Protein AF-A0A4R0QMF5-F1 (afdb_monomer)

Mean predicted aligned error: 8.1 Å

Sequence (417 aa):
MNKKLYGLAGVVVLLTGISLAGVAYLQDHGVVAPPLSKEKKTEKQEETITIELTDGMAKSASPGVQIEDNLVTITQGGRYELTGQGTGVEVVVAEAVSDDVTLALNDAHLASIAFQSSGTNVLNLADNTENVISQSDVGISATNITINGQGSLTMTDIGQYGVFAEDDLVVESGILNITSSGSGLYALHESDAEHANITINGGDITISASEIEGTAAFLAGNNLIVNSGNISVESAYEAYVGKHITINGGQSNLTTLDDGIVSKDPFYEEGQVSDVDVTIKGGEMTILAQGDALDSNGELVLAGGSLLLTSVNPENGALDFEGTATLIGGTIWALGHGDPLQDFSSAKQVFLKADLYAAARDTVTISDASGNSIATLEANGEFLNLFFSSADLVQGQLYTIKTSGGQYAESYATNKR

pLDDT: mean 89.55, std 20.32, range [25.39, 98.94]

Radius of gyration: 25.42 Å; Cα contacts (8 Å, |Δi|>4): 1340; chains: 1; bounding box: 66×61×71 Å

Nearest PDB structures (foldseek):
  4phb-assembly1_A  TM=6.848E-01  e=3.309E-05  Acetivibrio thermocellus ATCC 27405
  7c7u-assembly2_B  TM=5.976E-01  e=2.312E-01  Staphylococcus aureus
  5awg-assembly2_F  TM=1.950E-01  e=5.380E+00  Escherichia coli K-12
  3c8v-assembly1_A  TM=1.335E-01  e=2.449E+00  Oleidesulfovibrio alaskensis G20

Secondary structure (DSSP, 8-state):
--------------------------------PPP----------PPEEEEEEETTEEE---TTEEEETTEEEE-SSEEEEEEEE-TT-EEEE-TT--S-EEEEEEEEEESEEEE--SS-EEEEE-TT-EEEEEEEEEEEEESSEEEEESSEEEEEEEEEEEEEESS-EEE-S-EEEEEESS-SEEE--TT-TT---EEE-S-EEEEE---STT-EEEEESSEEEE-S-EEEEEE-SEEEEESEEEE-S-EEEEEESS-SEEE--TT--TTS----EEEE-S-EEEEEESS-SSEESSEEEE-S-EEEEEE--TT--S-EESS-EEE---EEEEEESSS--PPPSEESS-EEEEEEEE-TTPEEEEE-TT--EEEEEE-SS-EEEEEEE-TT--TT-EEEEEETTS-EEEEE-B---

Foldseek 3Di:
DDDDDDDDDDDDDDDDDDDDDDDDDDDDDDDDDDDDPPPPPPPPPFDEWEWEADDQFIDGPDPQWDGDRQEIERNEADHYEYAYERQAHEYEDDLNYAAEHEYEYAQEHYAAYEANHNYAYEYEDEAPHEYEHEDEQERYEHCEYEYYYAHEYEYPNHEAEPYEYLFEYEYQEYEYHAEHAFEYHWYHNPPDQVTQEYEYNEYEYEYEHHLDPPGEPHAGLAEYEYQEYEYEYPEYQEYAEHLEYEYNEYEYEAEYAAEPYEHFNPPDDPPDPSNGEHAYQEYEYAYEYCHAPYEYQAEYEANEYEYHQEHAHQVHWSDHYDDAYEANYYWYKTFTAHDDDDDHPFYPFWKWKDQKWDAQQWKKFKAFPVRHTPDIDGHNHTGGMIMTTHPSADAQTKIWIATPVGIIDITGTHRDD

Solvent-accessible surface area (backbone atoms only — not comparable to full-atom values): 19773 Å² total; per-residue (Å²): 144,82,90,84,85,85,82,87,79,91,76,90,77,84,89,76,86,88,81,95,77,88,83,90,85,91,84,82,86,90,76,88,71,77,82,77,77,78,75,75,77,74,77,76,79,76,73,70,44,62,37,43,29,49,89,33,26,68,47,64,91,48,92,49,51,47,76,57,78,34,40,35,38,34,65,56,52,45,41,36,34,36,28,38,44,6,54,63,19,37,38,33,34,36,59,89,18,61,48,45,35,37,42,29,37,44,40,21,30,26,10,30,38,33,36,53,24,74,22,61,35,32,42,32,25,35,74,87,26,65,23,37,32,27,76,24,50,46,28,29,40,24,39,36,39,36,35,27,45,67,6,33,40,38,35,39,67,19,59,32,22,35,33,37,17,36,26,37,34,35,32,54,30,26,36,40,38,32,38,14,60,22,24,21,39,35,16,49,36,100,85,42,84,87,37,1,26,34,37,29,57,27,29,42,37,38,28,36,17,18,70,46,91,96,28,15,29,32,33,16,48,16,39,28,36,30,55,26,30,43,38,37,32,74,32,10,13,23,33,40,33,8,12,36,32,38,30,56,25,32,38,39,39,35,30,19,65,26,27,26,28,38,20,46,54,85,80,71,55,94,90,61,84,70,85,20,24,35,37,32,53,27,29,40,36,39,26,45,7,47,19,21,15,29,33,13,62,9,34,34,34,37,48,26,28,42,37,39,24,23,4,56,22,61,92,20,18,18,61,44,66,42,80,49,31,36,39,54,38,32,39,35,41,31,28,10,28,50,42,77,84,71,74,48,74,40,42,73,40,30,30,34,60,41,75,43,62,40,53,55,65,26,41,40,40,34,20,44,85,87,67,49,77,76,48,74,45,66,33,92,46,41,24,38,28,40,38,41,33,31,87,89,55,52,78,72,40,56,31,41,39,36,30,71,84,69,39,75,40,68,29,54,24,36,48,69,115

Structure (mmCIF, N/CA/C/O backbone):
data_AF-A0A4R0QMF5-F1
#
_entry.id   AF-A0A4R0QMF5-F1
#
loop_
_atom_site.group_PDB
_atom_site.id
_atom_site.type_symbol
_atom_site.label_atom_id
_atom_site.label_alt_id
_atom_site.label_comp_id
_atom_site.label_asym_id
_atom_site.label_entity_id
_atom_site.label_seq_id
_atom_site.pdbx_PDB_ins_code
_atom_site.Cartn_x
_atom_site.Cartn_y
_atom_site.Cartn_z
_atom_site.occupancy
_atom_site.B_iso_or_equiv
_atom_site.auth_seq_id
_atom_site.auth_comp_id
_atom_site.auth_asym_id
_atom_site.auth_atom_id
_atom_site.pdbx_PDB_model_num
ATOM 1 N N . MET A 1 1 ? -2.621 -41.991 8.230 1.00 37.06 1 MET A N 1
ATOM 2 C CA . MET A 1 1 ? -2.898 -42.140 6.786 1.00 37.06 1 MET A CA 1
ATOM 3 C C . MET A 1 1 ? -4.369 -41.831 6.541 1.00 37.06 1 MET A C 1
ATOM 5 O O . MET A 1 1 ? -5.198 -42.689 6.798 1.00 37.06 1 MET A O 1
ATOM 9 N N . ASN A 1 2 ? -4.685 -40.584 6.183 1.00 29.62 2 ASN A N 1
ATOM 10 C CA . ASN A 1 2 ? -5.735 -40.196 5.233 1.00 29.62 2 ASN A CA 1
ATOM 11 C C . ASN A 1 2 ? -5.832 -38.669 5.205 1.00 29.62 2 ASN A C 1
ATOM 13 O O . ASN A 1 2 ? -6.191 -38.034 6.190 1.00 29.62 2 ASN A O 1
ATOM 17 N N . LYS A 1 3 ? -5.452 -38.128 4.048 1.00 37.69 3 LYS A N 1
ATOM 18 C CA . LYS A 1 3 ? -5.533 -36.727 3.648 1.00 37.69 3 LYS A CA 1
ATOM 19 C C . LYS A 1 3 ? -7.002 -36.336 3.470 1.00 37.69 3 LYS A C 1
ATOM 21 O O . LYS A 1 3 ? -7.752 -37.113 2.875 1.00 37.69 3 LYS A O 1
ATOM 26 N N . LYS A 1 4 ? -7.380 -35.121 3.864 1.00 32.28 4 LYS A N 1
ATOM 27 C CA . LYS A 1 4 ? -8.461 -34.394 3.194 1.00 32.28 4 LYS A CA 1
ATOM 28 C C . LYS A 1 4 ? -8.001 -32.973 2.900 1.00 32.28 4 LYS A C 1
ATOM 30 O O . LYS A 1 4 ? -7.589 -32.241 3.783 1.00 32.28 4 LYS A O 1
ATOM 35 N N . LEU A 1 5 ? -8.012 -32.721 1.602 1.00 27.77 5 LEU A N 1
ATOM 36 C CA . LEU A 1 5 ? -7.642 -31.537 0.856 1.00 27.77 5 LEU A CA 1
ATOM 37 C C . LEU A 1 5 ? -8.877 -30.624 0.830 1.00 27.77 5 LEU A C 1
ATOM 39 O O . LEU A 1 5 ? -9.937 -31.092 0.407 1.00 27.77 5 LEU A O 1
ATOM 43 N N . TYR A 1 6 ? -8.759 -29.372 1.264 1.00 31.03 6 TYR A N 1
ATOM 44 C CA . TYR A 1 6 ? -9.760 -28.344 0.982 1.00 31.03 6 TYR A CA 1
ATOM 45 C C . TYR A 1 6 ? -9.203 -27.457 -0.128 1.00 31.03 6 TYR A C 1
ATOM 47 O O . TYR A 1 6 ? -8.201 -26.778 0.052 1.00 31.03 6 TYR A O 1
ATOM 55 N N . GLY A 1 7 ? -9.807 -27.557 -1.312 1.00 26.75 7 GLY A N 1
ATOM 56 C CA . GLY A 1 7 ? -9.549 -26.655 -2.426 1.00 26.75 7 GLY A CA 1
ATOM 57 C C . GLY A 1 7 ? -10.519 -25.485 -2.346 1.00 26.75 7 GLY A C 1
ATOM 58 O O . GLY A 1 7 ? -11.731 -25.689 -2.429 1.00 26.75 7 GLY A O 1
ATOM 59 N N . LEU A 1 8 ? -9.969 -24.288 -2.175 1.00 27.86 8 LEU A N 1
ATOM 60 C CA . LEU A 1 8 ? -10.663 -23.014 -2.269 1.00 27.86 8 LEU A CA 1
ATOM 61 C C . LEU A 1 8 ? -10.851 -22.689 -3.761 1.00 27.86 8 LEU A C 1
ATOM 63 O O . LEU A 1 8 ? -9.879 -22.593 -4.507 1.00 27.86 8 LEU A O 1
ATOM 67 N N . ALA A 1 9 ? -12.095 -22.568 -4.215 1.00 30.86 9 ALA A N 1
ATOM 68 C CA . ALA A 1 9 ? -12.415 -22.028 -5.531 1.00 30.86 9 ALA A CA 1
ATOM 69 C C . ALA A 1 9 ? -13.206 -20.740 -5.318 1.00 30.86 9 ALA A C 1
ATOM 71 O O . ALA A 1 9 ? -14.371 -20.778 -4.923 1.00 30.86 9 ALA A O 1
ATOM 72 N N . GLY A 1 10 ? -12.533 -19.613 -5.550 1.00 25.39 10 GLY A N 1
ATOM 73 C CA . GLY A 1 10 ? -13.129 -18.288 -5.537 1.00 25.39 10 GLY A CA 1
ATOM 74 C C . GLY A 1 10 ? -14.207 -18.163 -6.609 1.00 25.39 10 GLY A C 1
ATOM 75 O O . GLY A 1 10 ? -14.004 -18.516 -7.772 1.00 25.39 10 GLY A O 1
ATOM 76 N N . VAL A 1 11 ? -15.360 -17.641 -6.206 1.00 26.33 11 VAL A N 1
ATOM 77 C CA . VAL A 1 11 ? -16.371 -17.115 -7.119 1.00 26.33 11 VAL A CA 1
ATOM 78 C C . VAL A 1 11 ? -16.652 -15.690 -6.676 1.00 26.33 11 VAL A C 1
ATOM 80 O O . VAL A 1 11 ? -17.323 -15.453 -5.678 1.00 26.33 11 VAL A O 1
ATOM 83 N N . VAL A 1 12 ? -16.103 -14.755 -7.445 1.00 27.12 12 VAL A N 1
ATOM 84 C CA . VAL A 1 12 ? -16.443 -13.334 -7.419 1.00 27.12 12 VAL A CA 1
ATOM 85 C C . VAL A 1 12 ? -17.916 -13.203 -7.803 1.00 27.12 12 VAL A C 1
ATOM 87 O O . VAL A 1 12 ? -18.305 -13.551 -8.920 1.00 27.12 12 VAL A O 1
ATOM 90 N N . VAL A 1 13 ? -18.748 -12.715 -6.883 1.00 28.12 13 VAL A N 1
ATOM 91 C CA . VAL A 1 13 ? -20.133 -12.329 -7.171 1.00 28.12 13 VAL A CA 1
ATOM 92 C C . VAL A 1 13 ? -20.185 -10.808 -7.254 1.00 28.12 13 VAL A C 1
ATOM 94 O O . VAL A 1 13 ? -20.240 -10.117 -6.245 1.00 28.12 13 VAL A O 1
ATOM 97 N N . LEU A 1 14 ? -20.188 -10.296 -8.486 1.00 28.69 14 LEU A N 1
ATOM 98 C CA . LEU A 1 14 ? -20.591 -8.925 -8.787 1.00 28.69 14 LEU A CA 1
ATOM 99 C C . LEU A 1 14 ? -22.089 -8.767 -8.482 1.00 28.69 14 LEU A C 1
ATOM 101 O O . LEU A 1 14 ? -22.944 -9.338 -9.163 1.00 28.69 14 LEU A O 1
ATOM 105 N N . LEU A 1 15 ? -22.406 -7.972 -7.463 1.00 29.98 15 LEU A N 1
ATOM 106 C CA . LEU A 1 15 ? -23.756 -7.503 -7.168 1.00 29.98 15 LEU A CA 1
ATOM 107 C C . LEU A 1 15 ? -24.066 -6.272 -8.030 1.00 29.98 15 LEU A C 1
ATOM 109 O O . LEU A 1 15 ? -23.698 -5.153 -7.696 1.00 29.98 15 LEU A O 1
ATOM 113 N N . THR A 1 16 ? -24.811 -6.464 -9.118 1.00 30.50 16 THR A N 1
ATOM 114 C CA . THR A 1 16 ? -25.599 -5.385 -9.736 1.00 30.50 16 THR A CA 1
ATOM 115 C C . THR A 1 16 ? -27.068 -5.776 -9.715 1.00 30.50 16 THR A C 1
ATOM 117 O O . THR A 1 16 ? -27.466 -6.791 -10.291 1.00 30.50 16 THR A O 1
ATOM 120 N N . GLY A 1 17 ? -27.878 -4.982 -9.020 1.00 28.14 17 GLY A N 1
ATOM 121 C CA . GLY A 1 17 ? -29.313 -5.193 -8.900 1.00 28.14 17 GLY A CA 1
ATOM 122 C C . GLY A 1 17 ? -30.113 -4.814 -10.155 1.00 28.14 17 GLY A C 1
ATOM 123 O O . GLY A 1 17 ? -29.774 -3.884 -10.877 1.00 28.14 17 GLY A O 1
ATOM 124 N N . ILE A 1 18 ? -31.265 -5.491 -10.274 1.00 30.14 18 ILE A N 1
ATOM 125 C CA . ILE A 1 18 ? -32.506 -5.115 -10.986 1.00 30.14 18 ILE A CA 1
ATOM 126 C C . ILE A 1 18 ? -32.590 -5.462 -12.493 1.00 30.14 18 ILE A C 1
ATOM 128 O O . ILE A 1 18 ? -32.327 -4.657 -13.375 1.00 30.14 18 ILE A O 1
ATOM 132 N N . SER A 1 19 ? -33.134 -6.636 -12.834 1.00 26.73 19 SER A N 1
ATOM 133 C CA . SER A 1 19 ? -34.584 -6.871 -13.046 1.00 26.73 19 SER A CA 1
ATOM 134 C C . SER A 1 19 ? -34.835 -8.187 -13.798 1.00 26.73 19 SER A C 1
ATOM 136 O O . SER A 1 19 ? -34.199 -8.498 -14.801 1.00 26.73 19 SER A O 1
ATOM 138 N N . LEU A 1 20 ? -35.802 -8.972 -13.310 1.00 28.44 20 LEU A N 1
ATOM 139 C CA . LEU A 1 20 ? -36.340 -10.133 -14.016 1.00 28.44 20 LEU A CA 1
ATOM 140 C C . LEU A 1 20 ? -37.215 -9.682 -15.196 1.00 28.44 20 LEU A C 1
ATOM 142 O O . LEU A 1 20 ? -38.294 -9.131 -14.986 1.00 28.44 20 LEU A O 1
ATOM 146 N N . ALA A 1 21 ? -36.829 -10.055 -16.413 1.00 27.81 21 ALA A N 1
ATOM 147 C CA . ALA A 1 21 ? -37.758 -10.376 -17.494 1.00 27.81 21 ALA A CA 1
ATOM 148 C C . ALA A 1 21 ? -37.095 -11.422 -18.400 1.00 27.81 21 ALA A C 1
ATOM 150 O O . ALA A 1 21 ? -35.956 -11.264 -18.827 1.00 27.81 21 ALA A O 1
ATOM 151 N N . GLY A 1 22 ? -37.780 -12.550 -18.579 1.00 27.80 22 GLY A N 1
ATOM 152 C CA . GLY A 1 22 ? -37.173 -13.803 -19.002 1.00 27.80 22 GLY A CA 1
ATOM 153 C C . GLY A 1 22 ? -36.736 -13.893 -20.458 1.00 27.80 22 GLY A C 1
ATOM 154 O O . GLY A 1 22 ? -37.238 -13.199 -21.333 1.00 27.80 22 GLY A O 1
ATOM 155 N N . VAL A 1 23 ? -35.890 -14.889 -20.710 1.00 28.42 23 VAL A N 1
ATOM 156 C CA . VAL A 1 23 ? -35.837 -15.595 -21.989 1.00 28.42 23 VAL A CA 1
ATOM 157 C C . VAL A 1 23 ? -35.669 -17.078 -21.677 1.00 28.42 23 VAL A C 1
ATOM 159 O O . VAL A 1 23 ? -34.664 -17.510 -21.121 1.00 28.42 23 VAL A O 1
ATOM 162 N N . ALA A 1 24 ? -36.703 -17.852 -21.994 1.00 27.45 24 ALA A N 1
ATOM 163 C CA . ALA A 1 24 ? -36.634 -19.300 -22.050 1.00 27.45 24 ALA A CA 1
ATOM 164 C C . ALA A 1 24 ? -35.916 -19.707 -23.343 1.00 27.45 24 ALA A C 1
ATOM 166 O O . ALA A 1 24 ? -36.255 -19.203 -24.415 1.00 27.45 24 ALA A O 1
ATOM 167 N N . TYR A 1 25 ? -34.989 -20.660 -23.257 1.00 26.03 25 TYR A N 1
ATOM 168 C CA . TYR A 1 25 ? -34.602 -21.475 -24.403 1.00 26.03 25 TYR A CA 1
ATOM 169 C C . TYR A 1 25 ? -34.720 -22.950 -24.014 1.00 26.03 25 TYR A C 1
ATOM 171 O O . TYR A 1 25 ? -34.174 -23.396 -23.008 1.00 26.03 25 TYR A O 1
ATOM 179 N N . LEU A 1 26 ? -35.541 -23.661 -24.783 1.00 28.27 26 LEU A N 1
ATOM 180 C CA . LEU A 1 26 ? -35.941 -25.054 -24.616 1.00 28.27 26 LEU A CA 1
ATOM 181 C C . LEU A 1 26 ? -35.075 -25.952 -25.498 1.00 28.27 26 LEU A C 1
ATOM 183 O O . LEU A 1 26 ? -34.980 -25.690 -26.692 1.00 28.27 26 LEU A O 1
ATOM 187 N N . GLN A 1 27 ? -34.555 -27.027 -24.902 1.00 29.77 27 GLN A N 1
ATOM 188 C CA . GLN A 1 27 ? -34.291 -28.382 -25.427 1.00 29.77 27 GLN A CA 1
ATOM 189 C C . GLN A 1 27 ? -33.422 -29.046 -24.334 1.00 29.77 27 GLN A C 1
ATOM 191 O O . GLN A 1 27 ? -32.427 -28.468 -23.931 1.00 29.77 27 GLN A O 1
ATOM 196 N N . ASP A 1 28 ? -33.732 -30.185 -23.716 1.00 30.44 28 ASP A N 1
ATOM 197 C CA . ASP A 1 28 ? -34.240 -31.426 -24.282 1.00 30.44 28 ASP A CA 1
ATOM 198 C C . ASP A 1 28 ? -34.436 -32.478 -23.147 1.00 30.44 28 ASP A C 1
ATOM 200 O O . ASP A 1 28 ? -33.761 -32.404 -22.123 1.00 30.44 28 ASP A O 1
ATOM 204 N N . HIS A 1 29 ? -35.327 -33.456 -23.357 1.00 36.31 29 HIS A N 1
ATOM 205 C CA . HIS A 1 29 ? -35.625 -34.679 -22.567 1.00 36.31 29 HIS A CA 1
ATOM 206 C C . HIS A 1 29 ? -36.084 -34.585 -21.090 1.00 36.31 29 HIS A C 1
ATOM 208 O O . HIS A 1 29 ? -35.362 -34.231 -20.164 1.00 36.31 29 HIS A O 1
ATOM 214 N N . GLY A 1 30 ? -37.332 -35.018 -20.869 1.00 38.12 30 GLY A N 1
ATOM 215 C CA . GLY A 1 30 ? -38.050 -34.925 -19.604 1.00 38.12 30 GLY A CA 1
ATOM 216 C C . GLY A 1 30 ? -37.668 -35.927 -18.513 1.00 38.12 30 GLY A C 1
ATOM 217 O O . GLY A 1 30 ? -37.620 -37.132 -18.736 1.00 38.12 30 GLY A O 1
ATOM 218 N N . VAL A 1 31 ? -37.581 -35.392 -17.294 1.00 35.22 31 VAL A N 1
ATOM 219 C CA . VAL A 1 31 ? -38.102 -35.970 -16.048 1.00 35.22 31 VAL A CA 1
ATOM 220 C C . VAL A 1 31 ? -38.627 -34.783 -15.230 1.00 35.22 31 VAL A C 1
ATOM 222 O O . VAL A 1 31 ? -37.860 -33.898 -14.863 1.00 35.22 31 VAL A O 1
ATOM 225 N N . VAL A 1 32 ? -39.939 -34.708 -14.986 1.00 37.94 32 VAL A N 1
ATOM 226 C CA . VAL A 1 32 ? -40.524 -33.641 -14.155 1.00 37.94 32 VAL A CA 1
ATOM 227 C C . VAL A 1 32 ? -40.221 -33.967 -12.694 1.00 37.94 32 VAL A C 1
ATOM 229 O O . VAL A 1 32 ? -40.891 -34.803 -12.090 1.00 37.94 32 VAL A O 1
ATOM 232 N N . ALA A 1 33 ? -39.197 -33.331 -12.128 1.00 35.97 33 ALA A N 1
ATOM 233 C CA . ALA A 1 33 ? -39.030 -33.280 -10.681 1.00 35.97 33 ALA A CA 1
ATOM 234 C C . ALA A 1 33 ? -40.194 -32.463 -10.078 1.00 35.97 33 ALA A C 1
ATOM 236 O O . ALA A 1 33 ? -40.559 -31.429 -10.648 1.00 35.97 33 ALA A O 1
ATOM 237 N N . PRO A 1 34 ? -40.807 -32.893 -8.959 1.00 37.78 34 PRO A N 1
ATOM 238 C CA . PRO A 1 34 ? -41.802 -32.073 -8.280 1.00 37.78 34 PRO A CA 1
ATOM 239 C C . PRO A 1 34 ? -41.160 -30.741 -7.854 1.00 37.78 34 PRO A C 1
ATOM 241 O O . PRO A 1 34 ? -39.974 -30.722 -7.513 1.00 37.78 34 PRO A O 1
ATOM 244 N N . PRO A 1 35 ? -41.902 -29.620 -7.881 1.00 35.59 35 PRO A N 1
ATOM 245 C CA . PRO A 1 35 ? -41.345 -28.333 -7.502 1.00 35.59 35 PRO A CA 1
ATOM 246 C C . PRO A 1 35 ? -40.872 -28.394 -6.048 1.00 35.59 35 PRO A C 1
ATOM 248 O O . PRO A 1 35 ? -41.663 -28.649 -5.140 1.00 35.59 35 PRO A O 1
ATOM 251 N N . LEU A 1 36 ? -39.577 -28.147 -5.840 1.00 36.56 36 LEU A N 1
ATOM 252 C CA . LEU A 1 36 ? -39.025 -27.830 -4.529 1.00 36.56 36 LEU A CA 1
ATOM 253 C C . LEU A 1 36 ? -39.802 -26.624 -3.994 1.00 36.56 36 LEU A C 1
ATOM 255 O O . LEU A 1 36 ? -39.768 -25.539 -4.580 1.00 36.56 36 LEU A O 1
ATOM 259 N N . SER A 1 37 ? -40.539 -26.824 -2.903 1.00 39.00 37 SER A N 1
ATOM 260 C CA . SER A 1 37 ? -41.125 -25.728 -2.145 1.00 39.00 37 SER A CA 1
ATOM 261 C C . SER A 1 37 ? -39.992 -24.791 -1.745 1.00 39.00 37 SER A C 1
ATOM 263 O O . SER A 1 37 ? -39.105 -25.176 -0.984 1.00 39.00 37 SER A O 1
ATOM 265 N N . LYS A 1 38 ? -40.001 -23.567 -2.277 1.00 40.28 38 LYS A N 1
ATOM 266 C CA . LYS A 1 38 ? -39.157 -22.489 -1.770 1.00 40.28 38 LYS A CA 1
ATOM 267 C C . LYS A 1 38 ? -39.634 -22.180 -0.356 1.00 40.28 38 LYS A C 1
ATOM 269 O O . LYS A 1 38 ? -40.555 -21.386 -0.174 1.00 40.28 38 LYS A O 1
ATOM 274 N N . GLU A 1 39 ? -39.037 -22.827 0.639 1.00 38.53 39 GLU A N 1
ATOM 275 C CA . GLU A 1 39 ? -39.043 -22.280 1.985 1.00 38.53 39 GLU A CA 1
ATOM 276 C C . GLU A 1 39 ? -38.340 -20.931 1.901 1.00 38.53 39 GLU A C 1
ATOM 278 O O . GLU A 1 39 ? -37.144 -20.821 1.632 1.00 38.53 39 GLU A O 1
ATOM 283 N N . LYS A 1 40 ? -39.136 -19.876 2.037 1.00 33.56 40 LYS A N 1
ATOM 284 C CA . LYS A 1 40 ? -38.658 -18.512 2.164 1.00 33.56 40 LYS A CA 1
ATOM 285 C C . LYS A 1 40 ? -37.960 -18.452 3.524 1.00 33.56 40 LYS A C 1
ATOM 287 O O . LYS A 1 40 ? -38.625 -18.236 4.536 1.00 33.56 40 LYS A O 1
ATOM 292 N N . LYS A 1 41 ? -36.646 -18.718 3.565 1.00 36.69 41 LYS A N 1
ATOM 293 C CA . LYS A 1 41 ? -35.817 -18.386 4.730 1.00 36.69 41 LYS A CA 1
ATOM 294 C C . LYS A 1 41 ? -36.056 -16.904 4.984 1.00 36.69 41 LYS A C 1
ATOM 296 O O . LYS A 1 41 ? -35.726 -16.059 4.160 1.00 36.69 41 LYS A O 1
ATOM 301 N N . THR A 1 42 ? -36.774 -16.620 6.057 1.00 38.12 42 THR A N 1
ATOM 302 C CA . THR A 1 42 ? -36.983 -15.255 6.511 1.00 38.12 42 THR A CA 1
ATOM 303 C C . THR A 1 42 ? -35.664 -14.894 7.169 1.00 38.12 42 THR A C 1
ATOM 305 O O . THR A 1 42 ? -35.393 -15.377 8.265 1.00 38.12 42 THR A O 1
ATOM 308 N N . GLU A 1 43 ? -34.793 -14.181 6.452 1.00 46.03 43 GLU A N 1
ATOM 309 C CA . GLU A 1 43 ? -33.623 -13.555 7.066 1.00 46.03 43 GLU A CA 1
ATOM 310 C C . GLU A 1 43 ? -34.147 -12.679 8.196 1.00 46.03 43 GLU A C 1
ATOM 312 O O . GLU A 1 43 ? -34.951 -11.766 7.993 1.00 46.03 43 GLU A O 1
ATOM 317 N N . LYS A 1 44 ? -33.788 -13.056 9.419 1.00 46.47 44 LYS A N 1
ATOM 318 C CA . LYS A 1 44 ? -34.085 -12.261 10.594 1.00 46.47 44 LYS A CA 1
ATOM 319 C C . LYS A 1 44 ? -33.178 -11.043 10.461 1.00 46.47 44 LYS A C 1
ATOM 321 O O . LYS A 1 44 ? -31.971 -11.186 10.581 1.00 46.47 44 LYS A O 1
ATOM 326 N N . GLN A 1 45 ? -33.751 -9.898 10.103 1.00 53.09 45 GLN A N 1
ATOM 327 C CA . GLN A 1 45 ? -33.016 -8.641 10.052 1.00 53.09 45 GLN A CA 1
ATOM 328 C C . GLN A 1 45 ? -32.477 -8.396 11.463 1.00 53.09 45 GLN A C 1
ATOM 330 O O . GLN A 1 45 ? -33.266 -8.233 12.396 1.00 53.09 45 GLN A O 1
ATOM 335 N N . GLU A 1 46 ? -31.164 -8.513 11.636 1.00 70.62 46 GLU A N 1
ATOM 336 C CA . GLU A 1 46 ? -30.536 -8.242 12.923 1.00 70.62 46 GLU A CA 1
ATOM 337 C C . GLU A 1 46 ? -30.739 -6.769 13.263 1.00 70.62 46 GLU A C 1
ATOM 339 O O . GLU A 1 46 ? -30.579 -5.889 12.415 1.00 70.62 46 GLU A O 1
ATOM 344 N N . GLU A 1 47 ? -31.181 -6.520 14.490 1.00 88.69 47 GLU A N 1
ATOM 345 C CA . GLU A 1 47 ? -31.396 -5.177 15.007 1.00 88.69 47 GLU A CA 1
ATOM 346 C C . GLU A 1 47 ? -30.034 -4.495 15.183 1.00 88.69 47 GLU A C 1
ATOM 348 O O . GLU A 1 47 ? -29.138 -5.064 15.805 1.00 88.69 47 GLU A O 1
ATOM 353 N N . THR A 1 48 ? -29.868 -3.296 14.621 1.00 95.38 48 THR A N 1
ATOM 354 C CA . THR A 1 48 ? -28.659 -2.490 14.830 1.00 95.38 48 THR A CA 1
ATOM 355 C C . THR A 1 48 ? -28.752 -1.777 16.175 1.00 95.38 48 THR A C 1
ATOM 357 O O . THR A 1 48 ? -29.717 -1.057 16.434 1.00 95.38 48 THR A O 1
ATOM 360 N N . ILE A 1 49 ? -27.738 -1.950 17.020 1.00 97.88 49 ILE A N 1
ATOM 361 C CA . ILE A 1 49 ? -27.614 -1.283 18.317 1.00 97.88 49 ILE A CA 1
ATOM 362 C C . ILE A 1 49 ? -26.873 0.046 18.140 1.00 97.88 4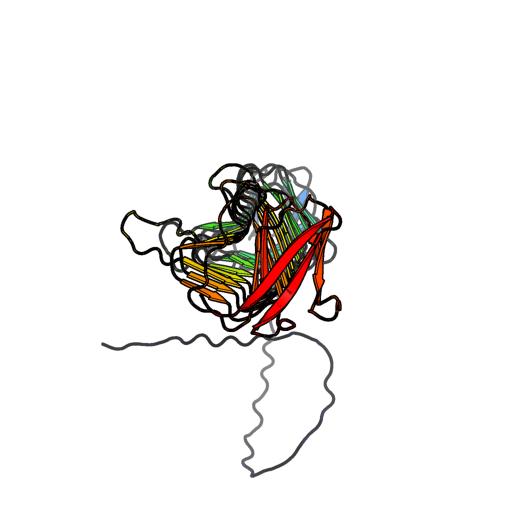9 ILE A C 1
ATOM 364 O O . ILE A 1 49 ? -25.707 0.061 17.759 1.00 97.88 49 ILE A O 1
ATOM 368 N N . THR A 1 50 ? -27.514 1.162 18.478 1.00 97.94 50 THR A N 1
ATOM 369 C CA . THR A 1 50 ? -26.865 2.481 18.444 1.00 97.94 50 THR A CA 1
ATOM 370 C C . THR A 1 50 ? -26.062 2.756 19.721 1.00 97.94 50 THR A C 1
ATOM 372 O O . THR A 1 50 ? -26.500 2.457 20.843 1.00 97.94 50 THR A O 1
ATOM 375 N N . ILE A 1 51 ? -24.889 3.357 19.539 1.00 98.44 51 ILE A N 1
ATOM 376 C CA . ILE A 1 51 ? -24.013 3.906 20.570 1.00 98.44 51 ILE A CA 1
ATOM 377 C C . ILE A 1 51 ? -23.773 5.381 20.210 1.00 98.44 51 ILE A C 1
ATOM 379 O O . ILE A 1 51 ? -23.111 5.700 19.224 1.00 98.44 51 ILE A O 1
ATOM 383 N N . GLU A 1 52 ? -24.341 6.287 21.002 1.00 98.00 52 GLU A N 1
ATOM 384 C CA . GLU A 1 52 ? -24.222 7.734 20.792 1.00 98.00 52 GLU A CA 1
ATOM 385 C C . GLU A 1 52 ? -23.006 8.281 21.546 1.00 98.00 52 GLU A C 1
ATOM 387 O O . GLU A 1 52 ? -22.885 8.084 22.758 1.00 98.00 52 GLU A O 1
ATOM 392 N N . LEU A 1 53 ? -22.133 9.005 20.849 1.00 97.69 53 LEU A N 1
ATOM 393 C CA . LEU A 1 53 ? -20.954 9.674 21.392 1.00 97.69 53 LEU A CA 1
ATOM 394 C C . LEU A 1 53 ? -21.280 11.144 21.700 1.00 97.69 53 LEU A C 1
ATOM 396 O O . LEU A 1 53 ? -21.775 11.878 20.839 1.00 97.69 53 LEU A O 1
ATOM 400 N N . THR A 1 54 ? -21.014 11.586 22.933 1.00 92.12 54 THR A N 1
ATOM 401 C CA . THR A 1 54 ? -21.273 12.969 23.376 1.00 92.12 54 THR A CA 1
ATOM 402 C C . THR A 1 54 ? -20.222 13.457 24.371 1.00 92.12 54 THR A C 1
ATOM 404 O O . THR A 1 54 ? -20.099 12.867 25.442 1.00 92.12 54 THR A O 1
ATOM 407 N N . ASP A 1 55 ? -19.540 14.569 24.078 1.00 83.75 55 ASP A N 1
ATOM 408 C CA . ASP A 1 55 ? -18.640 15.301 24.992 1.00 83.75 55 ASP A CA 1
ATOM 409 C C . ASP A 1 55 ? -17.591 14.413 25.703 1.00 83.75 55 ASP A C 1
ATOM 411 O O . ASP A 1 55 ? -17.340 14.556 26.899 1.00 83.75 55 ASP A O 1
ATOM 415 N N . GLY A 1 56 ? -16.989 13.467 24.971 1.00 79.12 56 GLY A N 1
ATOM 416 C CA . GLY A 1 56 ? -15.986 12.528 25.506 1.00 79.12 56 GLY A CA 1
ATOM 417 C C . GLY A 1 56 ? -16.563 11.341 26.290 1.00 79.12 56 GLY A C 1
ATOM 418 O O . GLY A 1 56 ? -15.811 10.585 26.892 1.00 79.12 56 GLY A O 1
ATOM 419 N N . MET A 1 57 ? -17.885 11.173 26.267 1.00 88.69 57 MET A N 1
ATOM 420 C CA . MET A 1 57 ? -18.626 10.056 26.857 1.00 88.69 57 MET A CA 1
ATOM 421 C C . MET A 1 57 ? -19.410 9.308 25.772 1.00 88.69 57 MET A C 1
ATOM 423 O O . MET A 1 57 ? -19.541 9.781 24.640 1.00 88.69 57 MET A O 1
ATOM 427 N N . ALA A 1 58 ? -20.026 8.187 26.147 1.00 95.62 58 ALA A N 1
ATOM 428 C CA . ALA A 1 58 ? -20.930 7.432 25.286 1.00 95.62 58 ALA A CA 1
ATOM 429 C C . ALA A 1 58 ? -22.244 7.064 25.989 1.00 95.62 58 ALA A C 1
ATOM 431 O O . ALA A 1 58 ? -22.340 7.054 27.221 1.00 95.62 58 ALA A O 1
ATOM 432 N N . LYS A 1 59 ? -23.275 6.743 25.201 1.00 94.88 59 LYS A N 1
ATOM 433 C CA . LYS A 1 59 ? -24.573 6.251 25.680 1.00 94.88 59 LYS A CA 1
ATOM 434 C C . LYS A 1 59 ? -25.082 5.118 24.800 1.00 94.88 59 LYS A C 1
ATOM 436 O O . LYS A 1 59 ? -25.086 5.217 23.579 1.00 94.88 59 LYS A O 1
ATOM 441 N N . SER A 1 60 ? -25.601 4.073 25.435 1.00 95.62 60 SER A N 1
ATOM 442 C CA . SER A 1 60 ? -26.402 3.042 24.777 1.00 95.62 60 SER A CA 1
ATOM 443 C C . SER A 1 60 ? -27.424 2.474 25.758 1.00 95.62 60 SER A C 1
ATOM 445 O O . SER A 1 60 ? -27.182 2.425 26.964 1.00 95.62 60 SER A O 1
ATOM 447 N N . ALA A 1 61 ? -28.583 2.060 25.245 1.00 91.81 61 ALA A N 1
ATOM 448 C CA . ALA A 1 61 ? -29.618 1.386 26.033 1.00 91.81 61 ALA A CA 1
ATOM 449 C C . ALA A 1 61 ? -29.509 -0.150 25.968 1.00 91.81 61 ALA A C 1
ATOM 451 O O . ALA A 1 61 ? -30.299 -0.849 26.607 1.00 91.81 61 ALA A O 1
ATOM 452 N N . SER A 1 62 ? -28.571 -0.678 25.175 1.00 94.00 62 SER A N 1
ATOM 453 C CA . SER A 1 62 ? -28.443 -2.114 24.945 1.00 94.00 62 SER A CA 1
ATOM 454 C C . SER A 1 62 ? -27.755 -2.821 26.115 1.00 94.00 62 SER A C 1
ATOM 456 O O . SER A 1 62 ? -26.706 -2.365 26.564 1.00 94.00 62 SER A O 1
ATOM 458 N N . PRO A 1 63 ? -28.265 -3.982 26.567 1.00 91.81 63 PRO A N 1
ATOM 459 C CA . PRO A 1 63 ? -27.569 -4.807 27.553 1.00 91.81 63 PRO A CA 1
ATOM 460 C C . PRO A 1 63 ? -26.267 -5.423 27.015 1.00 91.81 63 PRO A C 1
ATOM 462 O O . PRO A 1 63 ? -25.472 -5.920 27.807 1.00 91.81 63 PRO A O 1
ATOM 465 N N . GLY A 1 64 ? -26.054 -5.410 25.692 1.00 94.12 64 GLY A N 1
ATOM 466 C CA . GLY A 1 64 ? -24.821 -5.870 25.049 1.00 94.12 64 GLY A CA 1
ATOM 467 C C . GLY A 1 64 ? -23.692 -4.833 25.049 1.00 94.12 64 GLY A C 1
ATOM 468 O O . GLY A 1 64 ? -22.613 -5.137 24.544 1.00 94.12 64 GLY A O 1
ATOM 469 N N . VAL A 1 65 ? -23.921 -3.634 25.599 1.00 98.25 65 VAL A N 1
ATOM 470 C CA . VAL A 1 65 ? -22.942 -2.540 25.673 1.00 98.25 65 VAL A CA 1
ATOM 471 C C . VAL A 1 65 ? -22.758 -2.124 27.132 1.00 98.25 65 VAL A C 1
ATOM 473 O O . VAL A 1 65 ? -23.721 -1.783 27.818 1.00 98.25 65 VAL A O 1
ATOM 476 N N . GLN A 1 66 ? -21.517 -2.146 27.607 1.00 97.94 66 GLN A N 1
ATOM 477 C CA . GLN A 1 66 ? -21.118 -1.638 28.920 1.00 97.94 66 GLN A CA 1
ATOM 478 C C . GLN A 1 66 ? -20.356 -0.327 28.728 1.00 97.94 66 GLN A C 1
ATOM 480 O O . GLN A 1 66 ? -19.582 -0.207 27.786 1.00 97.94 66 GLN A O 1
ATOM 485 N N . ILE A 1 67 ? -20.604 0.664 29.584 1.00 97.25 67 ILE A N 1
ATOM 486 C CA . ILE A 1 67 ? -19.971 1.985 29.484 1.00 97.25 67 ILE A CA 1
ATOM 487 C C . ILE A 1 67 ? -19.437 2.364 30.862 1.00 97.25 67 ILE A C 1
ATOM 489 O O . ILE A 1 67 ? -20.215 2.490 31.812 1.00 97.25 67 ILE A O 1
ATOM 493 N N . GLU A 1 68 ? -18.122 2.542 30.952 1.00 95.25 68 GLU A N 1
ATOM 494 C CA . GLU A 1 68 ? -17.402 2.969 32.152 1.00 95.25 68 GLU A CA 1
ATOM 495 C C . GLU A 1 68 ? -16.542 4.186 31.789 1.00 95.25 68 GLU A C 1
ATOM 497 O O . GLU A 1 68 ? -15.561 4.068 31.063 1.00 95.25 68 GLU A O 1
ATOM 502 N N . ASP A 1 69 ? -16.938 5.373 32.257 1.00 92.25 69 ASP A N 1
ATOM 503 C CA . ASP A 1 69 ? -16.334 6.656 31.872 1.00 92.25 69 ASP A CA 1
ATOM 504 C C . ASP A 1 69 ? -16.269 6.847 30.340 1.00 92.25 69 ASP A C 1
ATOM 506 O O . ASP A 1 69 ? -17.312 6.989 29.693 1.00 92.25 69 ASP A O 1
ATOM 510 N N . ASN A 1 70 ? -15.066 6.866 29.764 1.00 95.06 70 ASN A N 1
ATOM 511 C CA . ASN A 1 70 ? -14.816 7.001 28.329 1.00 95.06 70 ASN A CA 1
ATOM 512 C C . ASN A 1 70 ? -14.646 5.650 27.608 1.00 95.06 70 ASN A C 1
ATOM 514 O O . ASN A 1 70 ? -14.439 5.642 26.398 1.00 95.06 70 ASN A O 1
ATOM 518 N N . LEU A 1 71 ? -14.740 4.521 28.312 1.00 97.62 71 LEU A N 1
ATOM 519 C CA . LEU A 1 71 ? -14.605 3.187 27.735 1.00 97.62 71 LEU A CA 1
ATOM 520 C C . LEU A 1 71 ? -15.979 2.591 27.408 1.00 97.62 71 LEU A C 1
ATOM 522 O O . LEU A 1 71 ? -16.845 2.456 28.278 1.00 97.62 71 LEU A O 1
ATOM 526 N N . VAL A 1 72 ? -16.161 2.188 26.152 1.00 98.62 72 VAL A N 1
ATOM 527 C CA . VAL A 1 72 ? -17.328 1.452 25.657 1.00 98.62 72 VAL A CA 1
ATOM 528 C C . VAL A 1 72 ? -16.924 0.015 25.364 1.00 98.62 72 VAL A C 1
ATOM 530 O O . VAL A 1 72 ? -16.125 -0.224 24.468 1.00 98.62 72 VAL A O 1
ATOM 533 N N . THR A 1 73 ? -17.533 -0.950 26.044 1.00 98.75 73 THR A N 1
ATOM 534 C CA . THR A 1 73 ? -17.273 -2.379 25.835 1.00 98.75 73 THR A CA 1
ATOM 535 C C . THR A 1 73 ? -18.489 -3.065 25.217 1.00 98.75 73 THR A C 1
ATOM 537 O O . THR A 1 73 ? -19.539 -3.206 25.851 1.00 98.75 73 THR A O 1
ATOM 540 N N . ILE A 1 74 ? -18.347 -3.536 23.980 1.00 98.81 74 ILE A N 1
ATOM 541 C CA . ILE A 1 74 ? -19.296 -4.413 23.293 1.00 98.81 74 ILE A CA 1
ATOM 542 C C . ILE A 1 74 ? -19.044 -5.853 23.756 1.00 98.81 74 ILE A C 1
ATOM 544 O O . ILE A 1 74 ? -17.939 -6.379 23.647 1.00 98.81 74 ILE A O 1
ATOM 548 N N . THR A 1 75 ? -20.083 -6.491 24.296 1.00 98.31 75 THR A N 1
ATOM 549 C CA . THR A 1 75 ? -19.992 -7.799 24.981 1.00 98.31 75 THR A CA 1
ATOM 550 C C . THR A 1 75 ? -20.742 -8.923 24.269 1.00 98.31 75 THR A C 1
ATOM 552 O O . THR A 1 75 ? -20.826 -10.037 24.790 1.00 98.31 75 THR A O 1
ATOM 555 N N . GLN A 1 76 ? -21.320 -8.645 23.099 1.00 97.69 76 GLN A N 1
ATOM 556 C CA . GLN A 1 76 ? -22.093 -9.598 22.304 1.00 97.69 76 GLN A CA 1
ATOM 557 C C . GLN A 1 76 ? -21.798 -9.406 20.812 1.00 97.69 76 GLN A C 1
ATOM 559 O O . GLN A 1 76 ? -21.424 -8.313 20.394 1.00 97.69 76 GLN A O 1
ATOM 564 N N . GLY A 1 77 ? -21.972 -10.470 20.025 1.00 97.62 77 GLY A N 1
ATOM 565 C CA . GLY A 1 77 ? -21.959 -10.377 18.566 1.00 97.62 77 GLY A CA 1
ATOM 566 C C . GLY A 1 77 ? -23.149 -9.581 18.036 1.00 97.62 77 GLY A C 1
ATOM 567 O O . GLY A 1 77 ? -24.179 -9.456 18.709 1.00 97.62 77 GLY A O 1
ATOM 568 N N . GLY A 1 78 ? -23.026 -9.078 16.810 1.00 97.38 78 GLY A N 1
ATOM 569 C CA . GLY A 1 78 ? -24.104 -8.392 16.104 1.00 97.38 78 GLY A CA 1
ATOM 570 C C . GLY A 1 78 ? -23.687 -7.068 15.474 1.00 97.38 78 GLY A C 1
ATOM 571 O O . GLY A 1 78 ? -22.514 -6.798 15.213 1.00 97.38 78 GLY A O 1
ATOM 572 N N . ARG A 1 79 ? -24.690 -6.236 15.184 1.00 98.12 79 ARG A N 1
ATOM 573 C CA . ARG A 1 79 ? -24.523 -4.979 14.449 1.00 98.12 79 ARG A CA 1
ATOM 574 C C . ARG A 1 79 ? -24.635 -3.787 15.385 1.00 98.12 79 ARG A C 1
ATOM 576 O O . ARG A 1 79 ? -25.638 -3.634 16.081 1.00 98.12 79 ARG A O 1
ATOM 583 N N . TYR A 1 80 ? -23.643 -2.914 15.329 1.00 98.62 80 TYR A N 1
ATOM 584 C CA . TYR A 1 80 ? -23.544 -1.705 16.130 1.00 98.62 80 TYR A CA 1
ATOM 585 C C . TYR A 1 80 ? -23.357 -0.495 15.219 1.00 98.62 80 TYR A C 1
ATOM 587 O O . TYR A 1 80 ? -22.729 -0.603 14.169 1.00 98.62 80 TYR A O 1
ATOM 595 N N . GLU A 1 81 ? -23.895 0.651 15.614 1.00 98.62 81 GLU A N 1
ATOM 596 C CA . GLU A 1 81 ? -23.673 1.934 14.947 1.00 98.62 81 GLU A CA 1
ATOM 597 C C . GLU A 1 81 ? -23.148 2.944 15.964 1.00 98.62 81 GLU A C 1
ATOM 599 O O . GLU A 1 81 ? -23.799 3.197 16.979 1.00 98.62 81 GLU A O 1
ATOM 604 N N . LEU A 1 82 ? -21.979 3.516 15.683 1.00 98.62 82 LEU A N 1
ATOM 605 C CA . LEU A 1 82 ? -21.417 4.649 16.404 1.00 98.62 82 LEU A CA 1
ATOM 606 C C . LEU A 1 82 ? -21.776 5.932 15.671 1.00 98.62 82 LEU A C 1
ATOM 608 O O . LEU A 1 82 ? -21.574 6.037 14.462 1.00 98.62 82 LEU A O 1
ATOM 612 N N . THR A 1 83 ? -22.260 6.921 16.414 1.00 98.44 83 THR A N 1
ATOM 613 C CA . THR A 1 83 ? -22.588 8.238 15.863 1.00 98.44 83 THR A CA 1
ATOM 614 C C . THR A 1 83 ? -22.331 9.341 16.879 1.00 98.44 83 THR A C 1
ATOM 616 O O . THR A 1 83 ? -22.475 9.123 18.083 1.00 98.44 83 THR A O 1
ATOM 619 N N . GLY A 1 84 ? -21.963 10.536 16.417 1.00 98.06 84 GLY A N 1
ATOM 620 C CA . GLY A 1 84 ? -21.715 11.692 17.275 1.00 98.06 84 GLY A CA 1
ATOM 621 C C . GLY A 1 84 ? -20.242 11.893 17.630 1.00 98.06 84 GLY A C 1
ATOM 622 O O . GLY A 1 84 ? -19.341 11.373 16.983 1.00 98.06 84 GLY A O 1
ATOM 623 N N . GLN A 1 85 ? -19.985 12.694 18.662 1.00 96.31 85 GLN A N 1
ATOM 624 C CA . GLN A 1 85 ? -18.661 13.254 18.938 1.00 96.31 85 GLN A CA 1
ATOM 625 C C . GLN A 1 85 ? -18.210 12.922 20.365 1.00 96.31 85 GLN A C 1
ATOM 627 O O . GLN A 1 85 ? -18.801 13.379 21.346 1.00 96.31 85 GLN A O 1
ATOM 632 N N . GLY A 1 86 ? -17.135 12.151 20.483 1.00 94.62 86 GLY A N 1
ATOM 633 C CA . GLY A 1 86 ? -16.548 11.706 21.741 1.00 94.62 86 GLY A CA 1
ATOM 634 C C . GLY A 1 86 ? -15.059 11.431 21.584 1.00 94.62 86 GLY A C 1
ATOM 635 O O . GLY A 1 86 ? -14.639 10.297 21.722 1.00 94.62 86 GLY A O 1
ATOM 636 N N . THR A 1 87 ? -14.253 12.463 21.327 1.00 90.88 87 THR A N 1
ATOM 637 C CA . THR A 1 87 ? -12.828 12.347 20.942 1.00 90.88 87 THR A CA 1
ATOM 638 C C . THR A 1 87 ? -11.940 11.557 21.906 1.00 90.88 87 THR A C 1
ATOM 640 O O . THR A 1 87 ? -10.886 11.102 21.496 1.00 90.88 87 THR A O 1
ATOM 643 N N . GLY A 1 88 ? -12.338 11.417 23.175 1.00 94.62 88 GLY A N 1
ATOM 644 C CA . GLY A 1 88 ? -11.638 10.612 24.182 1.00 94.62 88 GLY A CA 1
ATOM 645 C C . GLY A 1 88 ? -12.227 9.215 24.399 1.00 94.62 88 GLY A C 1
ATOM 646 O O . GLY A 1 88 ? -11.782 8.523 25.306 1.00 94.62 88 GLY A O 1
ATOM 647 N N . VAL A 1 89 ? -13.256 8.826 23.641 1.00 98.31 89 VAL A N 1
ATOM 648 C CA . VAL A 1 89 ? -13.958 7.549 23.807 1.00 98.31 89 VAL A CA 1
ATOM 649 C C . VAL A 1 89 ? -13.176 6.422 23.150 1.00 98.31 89 VAL A C 1
ATOM 651 O O . VAL A 1 89 ? -12.873 6.484 21.961 1.00 98.31 89 VAL A O 1
ATOM 654 N N . GLU A 1 90 ? -12.923 5.369 23.914 1.00 98.38 90 GLU A N 1
ATOM 655 C CA . GLU A 1 90 ? -12.326 4.123 23.442 1.00 98.38 90 GLU A CA 1
ATOM 656 C C . GLU A 1 90 ? -13.430 3.075 23.291 1.00 98.38 90 GLU A C 1
ATOM 658 O O . GLU A 1 90 ? -14.256 2.898 24.192 1.00 98.38 90 GLU A O 1
ATOM 663 N N . VAL A 1 91 ? -13.470 2.380 22.155 1.00 98.81 91 VAL A N 1
ATOM 664 C CA . VAL A 1 91 ? -14.460 1.326 21.899 1.00 98.81 91 VAL A CA 1
ATOM 665 C C . VAL A 1 91 ? -13.758 -0.020 21.825 1.00 98.81 91 VAL A C 1
ATOM 667 O O . VAL A 1 91 ? -12.893 -0.224 20.985 1.00 98.81 91 VAL A O 1
ATOM 670 N N . VAL A 1 92 ? -14.162 -0.967 22.664 1.00 98.88 92 VAL A N 1
ATOM 671 C CA . VAL A 1 92 ? -13.610 -2.322 22.719 1.00 98.88 92 VAL A CA 1
ATOM 672 C C . VAL A 1 92 ? -14.703 -3.333 22.401 1.00 98.88 92 VAL A C 1
ATOM 674 O O . VAL A 1 92 ? -15.750 -3.350 23.046 1.00 98.88 92 VAL A O 1
ATOM 677 N N . VAL A 1 93 ? -14.459 -4.223 21.446 1.00 98.88 93 VAL A N 1
ATOM 678 C CA . VAL A 1 93 ? -15.219 -5.468 21.296 1.00 98.88 93 VAL A CA 1
ATOM 679 C C . VAL A 1 93 ? -14.481 -6.543 22.076 1.00 98.88 93 VAL A C 1
ATOM 681 O O . VAL A 1 93 ? -13.339 -6.861 21.759 1.00 98.88 93 VAL A O 1
ATOM 684 N N . ALA A 1 94 ? -15.104 -7.044 23.141 1.00 98.75 94 ALA A N 1
ATOM 685 C CA . ALA A 1 94 ? -14.423 -7.857 24.143 1.00 98.75 94 ALA A CA 1
ATOM 686 C C . ALA A 1 94 ? -13.958 -9.220 23.603 1.00 98.75 94 ALA A C 1
ATOM 688 O O . ALA A 1 94 ? -14.672 -9.864 22.839 1.00 98.75 94 ALA A O 1
ATOM 689 N N . GLU A 1 95 ? -12.832 -9.721 24.121 1.00 98.56 95 GLU A N 1
ATOM 690 C CA . GLU A 1 95 ? -12.243 -11.032 23.777 1.00 98.56 95 GLU A CA 1
ATOM 691 C C . GLU A 1 95 ? -13.235 -12.205 23.879 1.00 98.56 95 GLU A C 1
ATOM 693 O O . GLU A 1 95 ? -13.230 -13.133 23.073 1.00 98.56 95 GLU A O 1
ATOM 698 N N . ALA A 1 96 ? -14.148 -12.152 24.855 1.00 98.12 96 ALA A N 1
ATOM 699 C CA . ALA A 1 96 ? -15.160 -13.188 25.054 1.00 98.12 96 ALA A CA 1
ATOM 700 C C . ALA A 1 96 ? -16.206 -13.266 23.919 1.00 98.12 96 ALA A C 1
ATOM 702 O O . ALA A 1 96 ? -16.979 -14.230 23.869 1.00 98.12 96 ALA A O 1
ATOM 703 N N . VAL A 1 97 ? -16.264 -12.269 23.029 1.00 98.50 97 VAL A N 1
ATOM 704 C CA . VAL A 1 97 ? -17.146 -12.261 21.860 1.00 98.50 97 VAL A CA 1
ATOM 705 C C . VAL A 1 97 ? -16.520 -13.116 20.757 1.00 98.50 97 VAL A C 1
ATOM 707 O O . VAL A 1 97 ? -15.464 -12.807 20.211 1.00 98.50 97 VAL A O 1
ATOM 710 N N . SER A 1 98 ? -17.192 -14.223 20.443 1.00 97.94 98 SER A N 1
ATOM 711 C CA . SER A 1 98 ? -16.793 -15.178 19.394 1.00 97.94 98 SER A CA 1
ATOM 712 C C . SER A 1 98 ? -17.722 -15.171 18.180 1.00 97.94 98 SER A C 1
ATOM 714 O O . SER A 1 98 ? -17.398 -15.765 17.157 1.00 97.94 98 SER A O 1
ATOM 716 N N . ASP A 1 99 ? -18.869 -14.503 18.291 1.00 98.25 99 ASP A N 1
ATOM 717 C CA . ASP A 1 99 ? -19.773 -14.248 17.174 1.00 98.25 99 ASP A CA 1
ATOM 718 C C . ASP A 1 99 ? -19.288 -13.026 16.374 1.00 98.25 99 ASP A C 1
ATOM 720 O O . ASP A 1 99 ? -18.569 -12.174 16.901 1.00 98.25 99 ASP A O 1
ATOM 724 N N . ASP A 1 100 ? -19.711 -12.920 15.115 1.00 98.25 100 ASP A N 1
ATOM 725 C CA . ASP A 1 100 ? -19.334 -11.813 14.233 1.00 98.25 100 ASP A CA 1
ATOM 726 C C . ASP A 1 100 ? -19.831 -10.455 14.760 1.00 98.25 100 ASP A C 1
ATOM 728 O O . ASP A 1 100 ? -20.936 -10.335 15.305 1.00 98.25 100 ASP A O 1
ATOM 732 N N . VAL A 1 101 ? -19.036 -9.406 14.539 1.00 98.75 101 VAL A N 1
ATOM 733 C CA . VAL A 1 101 ? -19.377 -8.024 14.886 1.00 98.75 101 VAL A CA 1
A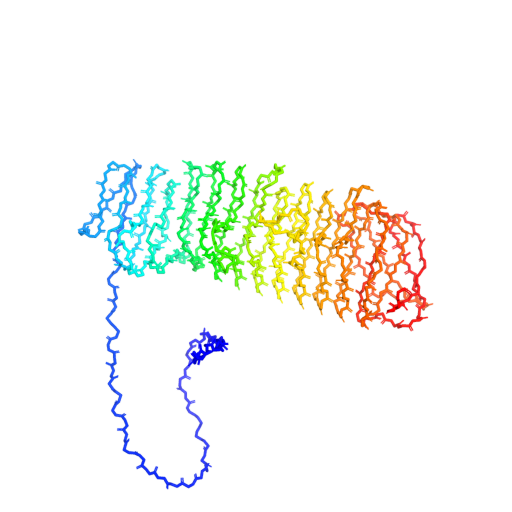TOM 734 C C . VAL A 1 101 ? -19.221 -7.121 13.671 1.00 98.75 101 VAL A C 1
ATOM 736 O O . VAL A 1 101 ? -18.179 -7.078 13.024 1.00 98.75 101 VAL A O 1
ATOM 739 N N . THR A 1 102 ? -20.265 -6.349 13.372 1.00 98.75 102 THR A N 1
ATOM 740 C CA . THR A 1 102 ? -20.179 -5.209 12.452 1.00 98.75 102 THR A CA 1
ATOM 741 C C . THR A 1 102 ? -20.342 -3.920 13.237 1.00 98.75 102 THR A C 1
ATOM 743 O O . THR A 1 102 ? -21.393 -3.701 13.837 1.00 98.75 102 THR A O 1
ATOM 746 N N . LEU A 1 103 ? -19.342 -3.048 13.180 1.00 98.81 103 LEU A N 1
ATOM 747 C CA . LEU A 1 103 ? -19.369 -1.708 13.746 1.00 98.81 103 LEU A CA 1
ATOM 748 C C . LEU A 1 103 ? -19.445 -0.687 12.609 1.00 98.81 103 LEU A C 1
ATOM 750 O O . LEU A 1 103 ? -18.490 -0.508 11.856 1.00 98.81 103 LEU A O 1
ATOM 754 N N . ALA A 1 104 ? -20.596 -0.041 12.458 1.00 98.81 104 ALA A N 1
ATOM 755 C CA . ALA A 1 104 ? -20.783 1.044 11.509 1.00 98.81 104 ALA A CA 1
ATOM 756 C C . ALA A 1 104 ? -20.370 2.379 12.140 1.00 98.81 104 ALA A C 1
ATOM 758 O O . ALA A 1 104 ? -20.832 2.708 13.233 1.00 98.81 104 ALA A O 1
ATOM 759 N N . LEU A 1 105 ? -19.527 3.150 11.455 1.00 98.88 105 LEU A N 1
ATOM 760 C CA . LEU A 1 105 ? -19.226 4.535 11.805 1.00 98.88 105 LEU A CA 1
ATOM 761 C C . LEU A 1 105 ? -20.124 5.460 10.979 1.00 98.88 105 LEU A C 1
ATOM 763 O O . LEU A 1 105 ? -20.134 5.374 9.748 1.00 98.88 105 LEU A O 1
ATOM 767 N N . ASN A 1 106 ? -20.895 6.302 11.666 1.00 98.69 106 ASN A N 1
ATOM 768 C CA . ASN A 1 106 ? -21.877 7.206 11.078 1.00 98.69 106 ASN A CA 1
ATOM 769 C C . ASN A 1 106 ? -21.743 8.612 11.690 1.00 98.69 106 ASN A C 1
ATOM 771 O O . ASN A 1 106 ? -22.393 8.937 12.688 1.00 98.69 106 ASN A O 1
ATOM 775 N N . ASP A 1 107 ? -20.850 9.417 11.108 1.00 98.69 107 ASP A N 1
ATOM 776 C CA . ASP A 1 107 ? -20.411 10.724 11.621 1.00 98.69 107 ASP A CA 1
ATOM 777 C C . ASP A 1 107 ? -19.858 10.624 13.055 1.00 98.69 107 ASP A C 1
ATOM 779 O O . ASP A 1 107 ? -20.185 11.417 13.948 1.00 98.69 107 ASP A O 1
ATOM 783 N N . ALA A 1 108 ? -19.051 9.584 13.287 1.00 98.56 108 ALA A N 1
ATOM 784 C CA . ALA A 1 108 ? -18.455 9.267 14.577 1.00 98.56 108 ALA A CA 1
ATOM 785 C C . ALA A 1 108 ? -17.061 9.894 14.733 1.00 98.56 108 ALA A C 1
ATOM 787 O O . ALA A 1 108 ? -16.192 9.695 13.886 1.00 98.56 108 ALA A O 1
ATOM 788 N N . HIS A 1 109 ? -16.816 10.578 15.853 1.00 98.19 109 HIS A N 1
ATOM 789 C CA . HIS A 1 109 ? -15.476 11.002 16.284 1.00 98.19 109 HIS A CA 1
ATOM 790 C C . HIS A 1 109 ? -15.127 10.359 17.625 1.00 98.19 109 HIS A C 1
ATOM 792 O O . HIS A 1 109 ? -15.819 10.602 18.612 1.00 98.19 109 HIS A O 1
ATOM 798 N N . LEU A 1 110 ? -14.063 9.559 17.667 1.00 98.38 110 LEU A N 1
ATOM 799 C CA . LEU A 1 110 ? -13.624 8.800 18.838 1.00 98.38 110 LEU A CA 1
ATOM 800 C C . LEU A 1 110 ? -12.094 8.715 18.961 1.00 98.38 110 LEU A C 1
ATOM 802 O O . LEU A 1 110 ? -11.377 9.209 18.091 1.00 98.38 110 LEU A O 1
ATOM 806 N N . ALA A 1 111 ? -11.606 8.118 20.052 1.00 98.06 111 ALA A N 1
ATOM 807 C CA . ALA A 1 111 ? -10.177 7.967 20.316 1.00 98.06 111 ALA A CA 1
ATOM 808 C C . ALA A 1 111 ? -9.573 6.747 19.615 1.00 98.06 111 ALA A C 1
ATOM 810 O O . ALA A 1 111 ? -8.557 6.856 18.927 1.00 98.06 111 ALA A O 1
ATOM 811 N N . SER A 1 112 ? -10.194 5.579 19.792 1.00 98.75 112 SER A N 1
ATOM 812 C CA . SER A 1 112 ? -9.699 4.307 19.258 1.00 98.75 112 SER A CA 1
ATOM 813 C C . SER A 1 112 ? -10.788 3.235 19.200 1.00 98.75 112 SER A C 1
ATOM 815 O O . SER A 1 112 ? -11.835 3.339 19.852 1.00 98.75 112 SER A O 1
ATOM 817 N N . ILE A 1 113 ? -10.525 2.187 18.416 1.00 98.94 113 ILE A N 1
ATOM 818 C CA . ILE A 1 113 ? -11.336 0.967 18.356 1.00 98.94 113 ILE A CA 1
ATOM 819 C C . ILE A 1 113 ? -10.424 -0.246 18.559 1.00 98.94 113 ILE A C 1
ATOM 821 O O . ILE A 1 113 ? -9.406 -0.362 17.889 1.00 98.94 113 ILE A O 1
ATOM 825 N N . ALA A 1 114 ? -10.801 -1.173 19.435 1.00 98.94 114 ALA A N 1
ATOM 826 C CA . ALA A 1 114 ? -10.101 -2.436 19.639 1.00 98.94 114 ALA A CA 1
ATOM 827 C C . ALA A 1 114 ? -11.054 -3.624 19.453 1.00 98.94 114 ALA A C 1
ATOM 829 O O . ALA A 1 114 ? -11.940 -3.856 20.277 1.00 98.94 114 ALA A O 1
ATOM 830 N N . PHE A 1 115 ? -10.867 -4.408 18.395 1.00 98.88 115 PHE A N 1
ATOM 831 C CA . PHE A 1 115 ? -11.570 -5.671 18.180 1.00 98.88 115 PHE A CA 1
ATOM 832 C C . PHE A 1 115 ? -10.771 -6.836 18.773 1.00 98.88 115 PHE A C 1
ATOM 834 O O . PHE A 1 115 ? -9.985 -7.478 18.083 1.00 98.88 115 PHE A O 1
ATOM 841 N N . GLN A 1 116 ? -10.972 -7.120 20.060 1.00 98.69 116 GLN A N 1
ATOM 842 C CA . GLN A 1 116 ? -10.340 -8.268 20.731 1.00 98.69 116 GLN A CA 1
ATOM 843 C C . GLN A 1 116 ? -11.089 -9.582 20.458 1.00 98.69 116 GLN A C 1
ATOM 845 O O . GLN A 1 116 ? -10.614 -10.662 20.796 1.00 98.69 116 GLN A O 1
ATOM 850 N N . SER A 1 117 ? -12.291 -9.489 19.891 1.00 98.50 117 SER A N 1
ATOM 851 C CA . SER A 1 117 ? -13.154 -10.607 19.520 1.00 98.50 117 SER A CA 1
ATOM 852 C C . SER A 1 117 ? -12.498 -11.554 18.523 1.00 98.50 117 SER A C 1
ATOM 854 O O . SER A 1 117 ? -11.766 -11.135 17.634 1.00 98.50 117 SER A O 1
ATOM 856 N N . SER A 1 118 ? -12.833 -12.839 18.627 1.00 97.25 118 SER A N 1
ATOM 857 C CA . SER A 1 118 ? -12.344 -13.892 17.718 1.00 97.25 118 SER A CA 1
ATOM 858 C C . SER A 1 118 ? -13.267 -14.160 16.525 1.00 97.25 118 SER A C 1
ATOM 860 O O . SER A 1 118 ? -12.899 -14.905 15.618 1.00 97.25 118 SER A O 1
ATOM 862 N N . GLY A 1 119 ? -14.471 -13.582 16.529 1.00 97.00 119 GLY A N 1
ATOM 863 C CA . GLY A 1 119 ? -15.373 -13.607 15.379 1.00 97.00 119 GLY A CA 1
ATOM 864 C C . GLY A 1 119 ? -14.863 -12.741 14.225 1.00 97.00 119 GLY A C 1
ATOM 865 O O . GLY A 1 119 ? -13.823 -12.083 14.320 1.00 97.00 119 GLY A O 1
ATOM 866 N N . THR A 1 120 ? -15.624 -12.707 13.131 1.00 98.12 120 THR A N 1
ATOM 867 C CA . THR A 1 120 ? -15.346 -11.770 12.037 1.00 98.12 120 THR A CA 1
ATOM 868 C C . THR A 1 120 ? -15.601 -10.351 12.523 1.00 98.12 120 THR A C 1
ATOM 870 O O . THR A 1 120 ? -16.713 -10.043 12.965 1.00 98.12 120 THR A O 1
ATOM 873 N N . ASN A 1 121 ? -14.612 -9.469 12.387 1.00 98.88 121 ASN A N 1
ATOM 874 C CA . ASN A 1 121 ? -14.779 -8.058 12.717 1.00 98.88 121 ASN A CA 1
ATOM 875 C C . ASN A 1 121 ? -14.887 -7.219 11.447 1.00 98.88 121 ASN A C 1
ATOM 877 O O . ASN A 1 121 ? -14.016 -7.245 10.576 1.00 98.88 121 ASN A O 1
ATOM 881 N N . VAL A 1 122 ? -15.963 -6.444 11.348 1.00 98.94 122 VAL A N 1
ATOM 882 C CA . VAL A 1 122 ? -16.222 -5.568 10.207 1.00 98.94 122 VAL A CA 1
ATOM 883 C C . VAL A 1 122 ? -16.363 -4.133 10.687 1.00 98.94 122 VAL A C 1
ATOM 885 O O . VAL A 1 122 ? -17.248 -3.831 11.488 1.00 98.94 122 VAL A O 1
ATOM 888 N N . LEU A 1 123 ? -15.548 -3.236 10.139 1.00 98.94 123 LEU A N 1
ATOM 889 C CA . LEU A 1 123 ? -15.746 -1.797 10.238 1.00 98.94 123 LEU A CA 1
ATOM 890 C C . LEU A 1 123 ? -16.436 -1.303 8.966 1.00 98.94 123 LEU A C 1
ATOM 892 O O . LEU A 1 123 ? -15.875 -1.373 7.873 1.00 98.94 123 LEU A O 1
ATOM 896 N N . ASN A 1 124 ? -17.658 -0.798 9.104 1.00 98.88 124 ASN A N 1
ATOM 897 C CA . ASN A 1 124 ? -18.415 -0.243 7.989 1.00 98.88 124 ASN A CA 1
ATOM 898 C C . ASN A 1 124 ? -18.426 1.288 8.059 1.00 98.88 124 ASN A C 1
ATOM 900 O O . ASN A 1 124 ? -18.876 1.866 9.041 1.00 98.88 124 ASN A O 1
ATOM 904 N N . LEU A 1 125 ? -17.963 1.954 7.008 1.00 98.88 125 LEU A N 1
ATOM 905 C CA . LEU A 1 125 ? -18.027 3.404 6.860 1.00 98.88 125 LEU A CA 1
ATOM 906 C C . LEU A 1 125 ? -19.353 3.766 6.193 1.00 98.88 125 LEU A C 1
ATOM 908 O O . LEU A 1 125 ? -19.522 3.551 4.986 1.00 98.88 125 LEU A O 1
ATOM 912 N N . ALA A 1 126 ? -20.304 4.282 6.973 1.00 98.75 126 ALA A N 1
ATOM 913 C CA . ALA A 1 126 ? -21.642 4.571 6.474 1.00 98.75 126 ALA A CA 1
ATOM 914 C C . ALA A 1 126 ? -21.607 5.608 5.338 1.00 98.75 126 ALA A C 1
ATOM 916 O O . ALA A 1 126 ? -20.806 6.544 5.338 1.00 98.75 126 ALA A O 1
ATOM 917 N N . ASP A 1 127 ? -22.479 5.437 4.347 1.00 98.44 127 ASP A N 1
ATOM 918 C CA . ASP A 1 127 ? -22.482 6.259 3.137 1.00 98.44 127 ASP A CA 1
ATOM 919 C C . ASP A 1 127 ? -22.629 7.757 3.443 1.00 98.44 127 ASP A C 1
ATOM 921 O O . ASP A 1 127 ? -23.548 8.169 4.148 1.00 98.44 127 ASP A O 1
ATOM 925 N N . ASN A 1 128 ? -21.796 8.582 2.801 1.00 98.00 128 ASN A N 1
ATOM 926 C CA . ASN A 1 128 ? -21.785 10.045 2.947 1.00 98.00 128 ASN A CA 1
ATOM 927 C C . ASN A 1 128 ? -21.516 10.538 4.381 1.00 98.00 128 ASN A C 1
ATOM 929 O O . ASN A 1 128 ? -22.039 11.583 4.761 1.00 98.00 128 ASN A O 1
ATOM 933 N N . THR A 1 129 ? -20.712 9.800 5.150 1.00 98.75 129 THR A N 1
ATOM 934 C CA . THR A 1 129 ? -20.311 10.194 6.509 1.00 98.75 129 THR A CA 1
ATOM 935 C C . THR A 1 129 ? -18.827 10.518 6.607 1.00 98.75 129 THR 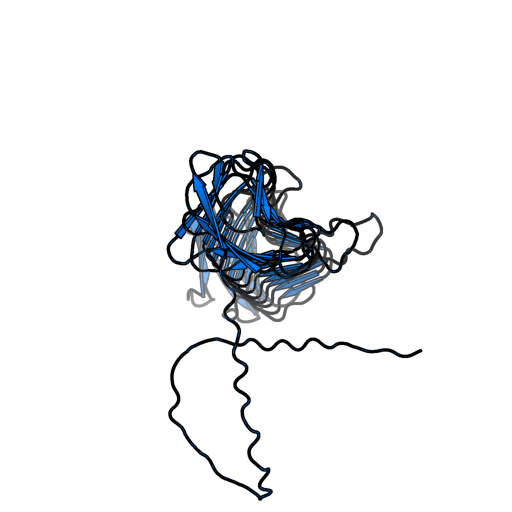A C 1
ATOM 937 O O . THR A 1 129 ? -17.998 10.001 5.840 1.00 98.75 129 THR A O 1
ATOM 940 N N . GLU A 1 130 ? -18.495 11.376 7.567 1.00 98.75 130 GLU A N 1
ATOM 941 C CA . GLU A 1 130 ? -17.125 11.757 7.906 1.00 98.75 130 GLU A CA 1
ATOM 942 C C . GLU A 1 130 ? -16.803 11.292 9.322 1.00 98.75 130 GLU A C 1
ATOM 944 O O . GLU A 1 130 ? -17.286 11.840 10.313 1.00 98.75 130 GLU A O 1
ATOM 949 N N . ASN A 1 131 ? -15.984 10.247 9.413 1.00 98.88 131 ASN A N 1
ATOM 950 C CA . ASN A 1 131 ? -15.606 9.642 10.681 1.00 98.88 131 ASN A CA 1
ATOM 951 C C . ASN A 1 131 ? -14.167 10.014 11.028 1.00 98.88 131 ASN A C 1
ATOM 953 O O . ASN A 1 131 ? -13.317 10.138 10.143 1.00 98.88 131 ASN A O 1
ATOM 957 N N . VAL A 1 132 ? -13.889 10.180 12.316 1.00 98.81 132 VAL A N 1
ATOM 958 C CA . VAL A 1 132 ? -12.580 10.611 12.808 1.00 98.81 132 VAL A CA 1
ATOM 959 C C . VAL A 1 132 ? -12.134 9.733 13.969 1.00 98.81 132 VAL A C 1
ATOM 961 O O . VAL A 1 132 ? -12.853 9.582 14.954 1.00 98.81 132 VAL A O 1
ATOM 964 N N . ILE A 1 133 ? -10.922 9.196 13.879 1.00 98.88 133 ILE A N 1
ATOM 965 C CA . ILE A 1 133 ? -10.215 8.566 14.998 1.00 98.88 133 ILE A CA 1
ATOM 966 C C . ILE A 1 133 ? -8.977 9.411 15.292 1.00 98.88 133 ILE A C 1
ATOM 968 O O . ILE A 1 133 ? -8.241 9.778 14.375 1.00 98.88 133 ILE A O 1
ATOM 972 N N . SER A 1 134 ? -8.761 9.779 16.551 1.00 98.19 134 SER A N 1
ATOM 973 C CA . SER A 1 134 ? -7.633 10.643 16.909 1.00 98.19 134 SER A CA 1
ATOM 974 C C . SER A 1 134 ? -7.216 10.533 18.364 1.00 98.19 134 SER A C 1
ATOM 976 O O . SER A 1 134 ? -8.052 10.182 19.180 1.00 98.19 134 SER A O 1
ATOM 978 N N . GLN A 1 135 ? -6.009 10.985 18.713 1.00 96.25 135 GLN A N 1
ATOM 979 C CA . GLN A 1 135 ? -5.528 11.066 20.106 1.00 96.25 135 GLN A CA 1
ATOM 980 C C . GLN A 1 135 ? -5.304 9.690 20.749 1.00 96.25 135 GLN A C 1
ATOM 982 O O . GLN A 1 135 ? -5.618 9.476 21.921 1.00 96.25 135 GLN A O 1
ATOM 987 N N . SER A 1 136 ? -4.753 8.753 19.983 1.00 97.75 136 SER A N 1
ATOM 988 C CA . SER A 1 136 ? -4.438 7.401 20.443 1.00 97.75 136 SER A CA 1
ATOM 989 C C . SER A 1 136 ? -3.093 6.932 19.898 1.00 97.75 136 SER A C 1
ATOM 991 O O . SER A 1 136 ? -2.608 7.416 18.879 1.00 97.75 136 SER A O 1
ATOM 993 N N . ASP A 1 137 ? -2.462 5.971 20.570 1.00 98.19 137 ASP A N 1
ATOM 994 C CA . ASP A 1 137 ? -1.252 5.344 20.027 1.00 98.19 137 ASP A CA 1
ATOM 995 C C . ASP A 1 137 ? -1.590 4.450 18.828 1.00 98.19 137 ASP A C 1
ATOM 997 O O . ASP A 1 137 ? -0.868 4.434 17.835 1.00 98.19 137 ASP A O 1
ATOM 1001 N N . VAL A 1 138 ? -2.709 3.732 18.896 1.00 98.75 138 VAL A N 1
ATOM 1002 C CA . VAL A 1 138 ? -3.216 2.900 17.805 1.00 98.75 138 VAL A CA 1
ATOM 1003 C C . VAL A 1 138 ? -4.655 3.302 17.522 1.00 98.75 138 VAL A C 1
ATOM 1005 O O . VAL A 1 138 ? -5.491 3.257 18.427 1.00 98.75 138 VAL A O 1
ATOM 1008 N N . GLY A 1 139 ? -4.940 3.685 16.276 1.00 98.75 139 GLY A N 1
ATOM 1009 C CA . GLY A 1 139 ? -6.281 4.101 15.872 1.00 98.75 139 GLY A CA 1
ATOM 1010 C C . GLY A 1 139 ? -7.266 2.935 15.930 1.00 98.75 139 GLY A C 1
ATOM 1011 O O . GLY A 1 139 ? -8.303 3.014 16.593 1.00 98.75 139 GLY A O 1
ATOM 1012 N N . ILE A 1 140 ? -6.915 1.833 15.267 1.00 98.94 140 ILE A N 1
ATOM 1013 C CA . ILE A 1 140 ? -7.667 0.578 15.313 1.00 98.94 140 ILE A CA 1
ATOM 1014 C C . ILE A 1 140 ? -6.721 -0.582 15.600 1.00 98.94 140 ILE A C 1
ATOM 1016 O O . ILE A 1 140 ? -5.771 -0.788 14.852 1.00 98.94 140 ILE A O 1
ATOM 1020 N N . SER A 1 141 ? -6.999 -1.365 16.639 1.00 98.88 141 SER A N 1
ATOM 1021 C CA . SER A 1 141 ? -6.385 -2.678 16.852 1.00 98.88 141 SER A CA 1
ATOM 1022 C C . SER A 1 141 ? -7.417 -3.783 16.649 1.00 98.88 141 SER A C 1
ATOM 1024 O O . SER A 1 141 ? -8.594 -3.610 16.971 1.00 98.88 141 SER A O 1
ATOM 1026 N N . ALA A 1 142 ? -7.016 -4.918 16.088 1.00 98.75 142 ALA A N 1
ATOM 1027 C CA . ALA A 1 142 ? -7.928 -6.026 15.846 1.00 98.75 142 ALA A CA 1
ATOM 1028 C C . ALA A 1 142 ? -7.206 -7.374 15.816 1.00 98.75 142 ALA A C 1
ATOM 1030 O O . ALA A 1 142 ? -6.054 -7.446 15.401 1.00 98.75 142 ALA A O 1
ATOM 1031 N N . THR A 1 143 ? -7.909 -8.447 16.173 1.00 98.19 143 THR A N 1
ATOM 1032 C CA . THR A 1 143 ? -7.475 -9.810 15.828 1.00 98.19 143 THR A CA 1
ATOM 1033 C C . THR A 1 143 ? -7.473 -9.967 14.306 1.00 98.19 143 THR A C 1
ATOM 1035 O O . THR A 1 143 ? -6.433 -10.112 13.698 1.00 98.19 143 THR A O 1
ATOM 1038 N N . ASN A 1 144 ? -8.620 -9.786 13.659 1.00 98.44 144 ASN A N 1
ATOM 1039 C CA . ASN A 1 144 ? -8.799 -9.655 12.212 1.00 98.44 144 ASN A CA 1
ATOM 1040 C C . ASN A 1 144 ? -9.701 -8.452 11.939 1.00 98.44 144 ASN A C 1
ATOM 1042 O O . ASN A 1 144 ? -10.497 -8.093 12.809 1.00 9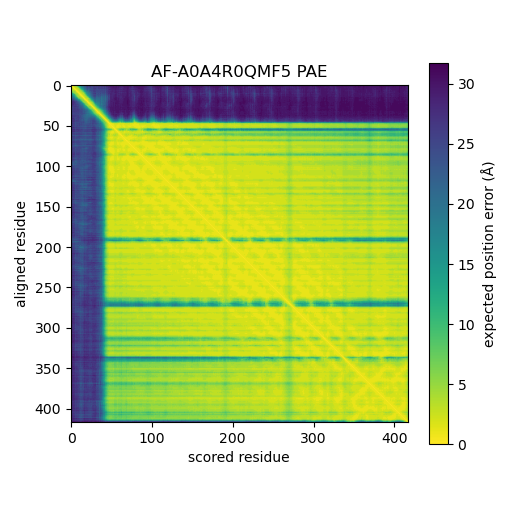8.44 144 ASN A O 1
ATOM 1046 N N . ILE A 1 145 ? -9.637 -7.847 10.751 1.00 98.88 145 ILE A N 1
ATOM 1047 C CA . ILE A 1 145 ? -10.569 -6.774 10.386 1.00 98.88 145 ILE A CA 1
ATOM 1048 C C . ILE A 1 145 ? -10.845 -6.703 8.885 1.00 98.88 145 ILE A C 1
ATOM 1050 O O . ILE A 1 145 ? -9.946 -6.775 8.052 1.00 98.88 145 ILE A O 1
ATOM 1054 N N . THR A 1 146 ? -12.113 -6.481 8.538 1.00 98.94 146 THR A N 1
ATOM 1055 C CA . THR A 1 146 ? -12.530 -6.027 7.206 1.00 98.94 146 THR A CA 1
ATOM 1056 C C . THR A 1 146 ? -13.084 -4.607 7.280 1.00 98.94 146 THR A C 1
ATOM 1058 O O . THR A 1 146 ? -14.049 -4.354 7.999 1.00 98.94 146 THR A O 1
ATOM 1061 N N . ILE A 1 147 ? -12.518 -3.687 6.501 1.00 98.94 147 ILE A N 1
ATOM 1062 C CA . ILE A 1 147 ? -12.992 -2.309 6.345 1.00 98.94 147 ILE A CA 1
ATOM 1063 C C . ILE A 1 147 ? -13.762 -2.195 5.026 1.00 98.94 147 ILE A C 1
ATOM 1065 O O . ILE A 1 147 ? -13.273 -2.607 3.973 1.00 98.94 147 ILE A O 1
ATOM 1069 N N . ASN A 1 148 ? -14.982 -1.659 5.070 1.00 98.88 148 ASN A N 1
ATOM 1070 C CA . ASN A 1 148 ? -15.825 -1.473 3.887 1.00 98.88 148 ASN A CA 1
ATOM 1071 C C . ASN A 1 148 ? -16.760 -0.262 4.021 1.00 98.88 148 ASN A C 1
ATOM 1073 O O . ASN A 1 148 ? -16.769 0.424 5.038 1.00 98.88 148 ASN A O 1
ATOM 1077 N N . GLY A 1 149 ? -17.591 -0.028 3.005 1.00 98.56 149 GLY A N 1
ATOM 1078 C CA . GLY A 1 149 ? -18.538 1.089 2.952 1.00 98.56 149 GLY A CA 1
ATOM 1079 C C . GLY A 1 149 ? -18.051 2.234 2.065 1.00 98.56 149 GLY A C 1
ATOM 1080 O O . GLY A 1 149 ? -16.967 2.159 1.491 1.00 98.56 149 GLY A O 1
ATOM 1081 N N . GLN A 1 150 ? -18.884 3.264 1.902 1.00 97.62 150 GLN A N 1
ATOM 1082 C CA . GLN A 1 150 ? -18.611 4.404 1.013 1.00 97.62 150 GLN A CA 1
ATOM 1083 C C . GLN A 1 150 ? -18.357 5.710 1.776 1.00 97.62 150 GLN A C 1
ATOM 1085 O O . GLN A 1 150 ? -18.135 6.747 1.151 1.00 97.62 150 GLN A O 1
ATOM 1090 N N . GLY A 1 151 ? -18.435 5.683 3.108 1.00 98.81 151 GLY A N 1
ATOM 1091 C CA . GLY A 1 151 ? -18.042 6.801 3.957 1.00 98.81 151 GLY A CA 1
ATOM 1092 C C . GLY A 1 151 ? -16.532 7.004 4.010 1.00 98.81 151 GLY A C 1
ATOM 1093 O O . GLY A 1 151 ? -15.746 6.239 3.440 1.00 98.81 151 GLY A O 1
ATOM 1094 N N . SER A 1 152 ? -16.138 8.041 4.742 1.00 98.94 152 SER A N 1
ATOM 1095 C CA . SER A 1 152 ? -14.737 8.366 4.992 1.00 98.94 152 SER A CA 1
ATOM 1096 C C . SER A 1 152 ? -14.339 8.135 6.444 1.00 98.94 152 SER A C 1
ATOM 1098 O O . SER A 1 152 ? -15.152 8.283 7.361 1.00 98.94 152 SER A O 1
ATOM 1100 N N . LEU A 1 153 ? -13.073 7.783 6.641 1.00 98.94 153 LEU A N 1
ATOM 1101 C CA . LEU A 1 153 ? -12.417 7.682 7.933 1.00 98.94 153 LEU A CA 1
ATOM 1102 C C . LEU A 1 153 ? -11.092 8.438 7.880 1.00 98.94 153 LEU A C 1
ATOM 1104 O O . LEU A 1 153 ? -10.198 8.093 7.108 1.00 98.94 153 LEU A O 1
ATOM 1108 N N . THR A 1 154 ? -10.976 9.462 8.717 1.00 98.94 154 THR A N 1
ATOM 1109 C CA . THR A 1 154 ? -9.738 10.209 8.930 1.00 98.94 154 THR A CA 1
ATOM 1110 C C . THR A 1 154 ? -9.113 9.786 10.252 1.00 98.94 154 THR A C 1
ATOM 1112 O O . THR A 1 154 ? -9.751 9.879 11.299 1.00 98.94 154 THR A O 1
ATOM 1115 N N . MET A 1 155 ? -7.862 9.343 10.215 1.00 98.88 155 MET A N 1
ATOM 1116 C CA . MET A 1 155 ? -7.052 9.056 11.392 1.00 98.88 155 MET A CA 1
ATOM 1117 C C . MET A 1 155 ? -5.953 10.103 11.511 1.00 98.88 155 MET A C 1
ATOM 1119 O O . MET A 1 155 ? -5.159 10.280 10.588 1.00 98.88 155 MET A O 1
ATOM 1123 N N . THR A 1 156 ? -5.910 10.815 12.631 1.00 97.94 156 THR A N 1
ATOM 1124 C CA . THR A 1 156 ? -4.930 11.884 12.865 1.00 97.94 156 THR A CA 1
ATOM 1125 C C . THR A 1 156 ? -4.480 11.892 14.314 1.00 97.94 156 THR A C 1
ATOM 1127 O O . THR A 1 156 ? -5.220 11.444 15.179 1.00 97.94 156 THR A O 1
ATOM 1130 N N . ASP A 1 157 ? -3.289 12.419 14.598 1.00 97.81 157 ASP A N 1
ATOM 1131 C CA . ASP A 1 157 ? -2.704 12.371 15.946 1.00 97.81 157 ASP A CA 1
ATOM 1132 C C . ASP A 1 157 ? -2.618 10.923 16.469 1.00 97.81 157 ASP A C 1
ATOM 1134 O O . ASP A 1 157 ? -3.086 10.607 17.564 1.00 97.81 157 ASP A O 1
ATOM 1138 N N . ILE A 1 158 ? -2.087 10.032 15.616 1.00 98.75 158 ILE A N 1
ATOM 1139 C CA . ILE A 1 158 ? -1.881 8.612 15.911 1.00 98.75 158 ILE A CA 1
ATOM 1140 C C . ILE A 1 158 ? -0.401 8.348 16.215 1.00 98.75 158 ILE A C 1
ATOM 1142 O O . ILE A 1 158 ? 0.478 8.635 15.394 1.00 98.75 158 ILE A O 1
ATOM 1146 N N . GLY A 1 159 ? -0.119 7.807 17.401 1.00 98.50 159 GLY A N 1
ATOM 1147 C CA . GLY A 1 159 ? 1.240 7.683 17.946 1.00 98.50 159 GLY A CA 1
ATOM 1148 C C . GLY A 1 159 ? 2.090 6.546 17.367 1.00 98.50 159 GLY A C 1
ATOM 1149 O O . GLY A 1 159 ? 3.311 6.667 17.314 1.00 98.50 159 GLY A O 1
ATOM 1150 N N . GLN A 1 160 ? 1.476 5.455 16.915 1.00 98.25 160 GLN A N 1
ATOM 1151 C CA . GLN A 1 160 ? 2.166 4.268 16.399 1.00 98.25 160 GLN A CA 1
ATOM 1152 C C . GLN A 1 160 ? 1.518 3.756 15.117 1.00 98.25 160 GLN A C 1
ATOM 1154 O O . GLN A 1 160 ? 2.132 3.866 14.062 1.00 98.25 160 GLN A O 1
ATOM 1159 N N . TYR A 1 161 ? 0.294 3.227 15.173 1.00 98.75 161 TYR A N 1
ATOM 1160 C CA . TYR A 1 161 ? -0.303 2.533 14.026 1.00 98.75 161 TYR A CA 1
ATOM 1161 C C . TYR A 1 161 ? -1.685 3.071 13.691 1.00 98.75 161 TYR A C 1
ATOM 1163 O O . TYR A 1 161 ? -2.533 3.173 14.576 1.00 98.75 161 TYR A O 1
ATOM 1171 N N . GLY A 1 162 ? -1.938 3.375 12.416 1.00 98.88 162 GLY A N 1
ATOM 1172 C CA . GLY A 1 162 ? -3.295 3.689 11.962 1.00 98.88 162 GLY A CA 1
ATOM 1173 C C . GLY A 1 162 ? -4.231 2.510 12.229 1.00 98.88 162 GLY A C 1
ATOM 1174 O O . GLY A 1 162 ? -5.149 2.602 13.046 1.00 98.88 162 GLY A O 1
ATOM 1175 N N . VAL A 1 163 ? -3.932 1.375 11.596 1.00 98.94 163 VAL A N 1
ATOM 1176 C CA . VAL A 1 163 ? -4.586 0.087 11.854 1.00 98.94 163 VAL A CA 1
ATOM 1177 C C . VAL A 1 163 ? -3.529 -0.973 12.130 1.00 98.94 163 VAL A C 1
ATOM 1179 O O . VAL A 1 163 ? -2.597 -1.132 11.346 1.00 98.94 163 VAL A O 1
ATOM 1182 N N . PHE A 1 164 ? -3.708 -1.715 13.216 1.00 98.81 164 PHE A N 1
ATOM 1183 C CA . PHE A 1 164 ? -2.936 -2.899 13.561 1.00 98.81 164 PHE A CA 1
ATOM 1184 C C . PHE A 1 164 ? -3.851 -4.129 13.606 1.00 98.81 164 PHE A C 1
ATOM 1186 O O . PHE A 1 164 ? -4.838 -4.133 14.345 1.00 98.81 164 PHE A O 1
ATOM 1193 N N . ALA A 1 165 ? -3.527 -5.161 12.832 1.00 98.56 165 ALA A N 1
ATOM 1194 C CA . ALA A 1 165 ? -4.187 -6.461 12.871 1.00 98.56 165 ALA A CA 1
ATOM 1195 C C . ALA A 1 165 ? -3.192 -7.552 13.293 1.00 98.56 165 ALA A C 1
ATOM 1197 O O . ALA A 1 165 ? -2.076 -7.605 12.779 1.00 98.56 165 ALA A O 1
ATOM 1198 N N . GLU A 1 166 ? -3.591 -8.424 14.214 1.00 97.06 166 GLU A N 1
ATOM 1199 C CA . GLU A 1 166 ? -2.780 -9.591 14.582 1.00 97.06 166 GLU A CA 1
ATOM 1200 C C . GLU A 1 166 ? -2.814 -10.650 13.467 1.00 97.06 166 GLU A C 1
ATOM 1202 O O . GLU A 1 166 ? -1.788 -11.224 13.131 1.00 97.06 166 GLU A O 1
ATOM 1207 N N . ASP A 1 167 ? -3.971 -10.848 12.838 1.00 96.50 167 ASP A N 1
ATOM 1208 C CA . ASP A 1 167 ? -4.195 -11.721 11.688 1.00 96.50 167 ASP A CA 1
ATOM 1209 C C . ASP A 1 167 ? -4.322 -10.890 10.398 1.00 96.50 167 ASP A C 1
ATOM 1211 O O . ASP A 1 167 ? -3.398 -10.187 9.994 1.00 96.50 167 ASP A O 1
ATOM 1215 N N . ASP A 1 168 ? -5.467 -10.977 9.721 1.00 98.25 168 ASP A N 1
ATOM 1216 C CA . ASP A 1 168 ? -5.669 -10.408 8.399 1.00 98.25 168 ASP A CA 1
ATOM 1217 C C . ASP A 1 168 ? -6.396 -9.062 8.460 1.00 98.25 168 ASP A C 1
ATOM 1219 O O . ASP A 1 168 ? -7.396 -8.879 9.168 1.00 98.25 168 ASP A O 1
ATOM 1223 N N . LEU A 1 169 ? -5.918 -8.134 7.634 1.00 98.81 169 LEU A N 1
ATOM 1224 C CA . LEU A 1 169 ? -6.525 -6.839 7.370 1.00 98.81 169 LEU A CA 1
ATOM 1225 C C . LEU A 1 169 ? -6.995 -6.802 5.916 1.00 98.81 169 LEU A C 1
ATOM 1227 O O . LEU A 1 169 ? -6.202 -6.893 4.977 1.00 98.81 169 LEU A O 1
ATOM 1231 N N . VAL A 1 170 ? -8.297 -6.615 5.720 1.00 98.94 170 VAL A N 1
ATOM 1232 C CA . VAL A 1 170 ? -8.902 -6.480 4.392 1.00 98.94 170 VAL A CA 1
ATOM 1233 C C . VAL A 1 170 ? -9.537 -5.104 4.240 1.00 98.94 170 VAL A C 1
ATOM 1235 O O . VAL A 1 170 ? -10.357 -4.700 5.060 1.00 98.94 170 VAL A O 1
ATOM 1238 N N . VAL A 1 171 ? -9.207 -4.394 3.162 1.00 98.94 171 VAL A N 1
ATOM 1239 C CA . VAL A 1 171 ? -9.916 -3.179 2.738 1.00 98.94 171 VAL A CA 1
ATOM 1240 C C . VAL A 1 171 ? -10.710 -3.496 1.477 1.00 98.94 171 VAL A C 1
ATOM 1242 O O . VAL A 1 171 ? -10.145 -3.681 0.401 1.00 98.94 171 VAL A O 1
ATOM 1245 N N . GLU A 1 172 ? -12.033 -3.560 1.604 1.00 98.94 172 GLU A N 1
ATOM 1246 C CA . GLU A 1 172 ? -12.940 -3.768 0.470 1.00 98.94 172 GLU A CA 1
ATOM 1247 C C . GLU A 1 172 ? -13.246 -2.460 -0.262 1.00 98.94 172 GLU A C 1
ATOM 1249 O O . GLU A 1 172 ? -13.258 -2.404 -1.493 1.00 98.94 172 GLU A O 1
ATOM 1254 N N . SER A 1 173 ? -13.513 -1.398 0.499 1.00 98.81 173 SER A N 1
ATOM 1255 C CA . SER A 1 173 ? -13.873 -0.076 -0.013 1.00 98.81 173 SER A CA 1
ATOM 1256 C C . SER A 1 173 ? -13.784 0.983 1.091 1.00 98.81 173 SER A C 1
ATOM 1258 O O . SER A 1 173 ? -13.558 0.657 2.257 1.00 98.81 173 SER A O 1
ATOM 1260 N N . GLY A 1 174 ? -14.018 2.243 0.725 1.00 98.75 174 GLY A N 1
ATOM 1261 C CA . GLY A 1 174 ? -14.062 3.383 1.642 1.00 98.75 174 GLY A CA 1
ATOM 1262 C C . GLY A 1 174 ? -13.042 4.452 1.278 1.00 98.75 174 GLY A C 1
ATOM 1263 O O . GLY A 1 174 ? -12.200 4.239 0.406 1.00 98.75 174 GLY A O 1
ATOM 1264 N N . ILE A 1 175 ? -13.138 5.603 1.941 1.00 98.94 175 ILE A N 1
ATOM 1265 C CA . ILE A 1 175 ? -12.130 6.665 1.858 1.00 98.94 175 ILE A CA 1
ATOM 1266 C C . ILE A 1 175 ? -11.340 6.654 3.166 1.00 98.94 175 ILE A C 1
ATOM 1268 O O . ILE A 1 175 ? -11.894 6.978 4.216 1.00 98.94 175 ILE A O 1
ATOM 1272 N N . LEU A 1 176 ? -10.065 6.280 3.120 1.00 98.94 176 LEU A N 1
ATOM 1273 C CA . LEU A 1 176 ? -9.193 6.204 4.292 1.00 98.94 176 LEU A CA 1
ATOM 1274 C C . LEU A 1 176 ? -8.113 7.278 4.190 1.00 98.94 176 LEU A C 1
ATOM 1276 O O . LEU A 1 176 ? -7.323 7.259 3.254 1.00 98.94 176 LEU A O 1
ATOM 1280 N N . ASN A 1 177 ? -8.058 8.189 5.157 1.00 98.94 177 ASN A N 1
ATOM 1281 C CA . ASN A 1 177 ? -6.988 9.179 5.272 1.00 98.94 177 ASN A CA 1
ATOM 1282 C C . ASN A 1 177 ? -6.256 8.934 6.589 1.00 98.94 177 ASN A C 1
ATOM 1284 O O . ASN A 1 177 ? -6.820 9.189 7.650 1.00 98.94 177 ASN A O 1
ATOM 1288 N N . ILE A 1 178 ? -5.035 8.408 6.538 1.00 98.94 178 ILE A N 1
ATOM 1289 C CA . ILE A 1 178 ? -4.306 7.947 7.722 1.00 98.94 178 ILE A CA 1
ATOM 1290 C C . ILE A 1 178 ? -3.019 8.747 7.876 1.00 98.94 178 ILE A C 1
ATOM 1292 O O . ILE A 1 178 ? -2.149 8.711 7.010 1.00 98.94 178 ILE A O 1
ATOM 1296 N N . THR A 1 179 ? -2.874 9.421 9.012 1.00 98.88 179 THR A N 1
ATOM 1297 C CA . THR A 1 179 ? -1.608 10.014 9.447 1.00 98.88 179 THR A CA 1
ATOM 1298 C C . THR A 1 179 ? -1.163 9.359 10.751 1.00 98.88 179 THR A C 1
ATOM 1300 O O . THR A 1 179 ? -1.841 9.499 11.773 1.00 98.88 179 THR A O 1
ATOM 1303 N N . SER A 1 180 ? -0.019 8.673 10.732 1.00 98.62 180 SER A N 1
ATOM 1304 C CA . SER A 1 180 ? 0.533 7.938 11.879 1.00 98.62 180 SER A CA 1
ATOM 1305 C C . SER A 1 180 ? 2.016 8.236 12.092 1.00 98.62 180 SER A C 1
ATOM 1307 O O . SER A 1 180 ? 2.771 8.402 11.139 1.00 98.62 180 SER A O 1
ATOM 1309 N N . SER A 1 181 ? 2.455 8.260 13.355 1.00 98.62 181 SER A N 1
ATOM 1310 C CA . SER A 1 181 ? 3.874 8.449 13.717 1.00 98.62 181 SER A CA 1
ATOM 1311 C C . SER A 1 181 ? 4.701 7.152 13.665 1.00 98.62 181 SER A C 1
ATOM 1313 O O . SER A 1 181 ? 5.918 7.191 13.852 1.00 98.62 181 SER A O 1
ATOM 1315 N N . GLY A 1 182 ? 4.057 6.019 13.375 1.00 98.56 182 GLY A N 1
ATOM 1316 C CA . GLY A 1 182 ? 4.662 4.761 12.927 1.00 98.56 182 GLY A CA 1
ATOM 1317 C C . GLY A 1 182 ? 4.023 4.313 11.607 1.00 98.56 182 GLY A C 1
ATOM 1318 O O . GLY A 1 182 ? 3.834 5.137 10.710 1.00 98.56 182 GLY A O 1
ATOM 1319 N N . SER A 1 183 ? 3.680 3.031 11.482 1.00 98.75 183 SER A N 1
ATOM 1320 C CA . SER A 1 183 ? 3.119 2.462 10.248 1.00 98.75 183 SER A CA 1
ATOM 1321 C C . SER A 1 183 ? 1.640 2.803 10.021 1.00 98.75 183 SER A C 1
ATOM 1323 O O . SER A 1 183 ? 0.872 2.952 10.969 1.00 98.75 183 SER A O 1
ATOM 1325 N N . GLY A 1 184 ? 1.221 2.883 8.758 1.00 98.88 184 GLY A N 1
ATOM 1326 C CA . GLY A 1 184 ? -0.171 3.167 8.394 1.00 98.88 184 GLY A CA 1
ATOM 1327 C C . GLY A 1 184 ? -1.092 1.975 8.663 1.00 98.88 184 GLY A C 1
ATOM 1328 O O . GLY A 1 184 ? -1.827 1.953 9.652 1.00 98.88 184 GLY A O 1
ATOM 1329 N N . LEU A 1 185 ? -1.042 0.981 7.774 1.00 98.94 185 LEU A N 1
ATOM 1330 C CA . LEU A 1 185 ? -1.702 -0.316 7.926 1.00 98.94 185 LEU A CA 1
ATOM 1331 C C . LEU A 1 185 ? -0.649 -1.377 8.240 1.00 98.94 185 LEU A C 1
ATOM 1333 O O . LEU A 1 185 ? 0.286 -1.570 7.462 1.00 98.94 185 LEU A O 1
ATOM 1337 N N . TYR A 1 186 ? -0.804 -2.064 9.364 1.00 98.69 186 TYR A N 1
ATOM 1338 C CA . TYR A 1 186 ? 0.147 -3.053 9.848 1.00 98.69 186 TYR A CA 1
ATOM 1339 C C . TYR A 1 186 ? -0.569 -4.358 10.200 1.00 98.69 186 TYR A C 1
ATOM 1341 O O . TYR A 1 186 ? -1.524 -4.346 10.972 1.00 98.69 186 TYR A O 1
ATOM 1349 N N . ALA A 1 187 ? -0.104 -5.476 9.647 1.00 98.25 187 ALA A N 1
ATOM 1350 C CA . ALA A 1 187 ? -0.540 -6.812 10.026 1.00 98.25 187 ALA A CA 1
ATOM 1351 C C . ALA A 1 187 ? 0.666 -7.649 10.474 1.00 98.25 187 ALA A C 1
ATOM 1353 O O . ALA A 1 187 ? 1.627 -7.782 9.713 1.00 98.25 187 ALA A O 1
ATOM 1354 N N . LEU A 1 188 ? 0.632 -8.211 11.685 1.00 95.88 188 LEU A N 1
ATOM 1355 C CA . LEU A 1 188 ? 1.680 -9.103 12.196 1.00 95.88 188 LEU A CA 1
ATOM 1356 C C . LEU A 1 188 ? 1.105 -10.140 13.159 1.00 95.88 188 LEU A C 1
ATOM 1358 O O . LEU A 1 188 ? 0.628 -9.788 14.234 1.00 95.88 188 LEU A O 1
ATOM 1362 N N . HIS A 1 189 ? 1.326 -11.414 12.836 1.00 91.75 189 HIS A N 1
ATOM 1363 C CA . HIS A 1 189 ? 1.056 -12.531 13.728 1.00 91.75 189 HIS A CA 1
ATOM 1364 C C . HIS A 1 189 ? 2.378 -13.115 14.232 1.00 91.75 189 HIS A C 1
ATOM 1366 O O . HIS A 1 189 ? 3.128 -13.720 13.469 1.00 91.75 189 HIS A O 1
ATOM 1372 N N . GLU A 1 190 ? 2.676 -12.977 15.527 1.00 84.81 190 GLU A N 1
ATOM 1373 C CA . GLU A 1 190 ? 3.992 -13.337 16.093 1.00 84.81 190 GLU A CA 1
ATOM 1374 C C . GLU A 1 190 ? 4.375 -14.823 15.945 1.00 84.81 190 GLU A C 1
ATOM 1376 O O . GLU A 1 190 ? 5.533 -15.189 16.140 1.00 84.81 190 GLU A O 1
ATOM 1381 N N . SER A 1 191 ? 3.411 -15.704 15.665 1.00 80.69 191 SER A N 1
ATOM 1382 C CA . SER A 1 191 ? 3.621 -17.158 15.728 1.00 80.69 191 SER A CA 1
ATOM 1383 C C . SER A 1 191 ? 3.059 -17.962 14.558 1.00 80.69 191 SER A C 1
ATOM 1385 O O . SER A 1 191 ? 3.212 -19.185 14.548 1.00 80.69 191 SER A O 1
ATOM 1387 N N . ASP A 1 192 ? 2.431 -17.310 13.576 1.00 80.62 192 ASP A N 1
ATOM 1388 C CA . ASP A 1 192 ? 1.773 -18.000 12.461 1.00 80.62 192 ASP A CA 1
ATOM 1389 C C . ASP A 1 192 ? 2.016 -17.261 11.148 1.00 80.62 192 ASP A C 1
ATOM 1391 O O . ASP A 1 192 ? 1.449 -16.205 10.886 1.00 80.62 192 ASP A O 1
ATOM 1395 N N . ALA A 1 193 ? 2.867 -17.854 10.317 1.00 74.56 193 ALA A N 1
ATOM 1396 C CA . ALA A 1 193 ? 3.249 -17.300 9.029 1.00 74.56 193 ALA A CA 1
ATOM 1397 C C . ALA A 1 193 ? 2.156 -17.442 7.952 1.00 74.56 193 ALA A C 1
ATOM 1399 O O . ALA A 1 193 ? 2.376 -16.989 6.834 1.00 74.56 193 ALA A O 1
ATOM 1400 N N . GLU A 1 194 ? 1.014 -18.088 8.229 1.00 86.50 194 GLU A N 1
ATOM 1401 C CA . GLU A 1 194 ? -0.123 -18.135 7.291 1.00 86.50 194 GLU A CA 1
ATOM 1402 C C . GLU A 1 194 ? -1.045 -16.901 7.410 1.00 86.50 194 GLU A C 1
ATOM 1404 O O . GLU A 1 194 ? -1.761 -16.587 6.455 1.00 86.50 194 GLU A O 1
ATOM 1409 N N . HIS A 1 195 ? -0.979 -16.167 8.526 1.00 92.00 195 HIS A N 1
ATOM 1410 C CA . HIS A 1 195 ? -1.755 -14.946 8.795 1.00 92.00 195 HIS A CA 1
ATOM 1411 C C . HIS A 1 195 ? -0.936 -13.685 8.471 1.00 92.00 195 HIS A C 1
ATOM 1413 O O . HIS A 1 195 ? -0.015 -13.755 7.657 1.00 92.00 195 HIS A O 1
ATOM 1419 N N . ALA A 1 196 ? -1.263 -12.534 9.072 1.00 96.12 196 ALA A N 1
ATOM 1420 C CA . ALA A 1 196 ? -0.587 -11.252 8.854 1.00 96.12 196 ALA A CA 1
ATOM 1421 C C . ALA A 1 196 ? -0.701 -10.718 7.416 1.00 96.12 196 ALA A C 1
ATOM 1423 O O . ALA A 1 196 ? 0.223 -10.071 6.903 1.00 96.12 196 ALA A O 1
ATOM 1424 N N . ASN A 1 197 ? -1.812 -11.019 6.737 1.00 98.25 197 ASN A N 1
ATOM 1425 C CA . ASN A 1 197 ? -2.031 -10.583 5.365 1.00 98.25 197 ASN A CA 1
ATOM 1426 C C . ASN A 1 197 ? -2.706 -9.209 5.325 1.00 98.25 197 ASN A C 1
ATOM 1428 O O . ASN A 1 197 ? -3.661 -8.942 6.054 1.00 98.25 197 ASN A O 1
ATOM 1432 N N . ILE A 1 198 ? -2.274 -8.365 4.391 1.00 98.88 198 ILE A N 1
ATOM 1433 C CA . ILE A 1 198 ? -2.988 -7.145 4.009 1.00 98.88 198 ILE A CA 1
ATOM 1434 C C . ILE A 1 198 ? -3.541 -7.341 2.599 1.00 98.88 198 ILE A C 1
ATOM 1436 O O . ILE A 1 198 ? -2.789 -7.552 1.647 1.00 98.88 198 ILE A O 1
ATOM 1440 N N . THR A 1 199 ? -4.862 -7.246 2.444 1.00 98.94 199 THR A N 1
ATOM 1441 C CA . THR A 1 199 ? -5.531 -7.326 1.136 1.00 98.94 199 THR A CA 1
ATOM 1442 C C . THR A 1 199 ? -6.316 -6.056 0.842 1.00 98.94 199 THR A C 1
ATOM 1444 O O . THR A 1 199 ? -7.238 -5.703 1.573 1.00 98.94 199 THR A O 1
ATOM 1447 N N . ILE A 1 200 ? -5.999 -5.398 -0.273 1.00 98.94 200 ILE A N 1
ATOM 1448 C CA . ILE A 1 200 ? -6.698 -4.207 -0.762 1.00 98.94 200 ILE A CA 1
ATOM 1449 C C . ILE A 1 200 ? -7.508 -4.572 -2.008 1.00 98.94 200 ILE A C 1
ATOM 1451 O O . ILE A 1 200 ? -6.964 -4.778 -3.096 1.00 98.94 200 ILE A O 1
ATOM 1455 N N . ASN A 1 201 ? -8.828 -4.657 -1.857 1.00 98.88 201 ASN A N 1
ATOM 1456 C CA . ASN A 1 201 ? -9.769 -4.928 -2.945 1.00 98.88 201 ASN A CA 1
ATOM 1457 C C . ASN A 1 201 ? -10.309 -3.653 -3.603 1.00 98.88 201 ASN A C 1
ATOM 1459 O O . ASN A 1 201 ? -10.784 -3.720 -4.739 1.00 98.88 201 ASN A O 1
ATOM 1463 N N . GLY A 1 202 ? -10.201 -2.503 -2.935 1.00 98.62 202 GLY A N 1
ATOM 1464 C CA . GLY A 1 202 ? -10.676 -1.215 -3.427 1.00 98.62 202 GLY A CA 1
ATOM 1465 C C . GLY A 1 202 ? -10.495 -0.087 -2.410 1.00 98.62 202 GLY A C 1
ATOM 1466 O O . GLY A 1 202 ? -9.778 -0.236 -1.425 1.00 98.62 202 GLY A O 1
ATOM 1467 N N . GLY A 1 203 ? -11.173 1.037 -2.657 1.00 98.69 203 GLY A N 1
ATOM 1468 C CA . GLY A 1 203 ? -11.126 2.241 -1.819 1.00 98.69 203 GLY A CA 1
ATOM 1469 C C . GLY A 1 203 ? -10.196 3.338 -2.345 1.00 98.69 203 GLY A C 1
ATOM 1470 O O . GLY A 1 203 ? -9.379 3.100 -3.236 1.00 98.69 203 GLY A O 1
ATOM 1471 N N . ASP A 1 204 ? -10.359 4.537 -1.789 1.00 98.94 204 ASP A N 1
ATOM 1472 C CA . ASP A 1 204 ? -9.446 5.674 -1.933 1.00 98.94 204 ASP A CA 1
ATOM 1473 C C . ASP A 1 204 ? -8.644 5.787 -0.628 1.00 98.94 204 ASP A C 1
ATOM 1475 O O . ASP A 1 204 ? -9.204 6.100 0.423 1.00 98.94 204 ASP A O 1
ATOM 1479 N N . ILE A 1 205 ? -7.349 5.484 -0.667 1.00 98.94 205 ILE A N 1
ATOM 1480 C CA . ILE A 1 205 ? -6.503 5.359 0.525 1.00 98.94 205 ILE A CA 1
ATOM 1481 C C . ILE A 1 205 ? -5.354 6.358 0.423 1.00 98.94 205 ILE A C 1
ATOM 1483 O O . ILE A 1 205 ? -4.528 6.258 -0.478 1.00 98.94 205 ILE A O 1
ATOM 1487 N N . THR A 1 206 ? -5.273 7.287 1.369 1.00 98.94 206 THR A N 1
ATOM 1488 C CA . THR A 1 206 ? -4.157 8.225 1.519 1.00 98.94 206 THR A CA 1
ATOM 1489 C C . THR A 1 206 ? -3.454 7.963 2.844 1.00 98.94 206 THR A C 1
ATOM 1491 O O . THR A 1 206 ? -4.106 7.956 3.889 1.00 98.94 206 THR A O 1
ATOM 1494 N N . ILE A 1 207 ? -2.137 7.744 2.815 1.00 98.94 207 ILE A N 1
ATOM 1495 C CA . ILE A 1 207 ? -1.328 7.484 4.012 1.00 98.94 207 ILE A CA 1
ATOM 1496 C C . ILE A 1 207 ? -0.122 8.424 4.061 1.00 98.94 207 ILE A C 1
ATOM 1498 O O . ILE A 1 207 ? 0.644 8.519 3.101 1.00 98.94 207 ILE A O 1
ATOM 1502 N N . SER A 1 208 ? 0.074 9.051 5.218 1.00 98.94 208 SER A N 1
ATOM 1503 C CA . SER A 1 208 ? 1.342 9.650 5.637 1.00 98.94 208 SER A CA 1
ATOM 1504 C C . SER A 1 208 ? 1.807 8.903 6.891 1.00 98.94 208 SER A C 1
ATOM 1506 O O . SER A 1 208 ? 1.216 9.042 7.965 1.00 98.94 208 SER A O 1
ATOM 1508 N N . ALA A 1 209 ? 2.827 8.067 6.742 1.00 98.75 209 ALA A N 1
ATOM 1509 C CA . ALA A 1 209 ? 3.409 7.273 7.816 1.00 98.75 209 ALA A CA 1
ATOM 1510 C C . ALA A 1 209 ? 4.764 7.853 8.247 1.00 98.75 209 ALA A C 1
ATOM 1512 O O . ALA A 1 209 ? 5.273 8.817 7.666 1.00 98.75 209 ALA A O 1
ATOM 1513 N N . SER A 1 210 ? 5.344 7.255 9.282 1.00 98.56 210 SER A N 1
ATOM 1514 C CA . SER A 1 210 ? 6.682 7.593 9.755 1.00 98.56 210 SER A CA 1
ATOM 1515 C C . SER A 1 210 ? 7.745 7.363 8.684 1.00 98.56 210 SER A C 1
ATOM 1517 O O . SER A 1 210 ? 7.642 6.442 7.881 1.00 98.56 210 SER A O 1
ATOM 1519 N N . GLU A 1 211 ? 8.794 8.179 8.719 1.00 98.44 211 GLU A N 1
ATOM 1520 C CA . GLU A 1 211 ? 10.005 8.029 7.904 1.00 98.44 211 GLU A CA 1
ATOM 1521 C C . GLU A 1 211 ? 11.167 7.448 8.734 1.00 98.44 211 GLU A C 1
ATOM 1523 O O . GLU A 1 211 ? 12.338 7.735 8.497 1.00 98.44 211 GLU A O 1
ATOM 1528 N N . ILE A 1 212 ? 10.846 6.671 9.771 1.00 98.31 212 ILE A N 1
ATOM 1529 C CA . ILE A 1 212 ? 11.826 5.984 10.620 1.00 98.31 212 ILE A CA 1
ATOM 1530 C C . ILE A 1 212 ? 12.004 4.548 10.118 1.00 98.31 212 ILE A C 1
ATOM 1532 O O . ILE A 1 212 ? 11.021 3.870 9.820 1.00 98.31 212 ILE A O 1
ATOM 1536 N N . GLU A 1 213 ? 13.250 4.076 10.083 1.00 97.38 213 GLU A N 1
ATOM 1537 C CA . GLU A 1 213 ? 13.600 2.702 9.710 1.00 97.38 213 GLU A CA 1
ATOM 1538 C C . GLU A 1 213 ? 12.736 1.662 10.445 1.00 97.38 213 GLU A C 1
ATOM 1540 O O . GLU A 1 213 ? 12.515 1.749 11.658 1.00 97.38 213 GLU A O 1
ATOM 1545 N N . GLY A 1 214 ? 12.235 0.677 9.695 1.00 95.25 214 GLY A N 1
ATOM 1546 C CA . GLY A 1 214 ? 11.349 -0.375 10.204 1.00 95.25 214 GLY A CA 1
ATOM 1547 C C . GLY A 1 214 ? 9.859 -0.014 10.224 1.00 95.25 214 GLY A C 1
ATOM 1548 O O . GLY A 1 214 ? 9.056 -0.801 10.725 1.00 95.25 214 GLY A O 1
ATOM 1549 N N . THR A 1 215 ? 9.472 1.147 9.690 1.00 98.25 215 THR A N 1
ATOM 1550 C CA . THR A 1 215 ? 8.063 1.539 9.510 1.00 98.25 215 THR A CA 1
ATOM 1551 C C . THR A 1 215 ? 7.668 1.547 8.037 1.00 98.25 215 THR A C 1
ATOM 1553 O O . THR A 1 215 ? 8.523 1.654 7.163 1.00 98.25 215 THR A O 1
ATOM 1556 N N . ALA A 1 216 ? 6.367 1.446 7.751 1.00 98.81 216 ALA A N 1
ATOM 1557 C CA . ALA A 1 216 ? 5.872 1.551 6.381 1.00 98.81 216 ALA A CA 1
ATOM 1558 C C . ALA A 1 216 ? 4.433 2.064 6.297 1.00 98.81 216 ALA A C 1
ATOM 1560 O O . ALA A 1 216 ? 3.667 1.986 7.261 1.00 98.81 216 ALA A O 1
ATOM 1561 N N . ALA A 1 217 ? 4.021 2.540 5.122 1.00 98.94 217 ALA A N 1
ATOM 1562 C CA . ALA A 1 217 ? 2.609 2.837 4.883 1.00 98.94 217 ALA A CA 1
ATOM 1563 C C . ALA A 1 217 ? 1.747 1.562 4.940 1.00 98.94 217 ALA A C 1
ATOM 1565 O O . ALA A 1 217 ? 0.692 1.566 5.576 1.00 98.94 217 ALA A O 1
ATOM 1566 N N . PHE A 1 218 ? 2.225 0.474 4.332 1.00 98.88 218 PHE A N 1
ATOM 1567 C CA . PHE A 1 218 ? 1.629 -0.859 4.372 1.00 98.88 218 PHE A CA 1
ATOM 1568 C C . PHE A 1 218 ? 2.706 -1.860 4.788 1.00 98.88 218 PHE A C 1
ATOM 1570 O O . PHE A 1 218 ? 3.649 -2.100 4.037 1.00 98.88 218 PHE A O 1
ATOM 1577 N N . LEU A 1 219 ? 2.556 -2.443 5.975 1.00 98.62 219 LEU A N 1
ATOM 1578 C CA . LEU A 1 219 ? 3.473 -3.430 6.534 1.00 98.62 219 LEU A CA 1
ATOM 1579 C C . LEU A 1 219 ? 2.724 -4.749 6.735 1.00 98.62 219 LEU A C 1
ATOM 1581 O O . LEU A 1 219 ? 1.973 -4.895 7.692 1.00 98.62 219 LEU A O 1
ATOM 1585 N N . ALA A 1 220 ? 2.885 -5.700 5.822 1.00 98.06 220 ALA A N 1
ATOM 1586 C CA . ALA A 1 220 ? 2.318 -7.036 5.962 1.00 98.06 220 ALA A CA 1
ATOM 1587 C C . ALA A 1 220 ? 3.392 -8.004 6.463 1.00 98.06 220 ALA A C 1
ATOM 1589 O O . ALA A 1 220 ? 4.464 -8.111 5.870 1.00 98.06 220 ALA A O 1
ATOM 1590 N N . GLY A 1 221 ? 3.102 -8.754 7.523 1.00 95.81 221 GLY A N 1
ATOM 1591 C CA . GLY A 1 221 ? 4.001 -9.807 7.991 1.00 95.81 221 GLY A CA 1
ATOM 1592 C C . GLY A 1 221 ? 4.102 -10.988 7.018 1.00 95.81 221 GLY A C 1
ATOM 1593 O O . GLY A 1 221 ? 5.064 -11.751 7.078 1.00 95.81 221 GLY A O 1
ATOM 1594 N N . ASN A 1 222 ? 3.128 -11.127 6.111 1.00 96.38 222 ASN A N 1
ATOM 1595 C CA . ASN A 1 222 ? 3.072 -12.186 5.108 1.00 96.38 222 ASN A CA 1
ATOM 1596 C C . ASN A 1 222 ? 2.713 -11.639 3.715 1.00 96.38 222 ASN A C 1
ATOM 1598 O O . ASN A 1 222 ? 3.562 -11.030 3.062 1.00 96.38 222 ASN A O 1
ATOM 1602 N N . ASN A 1 223 ? 1.477 -11.828 3.236 1.00 98.25 223 ASN A N 1
ATOM 1603 C CA . ASN A 1 223 ? 1.085 -11.364 1.909 1.00 98.25 223 ASN A CA 1
ATOM 1604 C C . ASN A 1 223 ? 0.591 -9.916 1.948 1.00 98.25 223 ASN A C 1
ATOM 1606 O O . ASN A 1 223 ? -0.337 -9.590 2.689 1.00 98.25 223 ASN A O 1
ATOM 1610 N N . LEU A 1 224 ? 1.125 -9.082 1.058 1.00 98.81 224 LEU A N 1
ATOM 1611 C CA . LEU A 1 224 ? 0.498 -7.825 0.660 1.00 98.81 224 LEU A CA 1
ATOM 1612 C C . LEU A 1 224 ? -0.100 -7.995 -0.739 1.00 98.81 224 LEU A C 1
ATOM 1614 O O . LEU A 1 224 ? 0.618 -8.174 -1.724 1.00 98.81 224 LEU A O 1
ATOM 1618 N N . ILE A 1 225 ? -1.428 -7.941 -0.837 1.00 98.94 225 ILE A N 1
ATOM 1619 C CA . ILE A 1 225 ? -2.160 -8.157 -2.088 1.00 98.94 225 ILE A CA 1
ATOM 1620 C C . ILE A 1 225 ? -2.954 -6.903 -2.442 1.00 98.94 225 ILE A C 1
ATOM 1622 O O . ILE A 1 225 ? -3.896 -6.540 -1.743 1.00 98.94 225 ILE A O 1
ATOM 1626 N N . VAL A 1 226 ? -2.639 -6.285 -3.580 1.00 98.94 226 VAL A N 1
ATOM 1627 C CA . VAL A 1 226 ? -3.393 -5.145 -4.124 1.00 98.94 226 VAL A CA 1
ATOM 1628 C C . VAL A 1 226 ? -4.151 -5.590 -5.370 1.00 98.94 226 VAL A C 1
ATOM 1630 O O . VAL A 1 226 ? -3.574 -5.835 -6.431 1.00 98.94 226 VAL A O 1
ATOM 1633 N N . ASN A 1 227 ? -5.469 -5.728 -5.244 1.00 98.94 227 ASN A N 1
ATOM 1634 C CA . ASN A 1 227 ? -6.364 -6.102 -6.338 1.00 98.94 227 ASN A CA 1
ATOM 1635 C C . ASN A 1 227 ? -6.888 -4.882 -7.101 1.00 98.94 227 ASN A C 1
ATOM 1637 O O . ASN A 1 227 ? -7.013 -4.924 -8.329 1.00 98.94 227 ASN A O 1
ATOM 1641 N N . SER A 1 228 ? -7.213 -3.810 -6.379 1.00 98.69 228 SER A N 1
ATOM 1642 C CA . SER A 1 228 ? -7.689 -2.542 -6.932 1.00 98.69 228 SER A CA 1
ATOM 1643 C C . SER A 1 228 ? -7.522 -1.414 -5.906 1.00 98.69 228 SER A C 1
ATOM 1645 O O . SER A 1 228 ? -6.852 -1.594 -4.895 1.00 98.69 228 SER A O 1
ATOM 1647 N N . GLY A 1 229 ? -8.148 -0.266 -6.167 1.00 98.56 229 GLY A N 1
ATOM 1648 C CA . GLY A 1 229 ? -8.101 0.924 -5.320 1.00 98.56 229 GLY A CA 1
ATOM 1649 C C . GLY A 1 229 ? -7.292 2.058 -5.940 1.00 98.56 229 GLY A C 1
ATOM 1650 O O . GLY A 1 229 ? -6.657 1.895 -6.985 1.00 98.56 229 GLY A O 1
ATOM 1651 N N . ASN A 1 230 ? -7.366 3.213 -5.294 1.00 98.88 230 ASN A N 1
ATOM 1652 C CA . ASN A 1 230 ? -6.580 4.404 -5.576 1.00 98.88 230 ASN A CA 1
ATOM 1653 C C . ASN A 1 230 ? -5.789 4.733 -4.309 1.00 98.88 230 ASN A C 1
ATOM 1655 O O . ASN A 1 230 ? -6.366 5.134 -3.299 1.00 98.88 230 ASN A O 1
ATOM 1659 N N . ILE A 1 231 ? -4.486 4.474 -4.344 1.00 98.94 231 ILE A N 1
ATOM 1660 C CA . ILE A 1 231 ? -3.607 4.514 -3.181 1.00 98.94 231 ILE A CA 1
ATOM 1661 C C . ILE A 1 231 ? -2.588 5.634 -3.369 1.00 98.94 231 ILE A C 1
ATOM 1663 O O . ILE A 1 231 ? -1.845 5.653 -4.349 1.00 98.94 231 ILE A O 1
ATOM 1667 N N . SER A 1 232 ? -2.517 6.536 -2.398 1.00 98.94 232 SER A N 1
ATOM 1668 C CA . SER A 1 232 ? -1.518 7.595 -2.314 1.00 98.94 232 SER A CA 1
ATOM 1669 C C . SER A 1 232 ? -0.733 7.445 -1.015 1.00 98.94 232 SER A C 1
ATOM 1671 O O . SER A 1 232 ? -1.292 7.576 0.072 1.00 98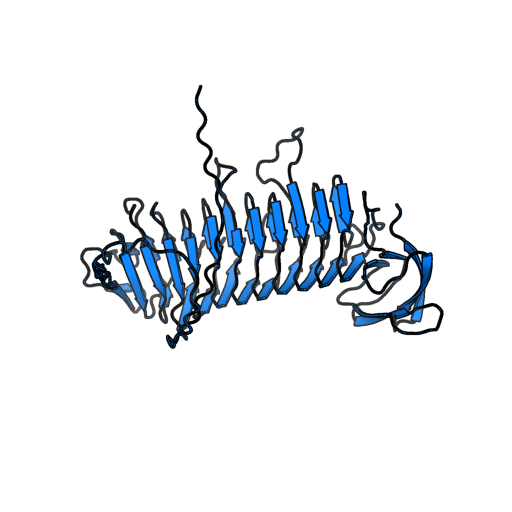.94 232 SER A O 1
ATOM 1673 N N . VAL A 1 233 ? 0.566 7.179 -1.115 1.00 98.94 233 VAL A N 1
ATOM 1674 C CA . VAL A 1 233 ? 1.493 7.284 0.018 1.00 98.94 233 VAL A CA 1
ATOM 1675 C C . VAL A 1 233 ? 2.247 8.593 -0.146 1.00 98.94 233 VAL A C 1
ATOM 1677 O O . VAL A 1 233 ? 3.067 8.733 -1.053 1.00 98.94 233 VAL A O 1
ATOM 1680 N N . GLU A 1 234 ? 1.911 9.570 0.695 1.00 98.88 234 GLU A N 1
ATOM 1681 C CA . GLU A 1 234 ? 2.471 10.924 0.619 1.00 98.88 234 GLU A CA 1
ATOM 1682 C C . GLU A 1 234 ? 3.872 11.004 1.231 1.00 98.88 234 GLU A C 1
ATOM 1684 O O . GLU A 1 234 ? 4.718 11.750 0.741 1.00 98.88 234 GLU A O 1
ATOM 1689 N N . SER A 1 235 ? 4.102 10.234 2.295 1.00 98.62 235 SER A N 1
ATOM 1690 C CA . SER A 1 235 ? 5.398 10.055 2.948 1.00 98.62 235 SER A CA 1
ATOM 1691 C C . SER A 1 235 ? 5.391 8.756 3.749 1.00 98.62 235 SER A C 1
ATOM 1693 O O . SER A 1 235 ? 4.400 8.444 4.415 1.00 98.62 235 SER A O 1
ATOM 1695 N N . ALA A 1 236 ? 6.490 8.017 3.709 1.00 98.88 236 ALA A N 1
ATOM 1696 C CA . ALA A 1 236 ? 6.769 6.875 4.573 1.00 98.88 236 ALA A CA 1
ATOM 1697 C C . ALA A 1 236 ? 8.262 6.539 4.483 1.00 98.88 236 ALA A C 1
ATOM 1699 O O . ALA A 1 236 ? 8.934 6.977 3.548 1.00 98.88 236 ALA A O 1
ATOM 1700 N N . TYR A 1 237 ? 8.778 5.740 5.417 1.00 98.81 237 TYR A N 1
ATOM 1701 C CA . TYR A 1 237 ? 10.098 5.138 5.263 1.00 98.81 237 TYR A CA 1
ATOM 1702 C C . TYR A 1 237 ? 10.077 4.191 4.058 1.00 98.81 237 TYR A C 1
ATOM 1704 O O . TYR A 1 237 ? 10.684 4.501 3.041 1.00 98.81 237 TYR A O 1
ATOM 1712 N N . GLU A 1 238 ? 9.240 3.154 4.112 1.00 98.81 238 GLU A N 1
ATOM 1713 C CA . GLU A 1 238 ? 8.895 2.297 2.971 1.00 98.81 238 GLU A CA 1
ATOM 1714 C C . GLU A 1 238 ? 7.390 2.408 2.665 1.00 98.81 238 GLU A C 1
ATOM 1716 O O . GLU A 1 238 ? 6.575 2.622 3.570 1.00 98.81 238 GLU A O 1
ATOM 1721 N N . ALA A 1 239 ? 6.960 2.254 1.410 1.00 98.88 239 ALA A N 1
ATOM 1722 C CA . ALA A 1 239 ? 5.525 2.283 1.105 1.00 98.88 239 ALA A CA 1
ATOM 1723 C C . ALA A 1 239 ? 4.893 0.896 1.257 1.00 98.88 239 ALA A C 1
ATOM 1725 O O . ALA A 1 239 ? 3.997 0.734 2.090 1.00 98.88 239 ALA A O 1
ATOM 1726 N N . TYR A 1 240 ? 5.337 -0.089 0.475 1.00 98.88 240 TYR A N 1
ATOM 1727 C CA . TYR A 1 240 ? 4.811 -1.458 0.504 1.00 98.88 240 TYR A CA 1
ATOM 1728 C C . TYR A 1 240 ? 5.857 -2.443 1.008 1.00 98.88 240 TYR A C 1
ATOM 1730 O O . TYR A 1 240 ? 6.865 -2.674 0.347 1.00 98.88 240 TYR A O 1
ATOM 1738 N N . VAL A 1 241 ? 5.554 -3.079 2.135 1.00 98.69 241 VAL A N 1
ATOM 1739 C CA . VAL A 1 241 ? 6.382 -4.117 2.742 1.00 98.69 241 VAL A CA 1
ATOM 1740 C C . VAL A 1 241 ? 5.559 -5.384 2.911 1.00 98.69 241 VAL A C 1
ATOM 1742 O O . VAL A 1 241 ? 4.446 -5.351 3.440 1.00 98.69 241 VAL A O 1
ATOM 1745 N N . GLY A 1 242 ? 6.117 -6.510 2.484 1.00 97.69 242 GLY A N 1
ATOM 1746 C CA . GLY A 1 242 ? 5.517 -7.827 2.654 1.00 97.69 242 GLY A CA 1
ATOM 1747 C C . GLY A 1 242 ? 6.519 -8.937 2.390 1.00 97.69 242 GLY A C 1
ATOM 1748 O O . GLY A 1 242 ? 7.507 -8.726 1.696 1.00 97.69 242 GLY A O 1
ATOM 1749 N N . LYS A 1 243 ? 6.252 -10.140 2.889 1.00 96.00 243 LYS A N 1
ATOM 1750 C CA . LYS A 1 243 ? 7.012 -11.331 2.494 1.00 96.00 243 LYS A CA 1
ATOM 1751 C C . LYS A 1 243 ? 6.762 -11.656 1.020 1.00 96.00 243 LYS A C 1
ATOM 1753 O O . LYS A 1 243 ? 7.694 -11.816 0.239 1.00 96.00 243 LYS A O 1
ATOM 1758 N N . HIS A 1 244 ? 5.486 -11.673 0.642 1.00 98.06 244 HIS A N 1
ATOM 1759 C CA . HIS A 1 244 ? 5.032 -11.879 -0.728 1.00 98.06 244 HIS A CA 1
ATOM 1760 C C . HIS A 1 244 ? 4.167 -10.693 -1.146 1.00 98.06 244 HIS A C 1
ATOM 1762 O O . HIS A 1 244 ? 3.110 -10.440 -0.560 1.00 98.06 244 HIS A O 1
ATOM 1768 N N . ILE A 1 245 ? 4.592 -9.953 -2.167 1.00 98.88 245 ILE A N 1
ATOM 1769 C CA . ILE A 1 245 ? 3.871 -8.772 -2.645 1.00 98.88 245 ILE A CA 1
ATOM 1770 C C . ILE A 1 245 ? 3.267 -9.080 -4.008 1.00 98.88 245 ILE A C 1
ATOM 1772 O O . ILE A 1 245 ? 3.971 -9.348 -4.977 1.00 98.88 245 ILE A O 1
ATOM 1776 N N . THR A 1 246 ? 1.940 -9.016 -4.112 1.00 98.94 246 THR A N 1
ATOM 1777 C CA . THR A 1 246 ? 1.222 -9.219 -5.374 1.00 98.94 246 THR A CA 1
ATOM 1778 C C . THR A 1 246 ? 0.375 -8.006 -5.730 1.00 98.94 246 THR A C 1
ATOM 1780 O O . THR A 1 246 ? -0.618 -7.707 -5.069 1.00 98.94 246 THR A O 1
ATOM 1783 N N . ILE A 1 247 ? 0.688 -7.378 -6.863 1.00 98.94 247 ILE A N 1
ATOM 1784 C CA . ILE A 1 247 ? -0.087 -6.266 -7.422 1.00 98.94 247 ILE A CA 1
ATOM 1785 C C . ILE A 1 247 ? -0.842 -6.761 -8.656 1.00 98.94 247 ILE A C 1
ATOM 1787 O O . ILE A 1 247 ? -0.263 -6.994 -9.719 1.00 98.94 247 ILE A O 1
ATOM 1791 N N . ASN A 1 248 ? -2.152 -6.963 -8.524 1.00 98.88 248 ASN A N 1
ATOM 1792 C CA . ASN A 1 248 ? -3.014 -7.392 -9.626 1.00 98.88 248 ASN A CA 1
ATOM 1793 C C . ASN A 1 248 ? -3.592 -6.201 -10.415 1.00 98.88 248 ASN A C 1
ATOM 1795 O O . ASN A 1 248 ? -3.875 -6.350 -11.606 1.00 98.88 248 ASN A O 1
ATOM 1799 N N . GLY A 1 249 ? -3.764 -5.037 -9.780 1.00 98.56 249 GLY A N 1
ATOM 1800 C CA . GLY A 1 249 ? -4.388 -3.857 -10.379 1.00 98.56 249 GLY A CA 1
ATOM 1801 C C . GLY A 1 249 ? -4.440 -2.654 -9.433 1.00 98.56 249 GLY A C 1
ATOM 1802 O O . GLY A 1 249 ? -3.769 -2.645 -8.410 1.00 98.56 249 GLY A O 1
ATOM 1803 N N . GLY A 1 250 ? -5.262 -1.657 -9.778 1.00 98.69 250 GLY A N 1
ATOM 1804 C CA . GLY A 1 250 ? -5.387 -0.399 -9.028 1.00 98.69 250 GLY A CA 1
ATOM 1805 C C . GLY A 1 250 ? -4.472 0.711 -9.547 1.00 98.69 250 GLY A C 1
ATOM 1806 O O . GLY A 1 250 ? -3.772 0.530 -10.548 1.00 98.69 250 GLY A O 1
ATOM 1807 N N . GLN A 1 251 ? -4.528 1.862 -8.881 1.00 98.88 251 GLN A N 1
ATOM 1808 C CA . GLN A 1 251 ? -3.620 2.987 -9.070 1.00 98.88 251 GLN A CA 1
ATOM 1809 C C . GLN A 1 251 ? -2.856 3.235 -7.766 1.00 98.88 251 GLN A C 1
ATOM 1811 O O . GLN A 1 251 ? -3.482 3.370 -6.718 1.00 98.88 251 GLN A O 1
ATOM 1816 N N . SER A 1 252 ? -1.530 3.321 -7.842 1.00 98.88 252 SER A N 1
ATOM 1817 C CA . SER A 1 252 ? -0.661 3.618 -6.700 1.00 98.88 252 SER A CA 1
ATOM 1818 C C . SER A 1 252 ? 0.275 4.779 -7.026 1.00 98.88 252 SER A C 1
ATOM 1820 O O . SER A 1 252 ? 0.960 4.759 -8.049 1.00 98.88 252 SER A O 1
ATOM 1822 N N . ASN A 1 253 ? 0.335 5.777 -6.151 1.00 98.94 253 ASN A N 1
ATOM 1823 C CA . ASN A 1 253 ? 1.324 6.849 -6.181 1.00 98.94 253 ASN A CA 1
ATOM 1824 C C . ASN A 1 253 ? 2.087 6.852 -4.854 1.00 98.94 253 ASN A C 1
ATOM 1826 O O . ASN A 1 253 ? 1.493 7.126 -3.813 1.00 98.94 253 ASN A O 1
ATOM 1830 N N . LEU A 1 254 ? 3.366 6.484 -4.883 1.00 98.88 254 LEU A N 1
ATOM 1831 C CA . LEU A 1 254 ? 4.152 6.171 -3.693 1.00 98.88 254 LEU A CA 1
ATOM 1832 C C . LEU A 1 254 ? 5.370 7.094 -3.604 1.00 98.88 254 LEU A C 1
ATOM 1834 O O . LEU A 1 254 ? 6.189 7.124 -4.523 1.00 98.88 254 LEU A O 1
ATOM 1838 N N . THR A 1 255 ? 5.484 7.841 -2.506 1.00 98.81 255 THR A N 1
ATOM 1839 C CA . THR A 1 255 ? 6.657 8.668 -2.181 1.00 98.81 255 THR A CA 1
ATOM 1840 C C . THR A 1 255 ? 7.272 8.195 -0.866 1.00 98.81 255 THR A C 1
ATOM 1842 O O . THR A 1 255 ? 6.564 8.110 0.139 1.00 98.81 255 THR A O 1
ATOM 1845 N N . THR A 1 256 ? 8.569 7.874 -0.873 1.00 98.81 256 THR A N 1
ATOM 1846 C CA . THR A 1 256 ? 9.249 7.202 0.252 1.00 98.81 256 THR A CA 1
ATOM 1847 C C . THR A 1 256 ? 10.651 7.750 0.524 1.00 98.81 256 THR A C 1
ATOM 1849 O O . THR A 1 256 ? 11.334 8.229 -0.387 1.00 98.81 256 THR A O 1
ATOM 1852 N N . LEU A 1 257 ? 11.081 7.676 1.790 1.00 98.56 257 LEU A N 1
ATOM 1853 C CA . LEU A 1 257 ? 12.441 8.025 2.228 1.00 98.56 257 LEU A CA 1
ATOM 1854 C C . LEU A 1 257 ? 13.452 6.892 1.991 1.00 98.56 257 LEU A C 1
ATOM 1856 O O . LEU A 1 257 ? 14.648 7.156 1.883 1.00 98.56 257 LEU A O 1
ATOM 1860 N N . ASP A 1 258 ? 12.971 5.663 1.889 1.00 98.00 258 ASP A N 1
ATOM 1861 C CA . ASP A 1 258 ? 13.734 4.492 1.482 1.00 98.00 258 ASP A CA 1
ATOM 1862 C C . ASP A 1 258 ? 12.975 3.840 0.318 1.00 98.00 258 ASP A C 1
ATOM 1864 O O . ASP A 1 258 ? 12.626 4.544 -0.644 1.00 98.00 258 ASP A O 1
ATOM 1868 N N . ASP A 1 259 ? 12.661 2.552 0.385 1.00 98.31 259 ASP A N 1
ATOM 1869 C CA . ASP A 1 259 ? 12.139 1.828 -0.766 1.00 98.31 259 ASP A CA 1
ATOM 1870 C C . ASP A 1 259 ? 10.655 2.074 -1.039 1.00 98.31 259 ASP A C 1
ATOM 1872 O O . ASP A 1 259 ? 9.809 2.160 -0.143 1.00 98.31 259 ASP A O 1
ATOM 1876 N N . GLY A 1 260 ? 10.301 2.133 -2.322 1.00 98.75 260 GLY A N 1
ATOM 1877 C CA . GLY A 1 260 ? 8.899 2.160 -2.731 1.00 98.75 260 GLY A CA 1
ATOM 1878 C C . GLY A 1 260 ? 8.194 0.841 -2.412 1.00 98.75 260 GLY A C 1
ATOM 1879 O O . GLY A 1 260 ? 7.127 0.810 -1.795 1.00 98.75 260 GLY A O 1
ATOM 1880 N N . ILE A 1 261 ? 8.797 -0.265 -2.832 1.00 98.81 261 ILE A N 1
ATOM 1881 C CA . ILE A 1 261 ? 8.330 -1.625 -2.564 1.00 98.81 261 ILE A CA 1
ATOM 1882 C C . ILE A 1 261 ? 9.532 -2.428 -2.100 1.00 98.81 261 ILE A C 1
ATOM 1884 O O . ILE A 1 261 ? 10.533 -2.421 -2.804 1.00 98.81 261 ILE A O 1
ATOM 1888 N N . VAL A 1 262 ? 9.396 -3.154 -0.992 1.00 98.25 262 VAL A N 1
ATOM 1889 C CA . VAL A 1 262 ? 10.412 -4.097 -0.523 1.00 98.25 262 VAL A CA 1
ATOM 1890 C C . VAL A 1 262 ? 9.783 -5.418 -0.101 1.00 98.25 262 VAL A C 1
ATOM 1892 O O . VAL A 1 262 ? 8.905 -5.460 0.768 1.00 98.25 262 VAL A O 1
ATOM 1895 N N . SER A 1 263 ? 10.231 -6.526 -0.700 1.00 97.81 263 SER A N 1
ATOM 1896 C CA . SER A 1 263 ? 9.873 -7.854 -0.192 1.00 97.81 263 SER A CA 1
ATOM 1897 C C . SER A 1 263 ? 10.860 -8.306 0.881 1.00 97.81 263 SER A C 1
ATOM 1899 O O . SER A 1 263 ? 12.037 -8.493 0.571 1.00 97.81 263 SER A O 1
ATOM 1901 N N . LYS A 1 264 ? 10.402 -8.510 2.122 1.00 93.44 264 LYS A N 1
ATOM 1902 C CA . LYS A 1 264 ? 11.228 -9.001 3.240 1.00 93.44 264 LYS A CA 1
ATOM 1903 C C . LYS A 1 264 ? 10.420 -9.862 4.208 1.00 93.44 264 LYS A C 1
ATOM 1905 O O . LYS A 1 264 ? 9.257 -9.577 4.480 1.00 93.44 264 LYS A O 1
ATOM 1910 N N . ASP A 1 265 ? 11.044 -10.916 4.729 1.00 90.06 265 ASP A N 1
ATOM 1911 C CA . ASP A 1 265 ? 10.445 -11.787 5.743 1.00 90.06 265 ASP A CA 1
ATOM 1912 C C . ASP A 1 265 ? 10.768 -11.225 7.142 1.00 90.06 265 ASP A C 1
ATOM 1914 O O . ASP A 1 265 ? 11.945 -11.191 7.520 1.00 90.06 265 ASP A O 1
ATOM 1918 N N . PRO A 1 266 ? 9.769 -10.784 7.933 1.00 86.44 266 PRO A N 1
ATOM 1919 C CA . PRO A 1 266 ? 10.010 -10.234 9.271 1.00 86.44 266 PRO A CA 1
ATOM 1920 C C . PRO A 1 266 ? 10.600 -11.260 10.250 1.00 86.44 266 PRO A C 1
ATOM 1922 O O . PRO A 1 266 ? 11.134 -10.875 11.291 1.00 86.44 266 PRO A O 1
ATOM 1925 N N . PHE A 1 267 ? 10.526 -12.554 9.927 1.00 85.12 267 PHE A N 1
ATOM 1926 C CA . PHE A 1 267 ? 11.073 -13.653 10.720 1.00 85.12 267 PHE A CA 1
ATOM 1927 C C . PHE A 1 267 ? 12.333 -14.263 10.096 1.00 85.12 267 PHE A C 1
ATOM 1929 O O . PHE A 1 267 ? 12.739 -15.360 10.486 1.00 85.12 267 PHE A O 1
ATOM 1936 N N . TYR A 1 268 ? 12.960 -13.577 9.132 1.00 84.81 268 TYR A N 1
ATOM 1937 C CA . TYR A 1 268 ? 14.183 -14.057 8.501 1.00 84.81 268 TYR A CA 1
ATOM 1938 C C . TYR A 1 268 ? 15.291 -14.304 9.536 1.00 84.81 268 TYR A C 1
ATOM 1940 O O . TYR A 1 268 ? 15.721 -13.406 10.263 1.00 84.81 268 TYR A O 1
ATOM 1948 N N . GLU A 1 269 ? 15.794 -15.536 9.564 1.00 82.88 269 GLU A N 1
ATOM 1949 C CA . GLU A 1 269 ? 16.977 -15.914 10.332 1.00 82.88 269 GLU A CA 1
ATOM 1950 C C . GLU A 1 269 ? 18.174 -16.089 9.389 1.00 82.88 269 GLU A C 1
ATOM 1952 O O . GLU A 1 269 ? 18.083 -16.769 8.363 1.00 82.88 269 GLU A O 1
ATOM 1957 N N . GLU A 1 270 ? 19.326 -15.522 9.762 1.00 83.25 270 GLU A N 1
ATOM 1958 C CA . GLU A 1 270 ? 20.558 -15.609 8.972 1.00 83.25 270 GLU A CA 1
ATOM 1959 C C . GLU A 1 270 ? 20.893 -17.070 8.605 1.00 83.25 270 GLU A C 1
ATOM 1961 O O . GLU A 1 270 ? 21.044 -17.941 9.467 1.00 83.25 270 GLU A O 1
ATOM 1966 N N . GLY A 1 271 ? 21.035 -17.335 7.303 1.00 78.00 271 GLY A N 1
ATOM 1967 C CA . GLY A 1 271 ? 21.354 -18.661 6.768 1.00 78.00 271 GLY A CA 1
ATOM 1968 C C . GLY A 1 271 ? 20.144 -19.505 6.356 1.00 78.00 271 GLY A C 1
ATOM 1969 O O . GLY A 1 271 ? 20.341 -20.623 5.867 1.00 78.00 271 GLY A O 1
ATOM 1970 N N . GLN A 1 272 ? 18.917 -18.997 6.512 1.00 80.06 272 GLN A N 1
ATOM 1971 C CA . GLN A 1 272 ? 17.734 -19.561 5.861 1.00 80.06 272 GLN A CA 1
ATOM 1972 C C . GLN A 1 272 ? 17.638 -19.113 4.394 1.00 80.06 272 GLN A C 1
ATOM 1974 O O . GLN A 1 272 ? 18.263 -18.142 3.973 1.00 80.06 272 GLN A O 1
ATOM 1979 N N . VAL A 1 273 ? 16.879 -19.859 3.589 1.00 75.62 273 VAL A N 1
ATOM 1980 C CA . VAL A 1 273 ? 16.525 -19.402 2.239 1.00 75.62 273 VAL A CA 1
ATOM 1981 C C . VAL A 1 273 ? 15.454 -18.332 2.404 1.00 75.62 273 VAL A C 1
ATOM 1983 O O . VAL A 1 273 ? 14.402 -18.633 2.962 1.00 75.62 273 VAL A O 1
ATOM 1986 N N . SER A 1 274 ? 15.735 -17.115 1.937 1.00 79.44 274 SER A N 1
ATOM 1987 C CA . SER A 1 274 ? 14.731 -16.055 1.840 1.00 79.44 274 SER A CA 1
ATOM 1988 C C . SER A 1 274 ? 13.673 -16.484 0.819 1.00 79.44 274 SER A C 1
ATOM 1990 O O . SER A 1 274 ? 13.980 -16.657 -0.360 1.00 79.44 274 SER A O 1
ATOM 1992 N N . ASP A 1 275 ? 12.458 -16.763 1.292 1.00 90.75 275 ASP A N 1
ATOM 1993 C CA . ASP A 1 275 ? 11.286 -17.083 0.466 1.00 90.75 275 ASP A CA 1
ATOM 1994 C C . ASP A 1 275 ? 10.410 -15.836 0.391 1.00 90.75 275 ASP A C 1
ATOM 1996 O O . ASP A 1 275 ? 9.414 -15.717 1.100 1.00 90.75 275 ASP A O 1
ATOM 2000 N N . VAL A 1 276 ? 10.867 -14.861 -0.387 1.00 96.06 276 VAL A N 1
ATOM 2001 C CA . VAL A 1 27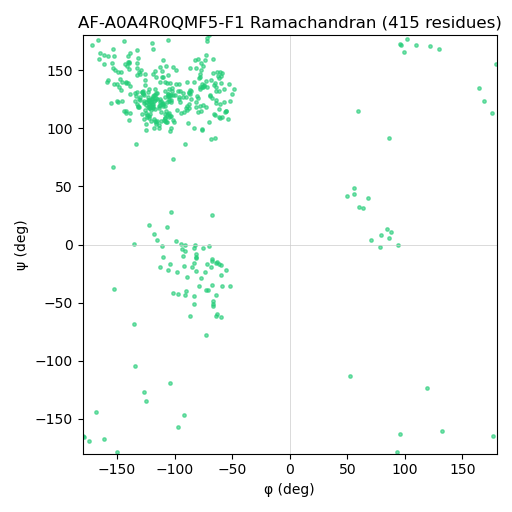6 ? 10.190 -13.580 -0.590 1.00 96.06 276 VAL A CA 1
ATOM 2002 C C . VAL A 1 276 ? 10.080 -13.305 -2.084 1.00 96.06 276 VAL A C 1
ATOM 2004 O O . VAL A 1 276 ? 10.919 -13.758 -2.869 1.00 96.06 276 VAL A O 1
ATOM 2007 N N . ASP A 1 277 ? 9.039 -12.590 -2.497 1.00 98.12 277 ASP A N 1
ATOM 2008 C CA . ASP A 1 277 ? 8.872 -12.215 -3.900 1.00 98.12 277 ASP A CA 1
ATOM 2009 C C . ASP A 1 277 ? 8.032 -10.955 -4.095 1.00 98.12 277 ASP A C 1
ATOM 2011 O O . ASP A 1 277 ? 7.174 -10.598 -3.279 1.00 98.12 277 ASP A O 1
ATOM 2015 N N . VAL A 1 278 ? 8.258 -10.313 -5.240 1.00 98.81 278 VAL A N 1
ATOM 2016 C CA . VAL A 1 278 ? 7.403 -9.259 -5.779 1.00 98.81 278 VAL A CA 1
ATOM 2017 C C . VAL A 1 278 ? 6.866 -9.690 -7.140 1.00 98.81 278 VAL A C 1
ATOM 2019 O O . VAL A 1 278 ? 7.604 -9.886 -8.108 1.00 98.81 278 VAL A O 1
ATOM 2022 N N . THR A 1 279 ? 5.542 -9.749 -7.255 1.00 98.88 279 THR A N 1
ATOM 2023 C CA . THR A 1 279 ? 4.831 -10.052 -8.498 1.00 98.88 279 THR A CA 1
ATOM 2024 C C . THR A 1 279 ? 3.885 -8.912 -8.886 1.00 98.88 279 THR A C 1
ATOM 2026 O O . THR A 1 279 ? 2.831 -8.714 -8.278 1.00 98.88 279 THR A O 1
ATOM 2029 N N . ILE A 1 280 ? 4.182 -8.216 -9.987 1.00 98.88 280 ILE A N 1
ATOM 2030 C CA . ILE A 1 280 ? 3.320 -7.168 -10.559 1.00 98.88 280 ILE A CA 1
ATOM 2031 C C . ILE A 1 280 ? 2.652 -7.691 -11.832 1.00 98.88 280 ILE A C 1
ATOM 2033 O O . ILE A 1 280 ? 3.302 -7.915 -12.852 1.00 98.88 280 ILE A O 1
ATOM 2037 N N . LYS A 1 281 ? 1.333 -7.894 -11.798 1.00 98.81 281 LYS A N 1
ATOM 2038 C CA . LYS A 1 281 ? 0.540 -8.403 -12.934 1.00 98.81 281 LYS A CA 1
ATOM 2039 C C . LYS A 1 281 ? -0.165 -7.302 -13.721 1.00 98.81 281 LYS A C 1
ATOM 2041 O O . LYS A 1 281 ? -0.497 -7.519 -14.887 1.00 98.81 281 LYS A O 1
ATOM 2046 N N . GLY A 1 282 ? -0.412 -6.152 -13.103 1.00 98.44 282 GLY A N 1
ATOM 2047 C CA . GLY A 1 282 ? -1.202 -5.070 -13.682 1.00 98.44 282 GLY A CA 1
ATOM 2048 C C . GLY A 1 282 ? -1.219 -3.819 -12.807 1.00 98.44 282 GLY A C 1
ATOM 2049 O O . GLY A 1 282 ? -0.477 -3.731 -11.836 1.00 98.44 282 GLY A O 1
ATOM 2050 N N . GLY A 1 283 ? -2.091 -2.874 -13.160 1.00 98.62 283 GLY A N 1
ATOM 2051 C CA . GLY A 1 283 ? -2.252 -1.599 -12.454 1.00 98.62 283 GLY A CA 1
ATOM 2052 C C . GLY A 1 283 ? -1.454 -0.447 -13.062 1.00 98.62 283 GLY A C 1
ATOM 2053 O O . GLY A 1 283 ? -0.669 -0.631 -13.997 1.00 98.62 283 GLY A O 1
ATOM 2054 N N . GLU A 1 284 ? -1.704 0.747 -12.540 1.00 98.88 284 GLU A N 1
ATOM 2055 C CA . GLU A 1 284 ? -0.919 1.955 -12.786 1.00 98.88 284 GLU A CA 1
ATOM 2056 C C . GLU A 1 284 ? -0.146 2.289 -11.515 1.00 98.88 284 GLU A C 1
ATOM 2058 O O . GLU A 1 284 ? -0.730 2.382 -10.440 1.00 98.88 284 GLU A O 1
ATOM 2063 N N . MET A 1 285 ? 1.165 2.461 -11.618 1.00 98.81 285 MET A N 1
ATOM 2064 C CA . MET A 1 285 ? 1.997 2.713 -10.449 1.00 98.81 285 MET A CA 1
ATOM 2065 C C . MET A 1 285 ? 3.033 3.777 -10.760 1.00 98.81 285 MET A C 1
ATOM 2067 O O . MET A 1 285 ? 3.741 3.685 -11.760 1.00 98.81 285 MET A O 1
ATOM 2071 N N . THR A 1 286 ? 3.113 4.783 -9.900 1.00 98.88 286 THR A N 1
ATOM 2072 C CA . THR A 1 286 ? 4.183 5.778 -9.886 1.00 98.88 286 THR A CA 1
ATOM 2073 C C . THR A 1 286 ? 4.881 5.708 -8.541 1.00 98.88 286 THR A C 1
ATOM 2075 O O . THR A 1 286 ? 4.227 5.805 -7.508 1.00 98.88 286 THR A O 1
ATOM 2078 N N . ILE A 1 287 ? 6.198 5.538 -8.559 1.00 98.81 287 ILE A N 1
ATOM 2079 C CA . ILE A 1 287 ? 7.050 5.525 -7.374 1.00 98.81 287 ILE A CA 1
ATOM 2080 C C . ILE A 1 287 ? 8.105 6.614 -7.530 1.00 98.81 287 ILE A C 1
ATOM 2082 O O . ILE A 1 287 ? 8.723 6.749 -8.592 1.00 98.81 287 ILE A O 1
ATOM 2086 N N . LEU A 1 288 ? 8.294 7.385 -6.466 1.00 98.62 288 LEU A N 1
ATOM 2087 C CA . LEU A 1 288 ? 9.432 8.267 -6.265 1.00 98.62 288 LEU A CA 1
ATOM 2088 C C . LEU A 1 288 ? 10.075 7.908 -4.922 1.00 98.62 288 LEU A C 1
ATOM 2090 O O . LEU A 1 288 ? 9.595 8.326 -3.869 1.00 98.62 288 LEU A O 1
ATOM 2094 N N . ALA A 1 289 ? 11.141 7.119 -4.985 1.00 98.25 289 ALA A N 1
ATOM 2095 C CA . ALA A 1 289 ? 11.850 6.600 -3.827 1.00 98.25 289 ALA A CA 1
ATOM 2096 C C . ALA A 1 289 ? 13.211 7.281 -3.663 1.00 98.25 289 ALA A C 1
ATOM 2098 O O . ALA A 1 289 ? 13.936 7.528 -4.634 1.00 98.25 289 ALA A O 1
ATOM 2099 N N . GLN A 1 290 ? 13.561 7.575 -2.416 1.00 97.31 290 GLN A N 1
ATOM 2100 C CA . GLN A 1 290 ? 14.929 7.914 -2.025 1.00 97.31 290 GLN A CA 1
ATOM 2101 C C . GLN A 1 290 ? 15.777 6.642 -1.779 1.00 97.31 290 GLN A C 1
ATOM 2103 O O . GLN A 1 290 ? 17.004 6.734 -1.762 1.00 97.31 290 GLN A O 1
ATOM 2108 N N . GLY A 1 291 ? 15.144 5.477 -1.631 1.00 96.00 291 GLY A N 1
ATOM 2109 C CA . GLY A 1 291 ? 15.737 4.140 -1.725 1.00 96.00 291 GLY A CA 1
ATOM 2110 C C . GLY A 1 291 ? 15.654 3.579 -3.146 1.00 96.00 291 GLY A C 1
ATOM 2111 O O . GLY A 1 291 ? 15.691 4.333 -4.133 1.00 96.00 291 GLY A O 1
ATOM 2112 N N . ASP A 1 292 ? 15.493 2.267 -3.256 1.00 97.00 292 ASP A N 1
ATOM 2113 C CA . ASP A 1 292 ? 15.087 1.606 -4.487 1.00 97.00 292 ASP A CA 1
ATOM 2114 C C . ASP A 1 292 ? 13.608 1.863 -4.782 1.00 97.00 292 ASP A C 1
ATOM 2116 O O . ASP A 1 292 ? 12.739 1.862 -3.910 1.00 97.00 292 ASP A O 1
ATOM 2120 N N . ALA A 1 293 ? 13.258 2.067 -6.053 1.00 97.75 293 ALA A N 1
ATOM 2121 C CA . ALA A 1 293 ? 11.832 2.155 -6.380 1.00 97.75 293 ALA A CA 1
ATOM 2122 C C . ALA A 1 293 ? 11.130 0.799 -6.180 1.00 97.75 293 ALA A C 1
ATOM 2124 O O . ALA A 1 293 ? 9.967 0.751 -5.774 1.00 97.75 293 ALA A O 1
ATOM 2125 N N . LEU A 1 294 ? 11.841 -0.291 -6.458 1.00 97.62 294 LEU A N 1
ATOM 2126 C CA . LEU A 1 294 ? 11.424 -1.656 -6.181 1.00 97.62 294 LEU A CA 1
ATOM 2127 C C . LEU A 1 294 ? 12.667 -2.442 -5.772 1.00 97.62 294 LEU A C 1
ATOM 2129 O O . LEU A 1 294 ? 13.529 -2.661 -6.621 1.00 97.62 294 LEU A O 1
ATOM 2133 N N . ASP A 1 295 ? 12.695 -2.890 -4.524 1.00 96.62 295 ASP A N 1
ATOM 2134 C CA . ASP A 1 295 ? 13.608 -3.896 -3.996 1.00 96.62 295 ASP A CA 1
ATOM 2135 C C . ASP A 1 295 ? 12.841 -5.215 -3.803 1.00 96.62 295 ASP A C 1
ATOM 2137 O O . ASP A 1 295 ? 11.748 -5.281 -3.230 1.00 96.62 295 ASP A O 1
ATOM 2141 N N . SER A 1 296 ? 13.386 -6.306 -4.318 1.00 96.50 296 SER A N 1
ATOM 2142 C CA . SER A 1 296 ? 12.936 -7.630 -3.930 1.00 96.50 296 SER A CA 1
ATOM 2143 C C . SER A 1 296 ? 14.103 -8.417 -3.368 1.00 96.50 296 SER A C 1
ATOM 2145 O O . SER A 1 296 ? 14.897 -8.929 -4.141 1.00 96.50 296 SER A O 1
ATOM 2147 N N . ASN A 1 297 ? 14.141 -8.680 -2.058 1.00 95.00 297 ASN A N 1
ATOM 2148 C CA . ASN A 1 297 ? 15.120 -9.606 -1.452 1.00 95.00 297 ASN A CA 1
ATOM 2149 C C . ASN A 1 297 ? 14.913 -11.094 -1.854 1.00 95.00 297 ASN A C 1
ATOM 2151 O O . ASN A 1 297 ? 15.228 -12.023 -1.104 1.00 95.00 297 ASN A O 1
ATOM 2155 N N . GLY A 1 298 ? 14.306 -11.331 -3.021 1.00 95.06 298 GLY A N 1
ATOM 2156 C CA . GLY A 1 298 ? 13.926 -12.610 -3.590 1.00 95.06 298 GLY A CA 1
ATOM 2157 C C . GLY A 1 298 ? 13.503 -12.485 -5.065 1.00 95.06 298 GLY A C 1
ATOM 2158 O O . GLY A 1 298 ? 14.072 -11.734 -5.862 1.00 95.06 298 GLY A O 1
ATOM 2159 N N . GLU A 1 299 ? 12.510 -13.273 -5.481 1.00 96.44 299 GLU A N 1
ATOM 2160 C CA . GLU A 1 299 ? 12.115 -13.314 -6.894 1.00 96.44 299 GLU A CA 1
ATOM 2161 C C . GLU A 1 299 ? 11.324 -12.072 -7.334 1.00 96.44 299 GLU A C 1
ATOM 2163 O O . GLU A 1 299 ? 10.366 -11.652 -6.691 1.00 96.44 299 GLU A O 1
ATOM 2168 N N . LEU A 1 300 ? 11.647 -11.555 -8.523 1.00 98.00 300 LEU A N 1
ATOM 2169 C CA . LEU A 1 300 ? 10.910 -10.462 -9.155 1.00 98.00 300 LEU A CA 1
ATOM 2170 C C . LEU A 1 300 ? 10.192 -10.940 -10.420 1.00 98.00 300 LEU A C 1
ATOM 2172 O O . LEU A 1 300 ? 10.812 -11.421 -11.375 1.00 98.00 300 LEU A O 1
ATOM 2176 N N . VAL A 1 301 ? 8.879 -10.727 -10.499 1.00 98.62 301 VAL A N 1
ATOM 2177 C CA . VAL A 1 301 ? 8.078 -10.991 -11.702 1.00 98.62 301 VAL A CA 1
ATOM 2178 C C . VAL A 1 301 ? 7.317 -9.742 -12.140 1.00 98.62 301 VAL A C 1
ATOM 2180 O O . VAL A 1 301 ? 6.347 -9.319 -11.517 1.00 98.62 301 VAL A O 1
ATOM 2183 N N . LEU A 1 302 ? 7.695 -9.208 -13.302 1.00 98.75 302 LEU A N 1
ATOM 2184 C CA . LEU A 1 302 ? 7.017 -8.089 -13.960 1.00 98.75 302 LEU A CA 1
ATOM 2185 C C . LEU A 1 302 ? 6.182 -8.619 -15.128 1.00 98.75 302 LEU A C 1
ATOM 2187 O O . LEU A 1 302 ? 6.700 -8.903 -16.212 1.00 98.75 302 LEU A O 1
ATOM 2191 N N . ALA A 1 303 ? 4.886 -8.819 -14.899 1.00 98.62 303 ALA A N 1
ATOM 2192 C CA . ALA A 1 303 ? 3.971 -9.444 -15.848 1.00 98.62 303 ALA A CA 1
ATOM 2193 C C . ALA A 1 303 ? 3.029 -8.500 -16.595 1.00 98.62 303 ALA A C 1
ATOM 2195 O O . ALA A 1 303 ? 2.509 -8.886 -17.648 1.00 98.62 303 ALA A O 1
ATOM 2196 N N . GLY A 1 304 ? 2.851 -7.276 -16.111 1.00 98.44 304 GLY A N 1
ATOM 2197 C CA . GLY A 1 304 ? 2.041 -6.264 -16.771 1.00 98.44 304 GLY A CA 1
ATOM 2198 C C . GLY A 1 304 ? 2.035 -4.941 -16.014 1.00 98.44 304 GLY A C 1
ATOM 2199 O O . GLY A 1 304 ? 2.842 -4.725 -15.118 1.00 98.44 304 GLY A O 1
ATOM 2200 N N . GLY A 1 305 ? 1.093 -4.072 -16.380 1.00 98.62 305 GLY A N 1
ATOM 2201 C CA . GLY A 1 305 ? 0.908 -2.757 -15.764 1.00 98.62 305 GLY A CA 1
ATOM 2202 C C . GLY A 1 305 ? 1.575 -1.611 -16.525 1.00 98.62 305 GLY A C 1
ATOM 2203 O O . GLY A 1 305 ? 2.293 -1.825 -17.507 1.00 98.62 305 GLY A O 1
ATOM 2204 N N . SER A 1 306 ? 1.281 -0.392 -16.078 1.00 98.75 306 SER A N 1
ATOM 2205 C CA . SER A 1 306 ? 1.931 0.852 -16.490 1.00 98.75 306 SER A CA 1
ATOM 2206 C C . SER A 1 306 ? 2.689 1.405 -15.290 1.00 98.75 306 SER A C 1
ATOM 2208 O O . SER A 1 306 ? 2.076 1.941 -14.369 1.00 98.75 306 SER A O 1
ATOM 2210 N N . LEU A 1 307 ? 4.007 1.227 -15.284 1.00 98.88 307 LEU A N 1
ATOM 2211 C CA . LEU A 1 307 ? 4.857 1.480 -14.126 1.00 98.88 307 LEU A CA 1
ATOM 2212 C C . LEU A 1 307 ? 5.838 2.614 -14.435 1.00 98.88 307 LEU A C 1
ATOM 2214 O O . LEU A 1 307 ? 6.533 2.580 -15.454 1.00 98.88 307 LEU A O 1
ATOM 2218 N N . LEU A 1 308 ? 5.905 3.590 -13.538 1.00 98.81 308 LEU A N 1
ATOM 2219 C CA . LEU A 1 308 ? 6.955 4.593 -13.447 1.00 98.81 308 LEU A CA 1
ATOM 2220 C C . LEU A 1 308 ? 7.669 4.394 -12.111 1.00 98.81 308 LEU A C 1
ATOM 2222 O O . LEU A 1 308 ? 7.125 4.732 -11.066 1.00 98.81 308 LEU A O 1
ATOM 2226 N N . LEU A 1 309 ? 8.856 3.806 -12.154 1.00 98.50 309 LEU A N 1
ATOM 2227 C CA . LEU A 1 309 ? 9.650 3.417 -10.996 1.00 98.50 309 LEU A CA 1
ATOM 2228 C C . LEU A 1 309 ? 10.886 4.308 -10.956 1.00 98.50 309 LEU A C 1
ATOM 2230 O O . LEU A 1 309 ? 11.772 4.153 -11.796 1.00 98.50 309 LEU A O 1
ATOM 2234 N N . THR A 1 310 ? 10.935 5.256 -10.028 1.00 98.38 310 THR A N 1
ATOM 2235 C CA . THR A 1 310 ? 12.026 6.232 -9.973 1.00 98.38 310 THR A CA 1
ATOM 2236 C C . THR A 1 310 ? 12.728 6.177 -8.634 1.00 98.38 310 THR A C 1
ATOM 2238 O O . THR A 1 310 ? 12.103 6.419 -7.604 1.00 98.38 310 THR A O 1
ATOM 2241 N N . SER A 1 311 ? 14.029 5.901 -8.677 1.00 97.38 311 SER A N 1
ATOM 2242 C CA . SER A 1 311 ? 14.948 6.101 -7.560 1.00 97.38 311 SER A CA 1
ATOM 2243 C C . SER A 1 311 ? 15.788 7.342 -7.833 1.00 97.38 311 SER A C 1
ATOM 2245 O O . SER A 1 311 ? 16.214 7.568 -8.969 1.00 97.38 311 SER A O 1
ATOM 2247 N N . VAL A 1 312 ? 16.014 8.163 -6.807 1.00 95.31 312 VAL A N 1
ATOM 2248 C CA . VAL A 1 312 ? 16.786 9.415 -6.924 1.00 95.31 312 VAL A CA 1
ATOM 2249 C C . VAL A 1 312 ? 18.059 9.437 -6.075 1.00 95.31 312 VAL A C 1
ATOM 2251 O O . VAL A 1 312 ? 18.697 10.484 -5.955 1.00 95.31 312 VAL A O 1
ATOM 2254 N N . ASN A 1 313 ? 18.446 8.305 -5.485 1.00 91.31 313 ASN A N 1
ATOM 2255 C CA . ASN A 1 313 ? 19.657 8.188 -4.676 1.00 91.31 313 ASN A CA 1
ATOM 2256 C C . ASN A 1 313 ? 20.776 7.473 -5.454 1.00 91.31 313 ASN A C 1
ATOM 2258 O O . ASN A 1 313 ? 20.542 6.394 -5.991 1.00 91.31 313 ASN A O 1
ATOM 2262 N N . PRO A 1 314 ? 21.994 8.045 -5.532 1.00 86.94 314 PRO A N 1
ATOM 2263 C CA . PRO A 1 314 ? 23.125 7.424 -6.220 1.00 86.94 314 PRO A CA 1
ATOM 2264 C C . PRO A 1 314 ? 23.566 6.054 -5.691 1.00 86.94 314 PRO A C 1
ATOM 2266 O O . PRO A 1 314 ? 24.336 5.391 -6.378 1.00 86.94 314 PRO A O 1
ATOM 2269 N N . GLU A 1 315 ? 23.172 5.679 -4.475 1.00 89.00 315 GLU A N 1
ATOM 2270 C CA . GLU A 1 315 ? 23.511 4.383 -3.871 1.00 89.00 315 GLU A CA 1
ATOM 2271 C C . GLU A 1 315 ? 22.457 3.301 -4.152 1.00 89.00 315 GLU A C 1
ATOM 2273 O O . GLU A 1 315 ? 22.659 2.173 -3.727 1.00 89.00 315 GLU A O 1
ATOM 2278 N N . ASN A 1 316 ? 21.380 3.646 -4.872 1.00 91.81 316 ASN A N 1
ATOM 2279 C CA . ASN A 1 316 ? 20.240 2.776 -5.157 1.00 91.81 316 ASN A CA 1
ATOM 2280 C C . ASN A 1 316 ? 19.847 2.819 -6.652 1.00 91.81 316 ASN A C 1
ATOM 2282 O O . ASN A 1 316 ? 20.299 3.660 -7.454 1.00 91.81 316 ASN A O 1
ATOM 2286 N N . GLY A 1 317 ? 18.997 1.879 -7.047 1.00 93.06 317 GLY A N 1
ATOM 2287 C CA . GLY A 1 317 ? 18.478 1.664 -8.388 1.00 93.06 317 GLY A CA 1
ATOM 2288 C C . GLY A 1 317 ? 16.955 1.795 -8.488 1.00 93.06 317 GLY A C 1
ATOM 2289 O O . GLY A 1 317 ? 16.197 1.855 -7.532 1.00 93.06 317 GLY A O 1
ATOM 2290 N N . ALA A 1 318 ? 16.441 1.854 -9.715 1.00 95.69 318 ALA A N 1
ATOM 2291 C CA . ALA A 1 318 ? 14.988 1.767 -9.906 1.00 95.69 318 ALA A CA 1
ATOM 2292 C C . ALA A 1 318 ? 14.448 0.342 -9.693 1.00 95.69 318 ALA A C 1
ATOM 2294 O O . ALA A 1 318 ? 13.252 0.163 -9.482 1.00 95.69 318 ALA A O 1
ATOM 2295 N N . LEU A 1 319 ? 15.312 -0.659 -9.852 1.00 95.69 319 LEU A N 1
ATOM 2296 C CA . LEU A 1 319 ? 15.009 -2.075 -9.715 1.00 95.69 319 LEU A CA 1
ATOM 2297 C C . LEU A 1 319 ? 16.213 -2.739 -9.044 1.00 95.69 319 LEU A C 1
ATOM 2299 O O . LEU A 1 319 ? 17.266 -2.838 -9.685 1.00 95.69 319 LEU A O 1
ATOM 2303 N N . ASP A 1 320 ? 16.021 -3.226 -7.827 1.00 94.56 320 ASP A N 1
ATOM 2304 C CA . ASP A 1 320 ? 16.903 -4.173 -7.156 1.00 94.56 320 ASP A CA 1
ATOM 2305 C C . ASP A 1 320 ? 16.157 -5.492 -6.921 1.00 94.56 320 ASP A C 1
ATOM 2307 O O . ASP A 1 320 ? 14.932 -5.531 -6.769 1.00 94.56 320 ASP A O 1
ATOM 2311 N N . PHE A 1 321 ? 16.880 -6.602 -7.027 1.00 94.19 321 PHE A N 1
ATOM 2312 C CA . PHE 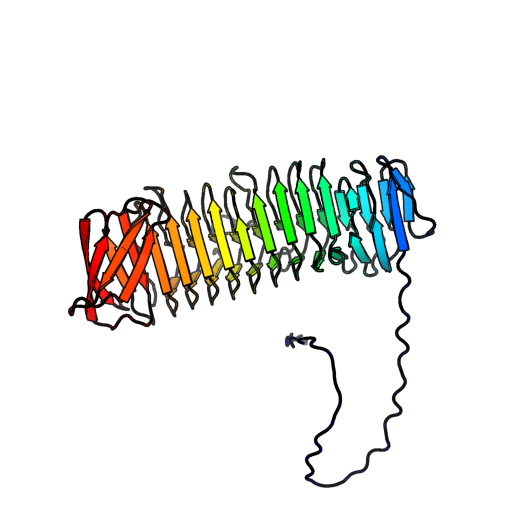A 1 321 ? 16.348 -7.916 -6.716 1.00 94.19 321 PHE A CA 1
ATOM 2313 C C . PHE A 1 321 ? 17.441 -8.937 -6.384 1.00 94.19 321 PHE A C 1
ATOM 2315 O O . PHE A 1 321 ? 18.457 -9.064 -7.074 1.00 94.19 321 PHE A O 1
ATOM 2322 N N . GLU A 1 322 ? 17.158 -9.800 -5.413 1.00 91.38 322 GLU A N 1
ATOM 2323 C CA . GLU A 1 322 ? 17.980 -10.940 -5.038 1.00 91.38 322 GLU A CA 1
ATOM 2324 C C . GLU A 1 322 ? 17.421 -12.244 -5.625 1.00 91.38 322 GLU A C 1
ATOM 2326 O O . GLU A 1 322 ? 16.470 -12.839 -5.143 1.00 91.38 322 GLU A O 1
ATOM 2331 N N . GLY A 1 323 ? 18.062 -12.791 -6.657 1.00 91.38 323 GLY A N 1
ATOM 2332 C CA . GLY A 1 323 ? 17.678 -14.093 -7.214 1.00 91.38 323 GLY A CA 1
ATOM 2333 C C . GLY A 1 323 ? 17.269 -13.997 -8.673 1.00 91.38 323 GLY A C 1
ATOM 2334 O O . GLY A 1 323 ? 18.089 -13.620 -9.514 1.00 91.38 323 GLY A O 1
ATOM 2335 N N . THR A 1 324 ? 16.051 -14.431 -9.022 1.00 94.25 324 THR A N 1
ATOM 2336 C CA . THR A 1 324 ? 15.603 -14.405 -10.423 1.00 94.25 324 THR A CA 1
ATOM 2337 C C . THR A 1 324 ? 14.618 -13.280 -10.692 1.00 94.25 324 THR A C 1
ATOM 2339 O O . THR A 1 324 ? 13.581 -13.182 -10.052 1.00 94.25 324 THR A O 1
ATOM 2342 N N . ALA A 1 325 ? 14.912 -12.479 -11.717 1.00 96.44 325 ALA A N 1
ATOM 2343 C CA . ALA A 1 325 ? 13.966 -11.526 -12.279 1.00 96.44 325 ALA A CA 1
ATOM 2344 C C . ALA A 1 325 ? 13.416 -12.004 -13.627 1.00 96.44 325 ALA A C 1
ATOM 2346 O O . ALA A 1 325 ? 14.171 -12.339 -14.552 1.00 96.44 325 ALA A O 1
ATOM 2347 N N . THR A 1 326 ? 12.092 -11.989 -13.771 1.00 98.06 326 THR A N 1
ATOM 2348 C CA . THR A 1 326 ? 11.382 -12.351 -14.998 1.00 98.06 326 THR A CA 1
ATOM 2349 C C . THR A 1 326 ? 10.524 -11.197 -15.508 1.00 98.06 326 THR A C 1
ATOM 2351 O O . THR A 1 326 ? 9.528 -10.825 -14.894 1.00 98.06 326 THR A O 1
ATOM 2354 N N . LEU A 1 327 ? 10.841 -10.704 -16.706 1.00 98.38 327 LEU A N 1
ATOM 2355 C CA . LEU A 1 327 ? 10.005 -9.759 -17.445 1.00 98.38 327 LEU A CA 1
ATOM 2356 C C . LEU A 1 327 ? 9.095 -10.514 -18.420 1.00 98.38 327 LEU A C 1
ATOM 2358 O O . LEU A 1 327 ? 9.559 -11.111 -19.395 1.00 98.38 327 LEU A O 1
ATOM 2362 N N . ILE A 1 328 ? 7.786 -10.486 -18.193 1.00 98.38 328 ILE A N 1
ATOM 2363 C CA . ILE A 1 328 ? 6.778 -11.062 -19.092 1.00 98.38 328 ILE A CA 1
ATOM 2364 C C . ILE A 1 328 ? 6.108 -9.970 -19.936 1.00 98.38 328 ILE A C 1
ATOM 2366 O O . ILE A 1 328 ? 5.906 -10.203 -21.130 1.00 98.38 328 ILE A O 1
ATOM 2370 N N . GLY A 1 329 ? 5.777 -8.817 -19.346 1.00 98.19 329 GLY A N 1
ATOM 2371 C CA . GLY A 1 329 ? 4.967 -7.777 -19.985 1.00 98.19 329 GLY A CA 1
ATOM 2372 C C . GLY A 1 329 ? 4.895 -6.470 -19.183 1.00 98.19 329 GLY A C 1
ATOM 2373 O O . GLY A 1 329 ? 5.302 -6.434 -18.027 1.00 98.19 329 GLY A O 1
ATOM 2374 N N . GLY A 1 330 ? 4.325 -5.425 -19.791 1.00 98.44 330 GLY A N 1
ATOM 2375 C CA . GLY A 1 330 ? 4.099 -4.109 -19.178 1.00 98.44 330 GLY A CA 1
ATOM 2376 C C . GLY A 1 330 ? 4.598 -2.939 -20.031 1.00 98.44 330 GLY A C 1
ATOM 2377 O O . GLY A 1 330 ? 5.314 -3.132 -21.018 1.00 98.44 330 GLY A O 1
ATOM 2378 N N . THR A 1 331 ? 4.198 -1.729 -19.645 1.00 98.69 331 THR A N 1
ATOM 2379 C CA . THR A 1 331 ? 4.863 -0.478 -20.028 1.00 98.69 331 THR A CA 1
ATOM 2380 C C . THR A 1 331 ? 5.600 0.011 -18.794 1.00 98.69 331 THR A C 1
ATOM 2382 O O . THR A 1 331 ? 4.967 0.450 -17.840 1.00 98.69 331 THR A O 1
ATOM 2385 N N . ILE A 1 332 ? 6.921 -0.126 -18.777 1.00 98.69 332 ILE A N 1
ATOM 2386 C CA . ILE A 1 332 ? 7.725 0.064 -17.565 1.00 98.69 332 ILE A CA 1
ATOM 2387 C C . ILE A 1 332 ? 8.793 1.094 -17.867 1.00 98.69 332 ILE A C 1
ATOM 2389 O O . ILE A 1 332 ? 9.616 0.860 -18.748 1.00 98.69 332 ILE A O 1
ATOM 2393 N N . TRP A 1 333 ? 8.779 2.196 -17.131 1.00 98.62 333 TRP A N 1
ATOM 2394 C CA . TRP A 1 333 ? 9.871 3.153 -17.042 1.00 98.62 333 TRP A CA 1
ATOM 2395 C C . TRP A 1 333 ? 10.547 2.949 -15.693 1.00 98.62 333 TRP A C 1
ATOM 2397 O O . TRP A 1 333 ? 9.944 3.254 -14.671 1.00 98.62 333 TRP A O 1
ATOM 2407 N N . ALA A 1 334 ? 11.768 2.424 -15.689 1.00 97.81 334 ALA A N 1
ATOM 2408 C CA . ALA A 1 334 ? 12.595 2.368 -14.489 1.00 97.81 334 ALA A CA 1
ATOM 2409 C C . ALA A 1 334 ? 13.722 3.394 -14.639 1.00 97.81 334 ALA A C 1
ATOM 2411 O O . ALA A 1 334 ? 14.525 3.298 -15.570 1.00 97.81 334 ALA A O 1
ATOM 2412 N N . LEU A 1 335 ? 13.722 4.409 -13.780 1.00 97.69 335 LEU A N 1
ATOM 2413 C CA . LEU A 1 335 ? 14.603 5.571 -13.819 1.00 97.69 335 LEU A CA 1
ATOM 2414 C C . LEU A 1 335 ? 15.522 5.526 -12.593 1.00 97.69 335 LEU A C 1
ATOM 2416 O O . LEU A 1 335 ? 15.086 5.830 -11.484 1.00 97.69 335 LEU A O 1
ATOM 2420 N N . GLY A 1 336 ? 16.759 5.068 -12.780 1.00 95.44 336 GLY A N 1
ATOM 2421 C CA . GLY A 1 336 ? 17.725 4.865 -11.697 1.00 95.44 336 GLY A CA 1
ATOM 2422 C C . GLY A 1 336 ? 18.756 5.986 -11.623 1.00 95.44 336 GLY A C 1
ATOM 2423 O O . GLY A 1 336 ? 19.076 6.618 -12.635 1.00 95.44 336 GLY A O 1
ATOM 2424 N N . HIS A 1 337 ? 19.301 6.234 -10.433 1.00 87.56 337 HIS A N 1
ATOM 2425 C CA . HIS A 1 337 ? 20.196 7.367 -10.198 1.00 87.56 337 HIS A CA 1
ATOM 2426 C C . HIS A 1 337 ? 21.675 6.991 -10.061 1.00 87.56 337 HIS A C 1
ATOM 2428 O O . HIS A 1 337 ? 22.521 7.838 -10.323 1.00 87.56 337 HIS A O 1
ATOM 2434 N N . GLY A 1 338 ? 22.041 5.756 -9.726 1.00 75.00 338 GLY A N 1
ATOM 2435 C CA . GLY A 1 338 ? 23.462 5.393 -9.657 1.00 75.00 338 GLY A CA 1
ATOM 2436 C C . GLY A 1 338 ? 23.749 3.928 -9.910 1.00 75.00 338 GLY A C 1
ATOM 2437 O O . GLY A 1 338 ? 24.701 3.624 -10.639 1.00 75.00 338 GLY A O 1
ATOM 2438 N N . ASP A 1 339 ? 22.891 3.040 -9.417 1.00 82.50 339 ASP A N 1
ATOM 2439 C CA . ASP A 1 339 ? 23.137 1.616 -9.575 1.00 82.50 339 ASP A CA 1
ATOM 2440 C C . ASP A 1 339 ? 22.933 1.139 -11.019 1.00 82.50 339 ASP A C 1
ATOM 2442 O O . ASP A 1 339 ? 21.970 1.538 -11.693 1.00 82.50 339 ASP A O 1
ATOM 2446 N N . PRO A 1 340 ? 23.857 0.311 -11.550 1.00 82.06 340 PRO A N 1
ATOM 2447 C CA . PRO A 1 340 ? 23.726 -0.228 -12.892 1.00 82.06 340 PRO A CA 1
ATOM 2448 C C . PRO A 1 340 ? 22.451 -1.055 -13.046 1.00 82.06 340 PRO A C 1
ATOM 2450 O O . PRO A 1 340 ? 22.122 -1.893 -12.213 1.00 82.06 340 PRO A O 1
ATOM 2453 N N . LEU A 1 341 ? 21.783 -0.900 -14.187 1.00 83.62 341 LEU A N 1
ATOM 2454 C CA . LEU A 1 341 ? 20.585 -1.673 -14.509 1.00 83.62 341 LEU A CA 1
ATOM 2455 C C . LEU A 1 341 ? 20.883 -3.178 -14.566 1.00 83.62 341 LEU A C 1
ATOM 2457 O O . LEU A 1 341 ? 21.482 -3.657 -15.538 1.00 83.62 341 LEU A O 1
ATOM 2461 N N . GLN A 1 342 ? 20.374 -3.931 -13.592 1.00 88.25 342 GLN A N 1
ATOM 2462 C CA . GLN A 1 342 ? 20.527 -5.384 -13.518 1.00 88.25 342 GLN A CA 1
ATOM 2463 C C . GLN A 1 342 ? 19.860 -6.112 -14.694 1.00 88.25 342 GLN A C 1
ATOM 2465 O O . GLN A 1 342 ? 18.872 -5.652 -15.278 1.00 88.25 342 GLN A O 1
ATOM 2470 N N . ASP A 1 343 ? 20.425 -7.248 -15.107 1.00 89.88 343 ASP A N 1
ATOM 2471 C CA . ASP A 1 343 ? 19.890 -8.056 -16.205 1.00 89.88 343 ASP A CA 1
ATOM 2472 C C . ASP A 1 343 ? 18.832 -9.046 -15.718 1.00 89.88 343 ASP A C 1
ATOM 2474 O O . ASP A 1 343 ? 19.036 -9.808 -14.775 1.00 89.88 343 ASP A O 1
ATOM 2478 N N . PHE A 1 344 ? 17.706 -9.095 -16.431 1.00 93.31 344 PHE A N 1
ATOM 2479 C CA . PHE A 1 344 ? 16.659 -10.070 -16.156 1.00 93.31 344 PHE A CA 1
ATOM 2480 C C . PHE A 1 344 ? 17.162 -11.493 -16.410 1.00 93.31 344 PHE A C 1
ATOM 2482 O O . PHE A 1 344 ? 17.723 -11.814 -17.464 1.00 93.31 344 PHE A O 1
ATOM 2489 N N . SER A 1 345 ? 16.853 -12.400 -15.484 1.00 95.31 345 SER A N 1
ATOM 2490 C CA . SER A 1 345 ? 17.099 -13.833 -15.657 1.00 95.31 345 SER A CA 1
ATOM 2491 C C . SER A 1 345 ? 16.367 -14.389 -16.885 1.00 95.31 345 SER A C 1
ATOM 2493 O O . SER A 1 345 ? 16.906 -15.254 -17.593 1.00 95.31 345 SER A O 1
ATOM 2495 N N . SER A 1 346 ? 15.168 -13.873 -17.172 1.00 96.31 346 SER A N 1
ATOM 2496 C CA . SER A 1 346 ? 14.381 -14.174 -18.370 1.00 96.31 346 SER A CA 1
ATOM 2497 C C . SER A 1 346 ? 13.537 -12.968 -18.793 1.00 96.31 346 SER A C 1
ATOM 2499 O O . SER A 1 346 ? 12.844 -12.382 -17.971 1.00 96.31 346 SER A O 1
ATOM 2501 N N . ALA A 1 347 ? 13.503 -12.655 -20.090 1.00 97.12 347 ALA A N 1
ATOM 2502 C CA . ALA A 1 347 ? 12.634 -11.619 -20.647 1.00 97.12 347 ALA A CA 1
ATOM 2503 C C . ALA A 1 347 ? 11.854 -12.149 -21.862 1.00 97.12 347 ALA A C 1
ATOM 2505 O O . ALA A 1 347 ? 12.436 -12.659 -22.821 1.00 97.12 347 ALA A O 1
ATOM 2506 N N . LYS A 1 348 ? 10.519 -12.052 -21.825 1.00 96.62 348 LYS A N 1
ATOM 2507 C CA . LYS A 1 348 ? 9.632 -12.339 -22.967 1.00 96.62 348 LYS A CA 1
ATOM 2508 C C . LYS A 1 348 ? 9.363 -11.081 -23.786 1.00 96.62 348 LYS A C 1
ATOM 2510 O O . LYS A 1 348 ? 9.408 -11.145 -25.014 1.00 96.62 348 LYS A O 1
ATOM 2515 N N . GLN A 1 349 ? 9.097 -9.963 -23.113 1.00 97.50 349 GLN A N 1
ATOM 2516 C CA . GLN A 1 349 ? 8.970 -8.650 -23.738 1.00 97.50 349 GLN A CA 1
ATOM 2517 C C . GLN A 1 349 ? 10.355 -8.039 -23.965 1.00 97.50 349 GLN A C 1
ATOM 2519 O O . GLN A 1 349 ? 11.314 -8.375 -23.269 1.00 97.50 349 GLN A O 1
ATOM 2524 N N . VAL A 1 350 ? 10.472 -7.187 -24.980 1.00 97.62 350 VAL A N 1
ATOM 2525 C CA . VAL A 1 350 ? 11.717 -6.474 -25.268 1.00 97.62 350 VAL A CA 1
ATOM 2526 C C . VAL A 1 350 ? 11.797 -5.181 -24.464 1.00 97.62 350 VAL A C 1
ATOM 2528 O O . VAL A 1 350 ? 10.778 -4.561 -24.167 1.00 97.62 350 VAL A O 1
ATOM 2531 N N . PHE A 1 351 ? 13.020 -4.759 -24.178 1.00 97.94 351 PHE A N 1
ATOM 2532 C CA . PHE A 1 351 ? 13.315 -3.548 -23.435 1.00 97.94 351 PHE A CA 1
ATOM 2533 C C . PHE A 1 351 ? 14.500 -2.788 -24.040 1.00 97.94 351 PHE A C 1
ATOM 2535 O O . PHE A 1 351 ? 15.267 -3.321 -24.849 1.00 97.94 351 PHE A O 1
ATOM 2542 N N . LEU A 1 352 ? 14.633 -1.534 -23.623 1.00 97.69 352 LEU A N 1
ATOM 2543 C CA . LEU A 1 352 ? 15.775 -0.658 -23.841 1.00 97.69 352 LEU A CA 1
ATOM 2544 C C . LEU A 1 352 ? 16.483 -0.430 -22.506 1.00 97.69 352 LEU A C 1
ATOM 2546 O O . LEU A 1 352 ? 15.830 -0.297 -21.473 1.00 97.69 352 LEU A O 1
ATOM 2550 N N . LYS A 1 353 ? 17.811 -0.338 -22.555 1.00 96.06 353 LYS A N 1
ATOM 2551 C CA . LYS A 1 353 ? 18.652 0.175 -21.467 1.00 96.06 353 LYS A CA 1
ATOM 2552 C C . LYS A 1 353 ? 19.525 1.297 -22.006 1.00 96.06 353 LYS A C 1
ATOM 2554 O O . LYS A 1 353 ? 20.059 1.161 -23.113 1.00 96.06 353 LYS A O 1
ATOM 2559 N N . ALA A 1 354 ? 19.665 2.380 -21.256 1.00 95.31 354 ALA A N 1
ATOM 2560 C CA . ALA A 1 354 ? 20.564 3.470 -21.604 1.00 95.31 354 ALA A CA 1
ATOM 2561 C C . ALA A 1 354 ? 21.047 4.215 -20.362 1.00 95.31 354 ALA A C 1
ATOM 2563 O O . ALA A 1 354 ? 20.248 4.549 -19.492 1.00 95.31 354 ALA A O 1
ATOM 2564 N N . ASP A 1 355 ? 22.334 4.552 -20.349 1.00 95.06 355 ASP A N 1
ATOM 2565 C CA . ASP A 1 355 ? 22.860 5.591 -19.470 1.00 95.06 355 ASP A CA 1
ATOM 2566 C C . ASP A 1 355 ? 22.485 6.944 -20.079 1.00 95.06 355 ASP A C 1
ATOM 2568 O O . ASP A 1 355 ? 22.881 7.279 -21.203 1.00 95.06 355 ASP A O 1
ATOM 2572 N N . LEU A 1 356 ? 21.652 7.696 -19.372 1.00 95.00 356 LEU A N 1
ATOM 2573 C CA . LEU A 1 356 ? 21.099 8.956 -19.836 1.00 95.00 356 LEU A CA 1
ATOM 2574 C C . LEU A 1 356 ? 20.727 9.802 -18.626 1.00 95.00 356 LEU A C 1
ATOM 2576 O O . LEU A 1 356 ? 19.886 9.411 -17.827 1.00 95.00 356 LEU A O 1
ATOM 2580 N N . TYR A 1 357 ? 21.307 10.993 -18.548 1.00 95.75 357 TYR A N 1
ATOM 2581 C CA . TYR A 1 357 ? 20.899 11.983 -17.562 1.00 95.75 357 TYR A CA 1
ATOM 2582 C C . TYR A 1 357 ? 19.569 12.636 -17.959 1.00 95.75 357 TYR A C 1
ATOM 2584 O O . TYR A 1 357 ? 19.415 13.081 -19.103 1.00 95.75 357 TYR A O 1
ATOM 2592 N N . ALA A 1 358 ? 18.654 12.794 -17.008 1.00 97.56 358 ALA A N 1
ATOM 2593 C CA . ALA A 1 358 ? 17.564 13.760 -17.107 1.00 97.56 358 ALA A CA 1
ATOM 2594 C C . ALA A 1 358 ? 17.326 14.421 -15.750 1.00 97.56 358 ALA A C 1
ATOM 2596 O O . ALA A 1 358 ? 17.319 13.748 -14.719 1.00 97.56 358 ALA A O 1
ATOM 2597 N N . ALA A 1 359 ? 17.087 15.732 -15.761 1.00 97.12 359 ALA A N 1
ATOM 2598 C CA . ALA A 1 359 ? 16.638 16.422 -14.561 1.00 97.12 359 ALA A CA 1
ATOM 2599 C C . ALA A 1 359 ? 15.168 16.080 -14.278 1.00 97.12 359 ALA A C 1
ATOM 2601 O O . ALA A 1 359 ? 14.405 15.744 -15.189 1.00 97.12 359 ALA A O 1
ATOM 2602 N N . ALA A 1 360 ? 14.733 16.254 -13.029 1.00 96.44 360 ALA A N 1
ATOM 2603 C CA . ALA A 1 360 ? 13.307 16.232 -12.727 1.00 96.44 360 ALA A CA 1
ATOM 2604 C C . ALA A 1 360 ? 12.559 17.218 -13.645 1.00 96.44 360 ALA A C 1
ATOM 2606 O O . ALA A 1 360 ? 13.003 18.351 -13.864 1.00 96.44 360 ALA A O 1
ATOM 2607 N N . ARG A 1 361 ? 11.399 16.787 -14.147 1.00 97.44 361 ARG A N 1
ATOM 2608 C CA . ARG A 1 361 ? 10.531 17.493 -15.103 1.00 97.44 361 ARG A CA 1
ATOM 2609 C C . ARG A 1 361 ? 11.071 17.611 -16.527 1.00 97.44 361 ARG A C 1
ATOM 2611 O O . ARG A 1 361 ? 10.415 18.232 -17.366 1.00 97.44 361 ARG A O 1
ATOM 2618 N N . ASP A 1 362 ? 12.221 17.015 -16.840 1.00 98.31 362 ASP A N 1
ATOM 2619 C CA . ASP A 1 362 ? 12.587 16.833 -18.240 1.00 98.31 362 ASP A CA 1
ATOM 2620 C C . ASP A 1 362 ? 11.598 15.882 -18.922 1.00 98.31 362 ASP A C 1
ATOM 2622 O O . ASP A 1 362 ? 11.205 14.848 -18.383 1.00 98.31 362 ASP A O 1
ATOM 2626 N N . THR A 1 363 ? 11.218 16.213 -20.152 1.00 98.50 363 THR A N 1
ATOM 2627 C CA . THR A 1 363 ? 10.492 15.294 -21.023 1.00 98.50 363 THR A CA 1
ATOM 2628 C C . THR A 1 363 ? 11.477 14.333 -21.679 1.00 98.50 363 THR A C 1
ATOM 2630 O O . THR A 1 363 ? 12.338 14.756 -22.454 1.00 98.50 363 THR A O 1
ATOM 2633 N N . VAL A 1 364 ? 11.321 13.039 -21.418 1.00 98.62 364 VAL A N 1
ATOM 2634 C CA . VAL A 1 364 ? 12.040 11.945 -22.073 1.00 98.62 364 VAL A CA 1
ATOM 2635 C C . VAL A 1 364 ? 11.207 11.451 -23.252 1.00 98.62 364 VAL A C 1
ATOM 2637 O O . VAL A 1 364 ? 10.028 11.142 -23.105 1.00 98.62 364 VAL A O 1
ATOM 2640 N N . THR A 1 365 ? 11.802 11.386 -24.441 1.00 98.62 365 THR A N 1
ATOM 2641 C CA . THR A 1 365 ? 11.152 10.905 -25.668 1.00 98.62 365 THR A CA 1
ATOM 2642 C C . THR A 1 365 ? 11.943 9.751 -26.264 1.00 98.62 365 THR A C 1
ATOM 2644 O O . THR A 1 365 ? 13.137 9.893 -26.534 1.00 98.62 365 THR A O 1
ATOM 2647 N N . ILE A 1 366 ? 11.261 8.634 -26.521 1.00 98.75 366 ILE A N 1
ATOM 2648 C CA . ILE A 1 366 ? 11.804 7.468 -27.224 1.00 98.75 366 ILE A CA 1
ATOM 2649 C C . ILE A 1 366 ? 11.242 7.471 -28.642 1.00 98.75 366 ILE A C 1
ATOM 2651 O O . ILE A 1 366 ? 10.032 7.583 -28.830 1.00 98.75 366 ILE A O 1
ATOM 2655 N N . SER A 1 367 ? 12.102 7.368 -29.652 1.00 98.56 367 SER A N 1
ATOM 2656 C CA . SER A 1 367 ? 11.703 7.375 -31.064 1.00 98.56 367 SER A CA 1
ATOM 2657 C C . SER A 1 367 ? 12.328 6.232 -31.852 1.00 98.56 367 SER A C 1
ATOM 2659 O O . SER A 1 367 ? 13.449 5.810 -31.565 1.00 98.56 367 SER A O 1
ATOM 2661 N N . ASP A 1 368 ? 11.607 5.748 -32.862 1.00 98.06 368 ASP A N 1
ATOM 2662 C CA . ASP A 1 368 ? 12.126 4.767 -33.817 1.00 98.06 368 ASP A CA 1
ATOM 2663 C C . ASP A 1 368 ? 13.156 5.385 -34.787 1.00 98.06 368 ASP A C 1
ATOM 2665 O O . ASP A 1 368 ? 13.369 6.601 -34.833 1.00 98.06 368 ASP A O 1
ATOM 2669 N N . ALA A 1 369 ? 13.769 4.546 -35.627 1.00 95.25 369 ALA A N 1
ATOM 2670 C CA . ALA A 1 369 ? 14.738 4.979 -36.637 1.00 95.25 369 ALA A CA 1
ATOM 2671 C C . ALA A 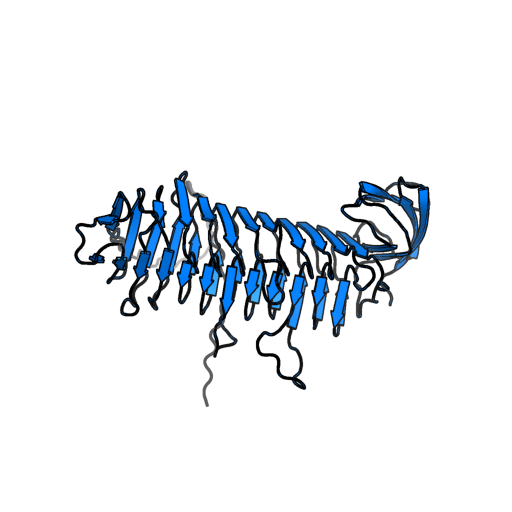1 369 ? 14.163 5.924 -37.720 1.00 95.25 369 ALA A C 1
ATOM 2673 O O . ALA A 1 369 ? 14.928 6.552 -38.453 1.00 95.25 369 ALA A O 1
ATOM 2674 N N . SER A 1 370 ? 12.834 6.022 -37.845 1.00 96.38 370 SER A N 1
ATOM 2675 C CA . SER A 1 370 ? 12.156 6.960 -38.753 1.00 96.38 370 SER A CA 1
ATOM 2676 C C . SER A 1 370 ? 11.841 8.304 -38.081 1.00 96.38 370 SER A C 1
ATOM 2678 O O . SER A 1 370 ? 11.383 9.226 -38.756 1.00 96.38 370 SER A O 1
ATOM 2680 N N . GLY A 1 371 ? 12.102 8.433 -36.776 1.00 95.38 371 GLY A N 1
ATOM 2681 C CA . GLY A 1 371 ? 11.815 9.621 -35.976 1.00 95.38 371 GLY A CA 1
ATOM 2682 C C . GLY A 1 371 ? 10.385 9.686 -35.435 1.00 95.38 371 GLY A C 1
ATOM 2683 O O . GLY A 1 371 ? 9.978 10.751 -34.971 1.00 95.38 371 GLY A O 1
ATOM 2684 N N . ASN A 1 372 ? 9.615 8.594 -35.487 1.00 97.06 372 ASN A N 1
ATOM 2685 C CA . ASN A 1 372 ? 8.291 8.549 -34.866 1.00 97.06 372 ASN A CA 1
ATOM 2686 C C . ASN A 1 372 ? 8.439 8.358 -33.353 1.00 97.06 372 ASN A C 1
ATOM 2688 O O . ASN A 1 372 ? 9.188 7.482 -32.921 1.00 97.06 372 ASN A O 1
ATOM 2692 N N . SER A 1 373 ? 7.708 9.143 -32.555 1.00 97.75 373 SER A N 1
ATOM 2693 C CA . SER A 1 373 ? 7.668 8.956 -31.100 1.00 97.75 373 SER A CA 1
ATOM 2694 C C . SER A 1 373 ? 6.924 7.668 -30.750 1.00 97.75 373 SER A C 1
ATOM 2696 O O . SER A 1 373 ? 5.806 7.454 -31.217 1.00 97.75 373 SER A O 1
ATOM 2698 N N . ILE A 1 374 ? 7.561 6.831 -29.936 1.00 98.25 374 ILE A N 1
ATOM 2699 C CA . ILE A 1 374 ? 7.020 5.575 -29.408 1.00 98.25 374 ILE A CA 1
ATOM 2700 C C . ILE A 1 374 ? 6.460 5.794 -28.012 1.00 98.25 374 ILE A C 1
ATOM 2702 O O . ILE A 1 374 ? 5.387 5.301 -27.687 1.00 98.25 374 ILE A O 1
ATOM 2706 N N . ALA A 1 375 ? 7.187 6.545 -27.187 1.00 98.25 375 ALA A N 1
ATOM 2707 C CA . ALA A 1 375 ? 6.792 6.813 -25.819 1.00 98.25 375 ALA A CA 1
ATOM 2708 C C . ALA A 1 375 ? 7.345 8.164 -25.361 1.00 98.25 375 ALA A C 1
ATOM 2710 O O . ALA A 1 375 ? 8.390 8.633 -25.831 1.00 98.25 375 ALA A O 1
ATOM 2711 N N . THR A 1 376 ? 6.623 8.812 -24.454 1.00 98.19 376 THR A N 1
ATOM 2712 C CA . THR A 1 376 ? 7.014 10.093 -23.868 1.00 98.19 376 THR A CA 1
ATOM 2713 C C . THR A 1 376 ? 6.623 10.115 -22.399 1.00 98.19 376 THR A C 1
ATOM 2715 O O . THR A 1 376 ? 5.538 9.653 -22.052 1.00 98.19 376 THR A O 1
ATOM 2718 N N . LEU A 1 377 ? 7.507 10.648 -21.563 1.00 97.94 377 LEU A N 1
ATOM 2719 C CA . LEU A 1 377 ? 7.339 10.737 -20.117 1.00 97.94 377 LEU A CA 1
ATOM 2720 C C . LEU A 1 377 ? 7.914 12.068 -19.613 1.00 97.94 377 LEU A C 1
ATOM 2722 O O . LEU A 1 377 ? 8.979 12.473 -20.069 1.00 97.94 377 LEU A O 1
ATOM 2726 N N . GLU A 1 378 ? 7.245 12.734 -18.670 1.00 98.19 378 GLU A N 1
ATOM 2727 C CA . GLU A 1 378 ? 7.871 13.776 -17.841 1.00 98.19 378 GLU A CA 1
ATOM 2728 C C . GLU A 1 378 ? 8.506 13.098 -16.619 1.00 98.19 378 GLU A C 1
ATOM 2730 O O . GLU A 1 378 ? 7.814 12.404 -15.878 1.00 98.19 378 GLU A O 1
ATOM 2735 N N . ALA A 1 379 ? 9.818 13.254 -16.430 1.00 97.81 379 ALA A N 1
ATOM 2736 C CA . ALA A 1 379 ? 10.535 12.628 -15.324 1.00 97.81 379 ALA A CA 1
ATOM 2737 C C . ALA A 1 379 ? 10.036 13.174 -13.974 1.00 97.81 379 ALA A C 1
ATOM 2739 O O . ALA A 1 379 ? 10.075 14.382 -13.737 1.00 97.81 379 ALA A O 1
ATOM 2740 N N . ASN A 1 380 ? 9.589 12.297 -13.075 1.00 97.19 380 ASN A N 1
ATOM 2741 C CA . ASN A 1 380 ? 9.152 12.661 -11.718 1.00 97.19 380 ASN A CA 1
ATOM 2742 C C . ASN A 1 380 ? 10.324 12.838 -10.731 1.00 97.19 380 ASN A C 1
ATOM 2744 O O . ASN A 1 380 ? 10.117 13.340 -9.631 1.00 97.19 380 ASN A O 1
ATOM 2748 N N . GLY A 1 381 ? 11.544 12.486 -11.138 1.00 96.69 381 GLY A N 1
ATOM 2749 C CA . GLY A 1 381 ? 12.784 12.656 -10.383 1.00 96.69 381 GLY A CA 1
ATOM 2750 C C . GLY A 1 381 ? 13.989 12.778 -11.317 1.00 96.69 381 GLY A C 1
ATOM 2751 O O . GLY A 1 381 ? 13.874 12.553 -12.523 1.00 96.69 381 GLY A O 1
ATOM 2752 N N . GLU A 1 382 ? 15.136 13.184 -10.771 1.00 96.62 382 GLU A N 1
ATOM 2753 C CA . GLU A 1 382 ? 16.409 13.153 -11.503 1.00 96.62 382 GLU A CA 1
ATOM 2754 C C . GLU A 1 382 ? 16.918 11.711 -11.608 1.00 96.62 382 GLU A C 1
ATOM 2756 O O . GLU A 1 382 ? 16.913 10.989 -10.613 1.00 96.62 382 GLU A O 1
ATOM 2761 N N . PHE A 1 383 ? 17.401 11.310 -12.786 1.00 97.06 383 PHE A N 1
ATOM 2762 C CA . PHE A 1 383 ? 17.953 9.972 -13.018 1.00 97.06 383 PHE A CA 1
ATOM 2763 C C . PHE A 1 383 ? 19.199 10.010 -13.912 1.00 97.06 383 PHE A C 1
ATOM 2765 O O . PHE A 1 383 ? 19.398 10.950 -14.690 1.00 97.06 383 PHE A O 1
ATOM 2772 N N . LEU A 1 384 ? 20.031 8.969 -13.809 1.00 96.38 384 LEU A N 1
ATOM 2773 C CA . LEU A 1 384 ? 21.259 8.773 -14.590 1.00 96.38 384 LEU A CA 1
ATOM 2774 C C . LEU A 1 384 ? 21.181 7.588 -15.558 1.00 96.38 384 LEU A C 1
ATOM 2776 O O . LEU A 1 384 ? 21.966 7.522 -16.508 1.00 96.38 384 LEU A O 1
ATOM 2780 N N . ASN A 1 385 ? 20.251 6.660 -15.343 1.00 95.56 385 ASN A N 1
ATOM 2781 C CA . ASN A 1 385 ? 20.011 5.537 -16.233 1.00 95.56 385 ASN A CA 1
ATOM 2782 C C . ASN A 1 385 ? 18.514 5.260 -16.405 1.00 95.56 385 ASN A C 1
ATOM 2784 O O . ASN A 1 385 ? 17.674 5.644 -15.592 1.00 95.56 385 ASN A O 1
ATOM 2788 N N . LEU A 1 386 ? 18.188 4.621 -17.525 1.00 96.31 386 LEU A N 1
ATOM 2789 C CA . LEU A 1 386 ? 16.825 4.317 -17.923 1.00 96.31 386 LEU A CA 1
ATOM 2790 C C . LEU A 1 386 ? 16.718 2.880 -18.415 1.00 96.31 386 LEU A C 1
ATOM 2792 O O . LEU A 1 386 ? 17.444 2.452 -19.318 1.00 96.31 386 LEU A O 1
ATOM 2796 N N . PHE A 1 387 ? 15.725 2.183 -17.880 1.00 97.44 387 PHE A N 1
ATOM 2797 C CA . PHE A 1 387 ? 15.142 0.976 -18.437 1.00 97.44 387 PHE A CA 1
ATOM 2798 C C . PHE A 1 387 ? 13.749 1.299 -18.981 1.00 97.44 387 PHE A C 1
ATOM 2800 O O . PHE A 1 387 ? 12.930 1.907 -18.292 1.00 97.44 387 PHE A O 1
ATOM 2807 N N . PHE A 1 388 ? 13.463 0.866 -20.209 1.00 98.44 388 PHE A N 1
ATOM 2808 C CA . PHE A 1 388 ? 12.128 0.997 -20.788 1.00 98.44 388 PHE A CA 1
ATOM 2809 C C . PHE A 1 388 ? 11.655 -0.301 -21.438 1.00 98.44 388 PHE A C 1
ATOM 2811 O O . PHE A 1 388 ? 12.272 -0.765 -22.395 1.00 98.44 388 PHE A O 1
ATOM 2818 N N . SER A 1 389 ? 10.535 -0.852 -20.970 1.00 98.50 389 SER A N 1
ATOM 2819 C CA . SER A 1 389 ? 9.838 -1.981 -21.605 1.00 98.50 389 SER A CA 1
ATOM 2820 C C . SER A 1 389 ? 8.492 -1.529 -22.160 1.00 98.50 389 SER A C 1
ATOM 2822 O O . SER A 1 389 ? 7.788 -0.755 -21.516 1.00 98.50 389 SER A O 1
ATOM 2824 N N . SER A 1 390 ? 8.121 -2.017 -23.345 1.00 98.31 390 SER A N 1
ATOM 2825 C CA . SER A 1 390 ? 6.792 -1.816 -23.936 1.00 98.31 390 SER A CA 1
ATOM 2826 C C . SER A 1 390 ? 6.522 -2.851 -25.030 1.00 98.31 390 SER A C 1
ATOM 2828 O O . SER A 1 390 ? 7.440 -3.396 -25.645 1.00 98.31 390 SER A O 1
ATOM 2830 N N . ALA A 1 391 ? 5.243 -3.132 -25.291 1.00 97.81 391 ALA A N 1
ATOM 2831 C CA . ALA A 1 391 ? 4.816 -3.992 -26.395 1.00 97.81 391 ALA A CA 1
ATOM 2832 C C . ALA A 1 391 ? 4.996 -3.320 -27.768 1.00 97.81 391 ALA A C 1
ATOM 2834 O O . ALA A 1 391 ? 5.007 -4.014 -28.783 1.00 97.81 391 ALA A O 1
ATOM 2835 N N . ASP A 1 392 ? 5.170 -1.996 -27.790 1.00 97.69 392 ASP A N 1
ATOM 2836 C CA . ASP A 1 392 ? 5.371 -1.206 -29.010 1.00 97.69 392 ASP A CA 1
ATOM 2837 C C . ASP A 1 392 ? 6.824 -1.241 -29.512 1.00 97.69 392 ASP A C 1
ATOM 2839 O O . ASP A 1 392 ? 7.127 -0.812 -30.629 1.00 97.69 392 ASP A O 1
ATOM 2843 N N . LEU A 1 393 ? 7.742 -1.768 -28.699 1.00 98.38 393 LEU A N 1
ATOM 2844 C CA . LEU A 1 393 ? 9.126 -1.998 -29.087 1.00 98.38 393 LEU A CA 1
ATOM 2845 C C . LEU A 1 393 ? 9.252 -3.262 -29.952 1.00 98.38 393 LEU A C 1
ATOM 2847 O O . LEU A 1 393 ? 8.611 -4.286 -29.713 1.00 98.38 393 LEU A O 1
ATOM 2851 N N . VAL A 1 394 ? 10.151 -3.225 -30.935 1.00 97.69 394 VAL A N 1
ATOM 2852 C CA . VAL A 1 394 ? 10.387 -4.329 -31.875 1.00 97.69 394 VAL A CA 1
ATOM 2853 C C . VAL A 1 394 ? 11.812 -4.850 -31.726 1.00 97.69 394 VAL A C 1
ATOM 2855 O O . VAL A 1 394 ? 12.776 -4.104 -31.886 1.00 97.69 394 VAL A O 1
ATOM 2858 N N . GLN A 1 395 ? 11.953 -6.155 -31.471 1.00 97.50 395 GLN A N 1
ATOM 2859 C CA . GLN A 1 395 ? 13.249 -6.800 -31.245 1.00 97.50 395 GLN A CA 1
ATOM 2860 C C . GLN A 1 395 ? 14.278 -6.472 -32.339 1.00 97.50 395 GLN A C 1
ATOM 2862 O O . GLN A 1 395 ? 14.030 -6.658 -33.531 1.00 97.50 395 GLN A O 1
ATOM 2867 N N . GLY A 1 396 ? 15.468 -6.047 -31.914 1.00 97.31 396 GLY A N 1
ATOM 2868 C CA . GLY A 1 396 ? 16.606 -5.750 -32.780 1.00 97.31 396 GLY A CA 1
ATOM 2869 C C . GLY A 1 396 ? 16.538 -4.400 -33.496 1.00 97.31 396 GLY A C 1
ATOM 2870 O O . GLY A 1 396 ? 17.483 -4.069 -34.210 1.00 97.31 396 GLY A O 1
ATOM 2871 N N . GLN A 1 397 ? 15.468 -3.616 -33.326 1.00 98.06 397 GLN A N 1
ATOM 2872 C CA . GLN A 1 397 ? 15.428 -2.245 -33.833 1.00 98.06 397 GLN A CA 1
ATOM 2873 C C . GLN A 1 397 ? 16.218 -1.296 -32.929 1.00 98.06 397 GLN A C 1
ATOM 2875 O O . GLN A 1 397 ? 16.276 -1.482 -31.713 1.00 98.06 397 GLN A O 1
ATOM 2880 N N . LEU A 1 398 ? 16.828 -0.288 -33.553 1.0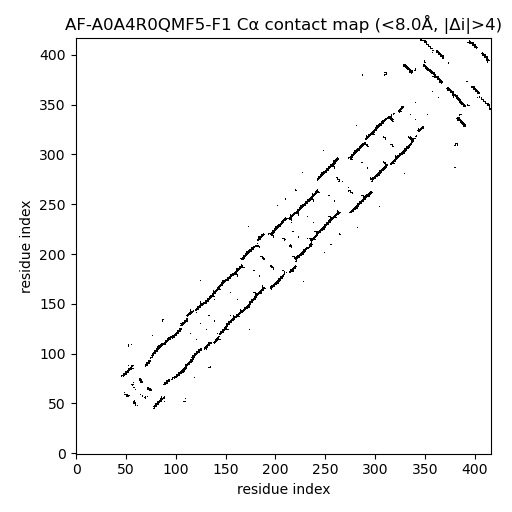0 98.06 398 LEU A N 1
ATOM 2881 C CA . LEU A 1 398 ? 17.511 0.809 -32.878 1.00 98.06 398 LEU A CA 1
ATOM 2882 C C . LEU A 1 398 ? 16.503 1.906 -32.540 1.00 98.06 398 LEU A C 1
ATOM 2884 O O . LEU A 1 398 ? 15.750 2.341 -33.416 1.00 98.06 398 LEU A O 1
ATOM 2888 N N . TYR A 1 399 ? 16.545 2.372 -31.298 1.00 98.69 399 TYR A N 1
ATOM 2889 C CA . TYR A 1 399 ? 15.749 3.486 -30.808 1.00 98.69 399 TYR A CA 1
ATOM 2890 C C . TYR A 1 399 ? 16.653 4.612 -30.328 1.00 98.69 399 TYR A C 1
ATOM 2892 O O . TYR A 1 399 ? 17.735 4.383 -29.781 1.00 98.69 399 TYR A O 1
ATOM 2900 N N . THR A 1 400 ? 16.175 5.835 -30.516 1.00 98.44 400 THR A N 1
ATOM 2901 C CA . THR A 1 400 ? 16.798 7.054 -30.008 1.00 98.44 400 THR A CA 1
ATOM 2902 C C . THR A 1 400 ? 16.046 7.526 -28.771 1.00 98.44 400 THR A C 1
ATOM 2904 O O . THR A 1 400 ? 14.818 7.600 -28.791 1.00 98.44 400 THR A O 1
ATOM 2907 N N . ILE A 1 401 ? 16.780 7.902 -27.727 1.00 98.56 401 ILE A N 1
ATOM 2908 C CA . ILE A 1 401 ? 16.238 8.404 -26.463 1.00 98.56 401 ILE A CA 1
ATOM 2909 C C . ILE A 1 401 ? 16.772 9.823 -26.263 1.00 98.56 401 ILE A C 1
ATOM 2911 O O . ILE A 1 401 ? 17.982 10.050 -26.335 1.00 98.56 401 ILE A O 1
ATOM 2915 N N . LYS A 1 402 ? 15.876 10.793 -26.069 1.00 98.25 402 LYS A N 1
ATOM 2916 C CA . LYS A 1 402 ? 16.220 12.214 -25.901 1.00 98.25 402 LYS A CA 1
ATOM 2917 C C . LYS A 1 402 ? 15.540 12.807 -24.686 1.00 98.25 402 LYS A C 1
ATOM 2919 O O . LYS A 1 402 ? 14.389 12.476 -24.420 1.00 98.25 402 LYS A O 1
ATOM 2924 N N . THR A 1 403 ? 16.210 13.749 -24.036 1.00 98.31 403 THR A N 1
ATOM 2925 C CA . THR A 1 403 ? 15.604 14.589 -22.995 1.00 98.31 403 THR A CA 1
ATOM 2926 C C . THR A 1 403 ? 15.393 16.014 -23.502 1.00 98.31 403 THR A C 1
ATOM 2928 O O . THR A 1 403 ? 16.125 16.486 -24.380 1.00 98.31 403 THR A O 1
ATOM 2931 N N . SER A 1 404 ? 14.415 16.735 -22.949 1.00 98.06 404 SER A N 1
ATOM 2932 C CA . SER A 1 404 ? 14.256 18.179 -23.190 1.00 98.06 404 SER A CA 1
ATOM 2933 C C . SER A 1 404 ? 15.477 18.993 -22.752 1.00 98.06 404 SER A C 1
ATOM 2935 O O . SER A 1 404 ? 15.756 20.029 -23.357 1.00 98.06 404 SER A O 1
ATOM 2937 N N . GLY A 1 405 ? 16.246 18.490 -21.780 1.00 95.56 405 GLY A N 1
ATOM 2938 C CA . GLY A 1 405 ? 17.552 19.009 -21.366 1.00 95.56 405 GLY A CA 1
ATOM 2939 C C . GLY A 1 405 ? 18.683 18.800 -22.385 1.00 95.56 405 GLY A C 1
ATOM 2940 O O . GLY A 1 405 ? 19.806 19.249 -22.159 1.00 95.56 405 GLY A O 1
ATOM 2941 N N . GLY A 1 406 ? 18.410 18.151 -23.523 1.00 96.38 406 GLY A N 1
ATOM 2942 C CA . GLY A 1 406 ? 19.347 18.004 -24.639 1.00 96.38 406 GLY A CA 1
ATOM 2943 C C . GLY A 1 406 ? 20.269 16.787 -24.557 1.00 96.38 406 GLY A C 1
ATOM 2944 O O . GLY A 1 406 ? 21.207 16.700 -25.351 1.00 96.38 406 GLY A O 1
ATOM 2945 N N . GLN A 1 407 ? 20.015 15.854 -23.635 1.00 97.94 407 GLN A N 1
ATOM 2946 C CA . GLN A 1 407 ? 20.752 14.591 -23.564 1.00 97.94 407 GLN A CA 1
ATOM 2947 C C . GLN A 1 407 ? 20.274 13.613 -24.642 1.00 97.94 407 GLN A C 1
ATOM 2949 O O . GLN A 1 407 ? 19.159 13.722 -25.164 1.00 97.94 407 GLN A O 1
ATOM 2954 N N . TYR A 1 408 ? 21.148 12.671 -24.999 1.00 96.75 408 TYR A N 1
ATOM 2955 C CA . TYR A 1 408 ? 20.953 11.751 -26.114 1.00 96.75 408 TYR A CA 1
ATOM 2956 C C . TYR A 1 408 ? 21.568 10.384 -25.822 1.00 96.75 408 TYR A C 1
ATOM 2958 O O . TYR A 1 408 ? 22.741 10.306 -25.461 1.00 96.75 408 TYR A O 1
ATOM 2966 N N . ALA A 1 409 ? 20.809 9.324 -26.087 1.00 97.75 409 ALA A N 1
ATOM 2967 C CA . ALA A 1 409 ? 21.296 7.951 -26.111 1.00 97.75 409 ALA A CA 1
ATOM 2968 C C . ALA A 1 409 ? 20.655 7.157 -27.259 1.00 97.75 409 ALA A C 1
ATOM 2970 O O . ALA A 1 409 ? 19.617 7.532 -27.813 1.00 97.75 409 ALA A O 1
ATOM 2971 N N . GLU A 1 410 ? 21.275 6.032 -27.603 1.00 97.75 410 GLU A N 1
ATOM 2972 C CA . GLU A 1 410 ? 20.731 5.036 -28.522 1.00 97.75 410 GLU A CA 1
ATOM 2973 C C . GLU A 1 410 ? 20.719 3.673 -27.840 1.00 97.75 410 GLU A C 1
ATOM 2975 O O . GLU A 1 410 ? 21.657 3.327 -27.123 1.00 97.75 410 GLU A O 1
ATOM 2980 N N . SER A 1 411 ? 19.674 2.885 -28.079 1.00 97.50 411 SER A N 1
ATOM 2981 C CA . SER A 1 411 ? 19.561 1.538 -27.523 1.00 97.50 411 SER A CA 1
ATOM 2982 C C . SER A 1 411 ? 18.859 0.608 -28.506 1.00 97.50 411 SER A C 1
ATOM 2984 O O . SER A 1 411 ? 17.906 1.000 -29.184 1.00 97.50 411 SER A O 1
ATOM 2986 N N . TYR A 1 412 ? 19.347 -0.627 -28.613 1.00 97.38 412 TYR A N 1
ATOM 2987 C CA . TYR A 1 412 ? 18.675 -1.667 -29.387 1.00 97.38 412 TYR A CA 1
ATOM 2988 C C . TYR A 1 412 ? 17.662 -2.382 -28.499 1.00 97.38 412 TYR A C 1
ATOM 2990 O O . TYR A 1 412 ? 18.017 -2.855 -27.422 1.00 97.38 412 TYR A O 1
ATOM 2998 N N . ALA A 1 413 ? 16.431 -2.544 -28.982 1.00 97.81 413 ALA A N 1
ATOM 2999 C CA . ALA A 1 413 ? 15.436 -3.340 -28.274 1.00 97.81 413 ALA A CA 1
ATOM 3000 C C . ALA A 1 413 ? 15.877 -4.806 -28.196 1.00 97.81 413 ALA A C 1
ATOM 3002 O O . ALA A 1 413 ? 16.077 -5.476 -29.218 1.00 97.81 413 ALA A O 1
ATOM 3003 N N . THR A 1 414 ? 16.003 -5.321 -26.977 1.00 95.81 414 THR A N 1
ATOM 3004 C CA . THR A 1 414 ? 16.473 -6.680 -26.700 1.00 95.81 414 THR A CA 1
ATOM 3005 C C . THR A 1 414 ? 15.567 -7.372 -25.689 1.00 95.81 414 THR A C 1
ATOM 3007 O O . THR A 1 414 ? 14.929 -6.733 -24.869 1.00 95.81 414 THR A O 1
ATOM 3010 N N . ASN A 1 415 ? 15.494 -8.696 -25.766 1.00 91.12 415 ASN A N 1
ATOM 3011 C CA . ASN A 1 415 ? 14.946 -9.567 -24.719 1.00 91.12 415 ASN A CA 1
ATOM 3012 C C . ASN A 1 415 ? 15.996 -10.593 -24.256 1.00 91.12 415 ASN A C 1
ATOM 3014 O O . ASN A 1 415 ? 15.673 -11.640 -23.695 1.00 91.12 415 ASN A O 1
ATOM 3018 N N . LYS A 1 416 ? 17.261 -10.328 -24.586 1.00 80.25 416 LYS A N 1
ATOM 3019 C CA . LYS A 1 416 ? 18.410 -11.131 -24.185 1.00 80.25 416 LYS A CA 1
ATOM 3020 C C . LYS A 1 416 ? 19.082 -10.477 -22.987 1.00 80.25 416 LYS A C 1
ATOM 3022 O O . LYS A 1 416 ? 19.041 -9.255 -22.873 1.00 80.25 416 LYS A O 1
ATOM 3027 N N . ARG A 1 417 ? 19.682 -11.341 -22.171 1.00 63.50 417 ARG A N 1
ATOM 3028 C CA . ARG A 1 417 ? 20.622 -10.988 -21.109 1.00 63.50 417 ARG A CA 1
ATOM 3029 C C . ARG A 1 417 ? 21.771 -10.164 -21.658 1.00 63.50 417 ARG A C 1
ATOM 3031 O O . ARG A 1 417 ? 22.209 -10.480 -22.795 1.00 63.50 417 ARG A O 1
#